Protein 2HZL (pdb70)

Nearest PDB structures (foldseek):
  2hzl-assembly1_A  TM=1.003E+00  e=9.428E-71  Cereibacter sphaeroides 2.4.1
  4yzz-assembly1_A  TM=9.878E-01  e=1.728E-44  Bordetella bronchiseptica RB50
  7ug8-assembly1_A  TM=9.814E-01  e=5.151E-45  Synechococcus sp. CC9311
  4pet-assembly1_B  TM=9.502E-01  e=1.332E-36  Colwellia psychrerythraea 34H
  4pe3-assembly1_A  TM=7.297E-01  e=1.220E-24  Cereibacter sphaeroides ATCC 17029

Sequence (671 aa):
VTWRLASSFPKSLDTIFGGAEVLSKMLSEATDGNFQIQVFSAGELVPGLQAADAVTEGTVECCHTVVGYYYWGKDPTFALAAAVPFSLSARGINAWHYHGGGIDLYNEFLSQHNIVAFPGGNTGVQMGGWFRREINTVADMQGLKMRVGGFAGKVMERLGVVPQQIAGGDIYPALEKGTIDATEWVGPYDDEKLGFFKVAPYYYYPGWWEGGPTVHFMFNKSSAYEGLTPTYQSLLRTACHAADANMLQLYDWKNPTAIKSLVAQGTQLRPFSPEILQACFEAANNEVYAEMEASNPAFKKIWDSIKAFRSEHYTWAQIIAEYNYDTFMMVQQNAGKLAPKVVTWRLASSFPKSLDTIFGGAEVLSKMLSEATDGNFQIQVFSAGELVPGLQAADAVTEGTVECCHTVVGYYYWGKDPTFALAAAVPFSLSARGINAWHYHGGGIDLYNEFLSQHNIVAFPGGNTGVQMGGWFRREINTVADMQGLKMRVGGFAGKVMERLGVVPQQIAGGDIYPALEKGTIDATEWVGPYDDEKLGFFKVAPYYYYPGWWEGGPTVHFMFNKSSAYEGLTPTYQSLLRTACHAADANMLQLYDWKNPTAIIKSLVAQGTQLRPFSPEILQACFEAANEVYAEMEASNPAFKKIWDSIKAFRSSEHYTWAQIIAEYNYDTFMMVQQNAGKL

Foldseek 3Di:
DEFEEEELAAPLDCQQLVLVVLLQVLLCVVVVHPDHYHYDYAPPQYHSLCRLVCLLVVVGFKYWFFQQSCVVVPLLSRVLFFFFQFDWQVLSVCCCPPVCQQVLSQVVCVVSQKRKDFRAKQAFFWAWFAQDDDAALVSQADFEEEDTGPLCQLSVVSNYRYDHDGQVPVQVCCVVPVGRIYTDGAQQSVVSSPRCVRGQEIEDGNSGPRMGTTMMMGRNVSLVPDDPVVNVSSNVSSVVSHVVSNVVSVVRRVVRVVVSVVVPHHYDYHDPNNVVSSVVSSVVVLVVCVVVPVSNVVNVVSSVVSRVVCVVVCVPVPVVVVVVVVVCVVVVND/DALEEFEEEELAAPLDCQQLVLQVLLQCLQCVVVVHNHGYHGDYAPRQHHSLCRLVCCLVVVTFKYWFFQLSCVVVPLLSRVLFFFFQFDWQVLSVCCCPPVCQQVLSQVVCVVSQKRKDFRAKQAFFWQWFAQDDDAALVSQAPFEEEDTGPLCQLSVVSRHNYDHDGLLPVLVCCVVVVGGIYTDGAQPSVVSSPNCVRTQEIEDGNSGGRIGTTMMMGRNVSLVPDDPVSNVSSNVSSVVSHVVSNVVSVVRRVVRVVVSVVVPHHYYYHDPNRVVSSVVSSVVVLVVSLVPPVSSVVSVVSSVVSRVVVVVVCVPPPVVVVVVVVVCVVVVND

InterPro domains:
  IPR006311 Twin-arginine translocation pathway, signal sequence [PS51318] (1-26)
  IPR018389 TRAP transporter solute receptor DctP [PF03480] (40-322)
  IPR018389 TRAP transporter solute receptor DctP [PTHR33376] (8-338)
  IPR026289 Solute binding protein, TakP-like [PIRSF039026] (1-353)
  IPR038404 TRAP transporter solute receptor DctP superfamily [G3DSA:3.40.190.170] (33-335)
  IPR041722 Alpha-keto acid binding periplasmic protein [cd13682] (33-355)

CATH classification: 3.40.190.170 (+1 more: 3.40.190.10)

Organism: Cereibacter sphaeroides (strain ATCC 17023 / DSM 158 / JCM 6121 / CCUG 31486 / LMG 2827 / NBRC 12203 / NCIMB 8253 / ATH 2.4.1.) (NCBI:txid272943)

Radius of gyration: 24.48 Å; Cα contacts (8 Å, |Δi|>4): 1473; chains: 2; bounding box: 63×60×53 Å

Structure (mmCIF, N/CA/C/O backbone):
data_2HZL
#
_entry.id   2HZL
#
_cell.length_a   118.021
_cell.length_b   78.057
_cell.length_c   95.139
_cell.angle_alpha   90.00
_cell.angle_beta   124.98
_cell.angle_gamma   90.00
#
_symmetry.space_group_name_H-M   'C 1 2 1'
#
loop_
_entity.id
_entity.type
_entity.pdbx_description
1 polymer 'TRAP-T family sorbitol/mannitol transporter, periplasmic binding protein, SmoM'
2 non-polymer 'SODIUM ION'
3 non-polymer 'PYRUVIC ACID'
4 water water
#
loop_
_atom_site.group_PDB
_atom_site.id
_atom_site.type_symbol
_atom_site.label_atom_id
_atom_site.label_alt_id
_atom_site.label_comp_id
_atom_site.label_asym_id
_atom_site.label_entity_id
_atom_site.label_seq_id
_atom_site.pdbx_PDB_ins_code
_atom_site.Cartn_x
_atom_site.Cartn_y
_atom_site.Cartn_z
_atom_site.occupancy
_atom_site.B_iso_or_equiv
_atom_site.auth_seq_id
_atom_site.auth_comp_id
_atom_site.auth_asym_id
_atom_site.auth_atom_id
_atom_site.pdbx_PDB_model_num
ATOM 1 N N . VAL A 1 32 ? 52.061 46.981 23.126 1.00 14.27 32 VAL A N 1
ATOM 2 C CA . VAL A 1 32 ? 53.204 47.909 22.939 1.00 13.90 32 VAL A CA 1
ATOM 3 C C . VAL A 1 32 ? 53.577 48.461 24.302 1.00 13.61 32 VAL A C 1
ATOM 4 O O . VAL A 1 32 ? 52.730 49.005 25.007 1.00 13.58 32 VAL A O 1
ATOM 8 N N . THR A 1 33 ? 54.839 48.283 24.680 1.00 13.27 33 THR A N 1
ATOM 9 C CA . THR A 1 33 ? 55.327 48.769 25.964 1.00 13.32 33 THR A CA 1
ATOM 10 C C . THR A 1 33 ? 56.549 49.642 25.719 1.00 12.57 33 THR A C 1
ATOM 11 O O . THR A 1 33 ? 57.636 49.145 25.416 1.00 13.17 33 THR A O 1
ATOM 15 N N . TRP A 1 34 ? 56.343 50.954 25.799 1.00 11.39 34 TRP A N 1
ATOM 16 C CA . TRP A 1 34 ? 57.399 51.919 25.538 1.00 10.64 34 TRP A CA 1
ATOM 17 C C . TRP A 1 34 ? 57.749 52.732 26.770 1.00 9.88 34 TRP A C 1
ATOM 18 O O . TRP A 1 34 ? 56.920 52.921 27.666 1.00 10.31 34 TRP A O 1
ATOM 29 N N . ARG A 1 35 ? 58.980 53.239 26.768 1.00 9.12 35 ARG A N 1
ATOM 30 C CA . ARG A 1 35 ? 59.436 54.235 27.736 1.00 8.50 35 ARG A CA 1
ATOM 31 C C . ARG A 1 35 ? 59.648 55.578 27.050 1.00 8.30 35 ARG A C 1
ATOM 32 O O . ARG A 1 35 ? 60.149 55.639 25.922 1.00 8.36 35 ARG A O 1
ATOM 40 N N . LEU A 1 36 ? 59.258 56.641 27.752 1.00 7.69 36 LEU A N 1
ATOM 41 C CA . LEU A 1 36 ? 59.396 58.010 27.275 1.00 7.66 36 LEU A CA 1
ATOM 42 C C . LEU A 1 36 ? 60.266 58.795 28.243 1.00 7.41 36 LEU A C 1
ATOM 43 O O . LEU A 1 36 ? 59.973 58.863 29.449 1.00 7.38 36 LEU A O 1
ATOM 48 N N . ALA A 1 37 ? 61.331 59.378 27.694 1.00 6.81 37 ALA A N 1
ATOM 49 C CA . ALA A 1 37 ? 62.218 60.268 28.433 1.00 7.19 37 ALA A CA 1
ATOM 50 C C . ALA A 1 37 ? 61.784 61.710 28.217 1.00 7.29 37 ALA A C 1
ATOM 51 O O . ALA A 1 37 ? 61.808 62.194 27.080 1.00 7.61 37 ALA A O 1
ATOM 53 N N . SER A 1 38 ? 61.395 62.395 29.292 1.00 6.86 38 SER A N 1
ATOM 54 C CA . SER A 1 38 ? 60.997 63.798 29.180 1.00 6.65 38 SER A CA 1
ATOM 55 C C . SER A 1 38 ? 62.192 64.716 29.410 1.00 6.76 38 SER A C 1
ATOM 56 O O . SER A 1 38 ? 63.101 64.397 30.189 1.00 7.91 38 SER A O 1
ATOM 59 N N . SER A 1 39 ? 62.196 65.859 28.724 1.00 6.21 39 SER A N 1
ATOM 60 C CA . SER A 1 39 ? 63.170 66.906 29.021 1.00 6.45 39 SER A CA 1
ATOM 61 C C . SER A 1 39 ? 62.774 67.782 30.205 1.00 6.77 39 SER A C 1
ATOM 62 O O . SER A 1 39 ? 63.519 68.685 30.591 1.00 7.01 39 SER A O 1
ATOM 65 N N . PHE A 1 40 ? 61.602 67.525 30.784 1.00 7.00 40 PHE A N 1
ATOM 66 C CA . PHE A 1 40 ? 60.994 68.503 31.682 1.00 7.88 40 PHE A CA 1
ATOM 67 C C . PHE A 1 40 ? 60.810 68.002 33.102 1.00 8.35 40 PHE A C 1
ATOM 68 O O . PHE A 1 40 ? 60.676 66.798 33.316 1.00 8.53 40 PHE A O 1
ATOM 76 N N . PRO A 1 41 ? 60.843 68.928 34.076 1.00 9.10 41 PRO A N 1
ATOM 77 C CA . PRO A 1 41 ? 60.680 68.532 35.478 1.00 9.52 41 PRO A CA 1
ATOM 78 C C . PRO A 1 41 ? 59.243 68.171 35.823 1.00 10.34 41 PRO A C 1
ATOM 79 O O . PRO A 1 41 ? 58.292 68.767 35.299 1.00 9.99 41 PRO A O 1
ATOM 83 N N . LYS A 1 42 ? 59.095 67.216 36.733 1.00 10.80 42 LYS A N 1
ATOM 84 C CA . LYS A 1 42 ? 57.797 66.637 37.057 1.00 12.16 42 LYS A CA 1
ATOM 85 C C . LYS A 1 42 ? 56.811 67.627 37.687 1.00 12.21 42 LYS A C 1
ATOM 86 O O . LYS A 1 42 ? 55.603 67.394 37.669 1.00 13.04 42 LYS A O 1
ATOM 92 N N . SER A 1 43 ? 57.322 68.728 38.227 1.00 12.39 43 SER A N 1
ATOM 93 C CA . SER A 1 43 ? 56.467 69.743 38.842 1.00 12.75 43 SER A CA 1
ATOM 94 C C . SER A 1 43 ? 55.608 70.511 37.841 1.00 12.21 43 SER A C 1
ATOM 95 O O . SER A 1 43 ? 54.629 71.144 38.224 1.00 13.10 43 SER A O 1
ATOM 98 N N . LEU A 1 44 ? 55.960 70.459 36.562 1.00 10.80 44 LEU A N 1
ATOM 99 C CA . LEU A 1 44 ? 55.249 71.260 35.572 1.00 9.59 44 LEU A CA 1
ATOM 100 C C . LEU A 1 44 ? 54.178 70.454 34.852 1.00 9.19 44 LEU A C 1
ATOM 101 O O . LEU A 1 44 ? 54.462 69.786 33.845 1.00 9.18 44 LEU A O 1
ATOM 106 N N . ASP A 1 45 ? 52.943 70.542 35.344 1.00 9.18 45 ASP A N 1
ATOM 107 C CA . ASP A 1 45 ? 51.822 69.782 34.769 1.00 9.07 45 ASP A CA 1
ATOM 108 C C . ASP A 1 45 ? 51.456 70.249 33.355 1.00 8.75 45 ASP A C 1
ATOM 109 O O . ASP A 1 45 ? 50.700 69.582 32.645 1.00 8.67 45 ASP A O 1
ATOM 114 N N . THR A 1 46 ? 51.980 71.409 32.968 1.00 7.43 46 THR A N 1
ATOM 115 C CA . THR A 1 46 ? 51.884 71.908 31.602 1.00 7.64 46 THR A CA 1
ATOM 116 C C . THR A 1 46 ? 52.832 71.160 30.657 1.00 7.22 46 THR A C 1
ATOM 117 O O . THR A 1 46 ? 52.421 70.245 29.932 1.00 7.16 46 THR A O 1
ATOM 121 N N . ILE A 1 47 ? 54.108 71.537 30.669 1.00 5.99 47 ILE A N 1
ATOM 122 C CA . ILE A 1 47 ? 55.048 71.035 29.675 1.00 6.36 47 ILE A CA 1
ATOM 123 C C . ILE A 1 47 ? 55.505 69.591 29.937 1.00 6.42 47 ILE A C 1
ATOM 124 O O . ILE A 1 47 ? 55.539 68.775 29.006 1.00 6.84 47 ILE A O 1
ATOM 129 N N . PHE A 1 48 ? 55.817 69.242 31.188 1.00 6.49 48 PHE A N 1
ATOM 130 C CA . PHE A 1 48 ? 56.046 67.828 31.480 1.00 6.63 48 PHE A CA 1
ATOM 131 C C . PHE A 1 48 ? 54.757 67.013 31.322 1.00 6.82 48 PHE A C 1
ATOM 132 O O . PHE A 1 48 ? 54.757 65.918 30.737 1.00 6.77 48 PHE A O 1
ATOM 140 N N . GLY A 1 49 ? 53.665 67.564 31.839 1.00 6.92 49 GLY A N 1
ATOM 141 C CA . GLY A 1 49 ? 52.395 66.859 31.899 1.00 6.84 49 GLY A CA 1
ATOM 142 C C . GLY A 1 49 ? 51.873 66.412 30.552 1.00 7.30 49 GLY A C 1
ATOM 143 O O . GLY A 1 49 ? 51.109 65.444 30.476 1.00 7.82 49 GLY A O 1
ATOM 144 N N . GLY A 1 50 ? 52.277 67.092 29.480 1.00 6.75 50 GLY A N 1
ATOM 145 C CA . GLY A 1 50 ? 51.836 66.709 28.140 1.00 6.76 50 GLY A CA 1
ATOM 146 C C . GLY A 1 50 ? 52.139 65.260 27.790 1.00 6.61 50 GLY A C 1
ATOM 147 O O . GLY A 1 50 ? 51.384 64.612 27.061 1.00 6.49 50 GLY A O 1
ATOM 148 N N . ALA A 1 51 ? 53.252 64.744 28.303 1.00 6.26 51 ALA A N 1
ATOM 149 C CA . ALA A 1 51 ? 53.602 63.347 28.085 1.00 6.43 51 ALA A CA 1
ATOM 150 C C . ALA A 1 51 ? 52.643 62.390 28.791 1.00 6.40 51 ALA A C 1
ATOM 151 O O . ALA A 1 51 ? 52.281 61.344 28.233 1.00 6.44 51 ALA A O 1
ATOM 153 N N . GLU A 1 52 ? 52.225 62.751 30.003 1.00 6.71 52 GLU A N 1
ATOM 154 C CA . GLU A 1 52 ? 51.227 61.973 30.723 1.00 7.68 52 GLU A CA 1
ATOM 155 C C . GLU A 1 52 ? 49.896 62.006 29.980 1.00 7.14 52 GLU A C 1
ATOM 156 O O . GLU A 1 52 ? 49.171 61.009 29.929 1.00 7.55 52 GLU A O 1
ATOM 162 N N . VAL A 1 53 ? 49.566 63.164 29.405 1.00 6.67 53 VAL A N 1
ATOM 163 C CA . VAL A 1 53 ? 48.314 63.296 28.659 1.00 6.46 53 VAL A CA 1
ATOM 164 C C . VAL A 1 53 ? 48.329 62.328 27.477 1.00 6.40 53 VAL A C 1
ATOM 165 O O . VAL A 1 53 ? 47.377 61.575 27.275 1.00 6.71 53 VAL A O 1
ATOM 169 N N . LEU A 1 54 ? 49.421 62.328 26.717 1.00 6.15 54 LEU A N 1
ATOM 170 C CA . LEU A 1 54 ? 49.535 61.394 25.600 1.00 6.04 54 LEU A CA 1
ATOM 171 C C . LEU A 1 54 ? 49.425 59.945 26.065 1.00 6.41 54 LEU A C 1
ATOM 172 O O . LEU A 1 54 ? 48.695 59.150 25.466 1.00 7.16 54 LEU A O 1
ATOM 177 N N . SER A 1 55 ? 50.164 59.597 27.115 1.00 6.71 55 SER A N 1
ATOM 178 C CA . SER A 1 55 ? 50.167 58.228 27.593 1.00 7.13 55 SER A CA 1
ATOM 179 C C . SER A 1 55 ? 48.758 57.786 27.967 1.00 7.06 55 SER A C 1
ATOM 180 O O . SER A 1 55 ? 48.348 56.665 27.646 1.00 7.39 55 SER A O 1
ATOM 183 N N . LYS A 1 56 ? 48.017 58.666 28.638 1.00 7.21 56 LYS A N 1
ATOM 184 C CA . LYS A 1 56 ? 46.652 58.348 29.052 1.00 8.20 56 LYS A CA 1
ATOM 185 C C . LYS A 1 56 ? 45.723 58.230 27.844 1.00 8.16 56 LYS A C 1
ATOM 186 O O . LYS A 1 56 ? 44.868 57.342 27.797 1.00 8.31 56 LYS A O 1
ATOM 192 N N . MET A 1 57 ? 45.882 59.111 26.858 1.00 7.97 57 MET A N 1
ATOM 193 C CA . MET A 1 57 ? 45.062 59.016 25.639 1.00 7.68 57 MET A CA 1
ATOM 194 C C . MET A 1 57 ? 45.255 57.660 24.975 1.00 7.53 57 MET A C 1
ATOM 195 O O . MET A 1 57 ? 44.284 57.012 24.550 1.00 7.63 57 MET A O 1
ATOM 200 N N . LEU A 1 58 ? 46.509 57.224 24.885 1.00 7.10 58 LEU A N 1
ATOM 201 C CA . LEU A 1 58 ? 46.825 55.977 24.181 1.00 7.86 58 LEU A CA 1
ATOM 202 C C . LEU A 1 58 ? 46.352 54.760 24.952 1.00 8.48 58 LEU A C 1
ATOM 203 O O . LEU A 1 58 ? 45.773 53.848 24.360 1.00 8.87 58 LEU A O 1
ATOM 208 N N . SER A 1 59 ? 46.581 54.752 26.263 1.00 9.09 59 SER A N 1
ATOM 209 C CA . SER A 1 59 ? 46.166 53.623 27.096 1.00 10.09 59 SER A CA 1
ATOM 210 C C . SER A 1 59 ? 44.648 53.484 27.066 1.00 10.28 59 SER A C 1
ATOM 211 O O . SER A 1 59 ? 44.118 52.389 26.844 1.00 10.75 59 SER A O 1
ATOM 214 N N . GLU A 1 60 ? 43.948 54.597 27.254 1.00 10.00 60 GLU A N 1
ATOM 215 C CA . GLU A 1 60 ? 42.491 54.559 27.277 1.00 10.48 60 GLU A CA 1
ATOM 216 C C . GLU A 1 60 ? 41.889 54.130 25.942 1.00 10.73 60 GLU A C 1
ATOM 217 O O . GLU A 1 60 ? 40.907 53.382 25.917 1.00 11.48 60 GLU A O 1
ATOM 223 N N . ALA A 1 61 ? 42.476 54.581 24.839 1.00 10.29 61 ALA A N 1
ATOM 224 C CA . ALA A 1 61 ? 41.961 54.245 23.508 1.00 10.60 61 ALA A CA 1
ATOM 225 C C . ALA A 1 61 ? 42.243 52.801 23.092 1.00 11.17 61 ALA A C 1
ATOM 226 O O . ALA A 1 61 ? 41.732 52.350 22.063 1.00 11.73 61 ALA A O 1
ATOM 228 N N . THR A 1 62 ? 43.063 52.092 23.873 1.00 11.49 62 THR A N 1
ATOM 229 C CA . THR A 1 62 ? 43.495 50.728 23.527 1.00 12.17 62 THR A CA 1
ATOM 230 C C . THR A 1 62 ? 43.282 49.752 24.675 1.00 13.30 62 THR A C 1
ATOM 231 O O . THR A 1 62 ? 43.819 48.634 24.651 1.00 13.33 62 THR A O 1
ATOM 235 N N . ASP A 1 63 ? 42.528 50.186 25.684 1.00 14.62 63 ASP A N 1
ATOM 236 C CA . ASP A 1 63 ? 42.284 49.379 26.883 1.00 16.45 63 ASP A CA 1
ATOM 237 C C . ASP A 1 63 ? 43.601 48.854 27.482 1.00 16.44 63 ASP A C 1
ATOM 238 O O . ASP A 1 63 ? 43.709 47.680 27.867 1.00 17.06 63 ASP A O 1
ATOM 243 N N . GLY A 1 64 ? 44.604 49.731 27.539 1.00 15.94 64 GLY A N 1
ATOM 244 C CA . GLY A 1 64 ? 45.904 49.414 28.127 1.00 15.96 64 GLY A CA 1
ATOM 245 C C . GLY A 1 64 ? 46.926 48.727 27.232 1.00 15.67 64 GLY A C 1
ATOM 246 O O . GLY A 1 64 ? 48.042 48.455 27.667 1.00 16.23 64 GLY A O 1
ATOM 247 N N . ASN A 1 65 ? 46.566 48.459 25.979 1.00 15.02 65 ASN A N 1
ATOM 248 C CA . ASN A 1 65 ? 47.438 47.715 25.069 1.00 14.84 65 ASN A CA 1
ATOM 249 C C . ASN A 1 65 ? 48.620 48.523 24.511 1.00 14.02 65 ASN A C 1
ATOM 250 O O . ASN A 1 65 ? 49.655 47.962 24.143 1.00 15.04 65 ASN A O 1
ATOM 255 N N . PHE A 1 66 ? 48.449 49.841 24.433 1.00 12.74 66 PHE A N 1
ATOM 256 C CA . PHE A 1 66 ? 49.508 50.738 23.979 1.00 11.64 66 PHE A CA 1
ATOM 257 C C . PHE A 1 66 ? 49.928 51.518 25.224 1.00 11.57 66 PHE A C 1
ATOM 258 O O . PHE A 1 66 ? 49.256 52.466 25.648 1.00 11.40 66 PHE A O 1
ATOM 266 N N . GLN A 1 67 ? 51.025 51.073 25.830 1.00 11.72 67 GLN A N 1
ATOM 267 C CA . GLN A 1 67 ? 51.488 51.603 27.095 1.00 12.16 67 GLN A CA 1
ATOM 268 C C . GLN A 1 67 ? 52.780 52.386 26.934 1.00 11.47 67 GLN A C 1
ATOM 269 O O . GLN A 1 67 ? 53.795 51.845 26.483 1.00 12.29 67 GLN A O 1
ATOM 275 N N . ILE A 1 68 ? 52.737 53.661 27.311 1.00 10.37 68 ILE A N 1
ATOM 276 C CA . ILE A 1 68 ? 53.945 54.487 27.377 1.00 10.02 68 ILE A CA 1
ATOM 277 C C . ILE A 1 68 ? 54.213 54.894 28.826 1.00 9.52 68 ILE A C 1
ATOM 278 O O . ILE A 1 68 ? 53.438 55.635 29.433 1.00 9.98 68 ILE A O 1
ATOM 283 N N . GLN A 1 69 ? 55.309 54.376 29.381 1.00 9.74 69 GLN A N 1
ATOM 284 C CA . GLN A 1 69 ? 55.774 54.758 30.715 1.00 10.27 69 GLN A CA 1
ATOM 285 C C . GLN A 1 69 ? 56.541 56.072 30.624 1.00 9.87 69 GLN A C 1
ATOM 286 O O . GLN A 1 69 ? 57.526 56.170 29.889 1.00 9.29 69 GLN A O 1
ATOM 292 N N . VAL A 1 70 ? 56.099 57.062 31.396 1.00 9.44 70 VAL A N 1
ATOM 293 C CA . VAL A 1 70 ? 56.647 58.417 31.315 1.00 9.63 70 VAL A CA 1
ATOM 294 C C . VAL A 1 70 ? 57.644 58.685 32.448 1.00 9.05 70 VAL A C 1
ATOM 295 O O . VAL A 1 70 ? 57.342 58.464 33.630 1.00 10.28 70 VAL A O 1
ATOM 299 N N . PHE A 1 71 ? 58.828 59.165 32.075 1.00 8.50 71 PHE A N 1
ATOM 300 C CA . PHE A 1 71 ? 59.884 59.478 33.033 1.00 8.60 71 PHE A CA 1
ATOM 301 C C . PHE A 1 71 ? 60.252 60.944 32.906 1.00 8.93 71 PHE A C 1
ATOM 302 O O . PHE A 1 71 ? 60.518 61.418 31.797 1.00 9.56 71 PHE A O 1
ATOM 310 N N . SER A 1 72 ? 60.284 61.654 34.032 1.00 8.64 72 SER A N 1
ATOM 311 C CA . SER A 1 72 ? 60.638 63.073 34.046 1.00 9.27 72 SER A CA 1
ATOM 312 C C . SER A 1 72 ? 62.142 63.310 33.833 1.00 9.05 72 SER A C 1
ATOM 313 O O . SER A 1 72 ? 62.940 62.367 33.822 1.00 9.23 72 SER A O 1
ATOM 316 N N . ALA A 1 73 ? 62.522 64.574 33.642 1.00 9.01 73 ALA A N 1
ATOM 317 C CA . ALA A 1 73 ? 63.899 64.930 33.325 1.00 9.52 73 ALA A CA 1
ATOM 318 C C . ALA A 1 73 ? 64.895 64.369 34.343 1.00 9.94 73 ALA A C 1
ATOM 319 O O . ALA A 1 73 ? 64.678 64.473 35.549 1.00 10.86 73 ALA A O 1
ATOM 321 N N . GLY A 1 74 ? 65.973 63.780 33.838 1.00 10.75 74 GLY A N 1
ATOM 322 C CA . GLY A 1 74 ? 67.022 63.244 34.704 1.00 11.56 74 GLY A CA 1
ATOM 323 C C . GLY A 1 74 ? 66.798 61.825 35.191 1.00 12.36 74 GLY A C 1
ATOM 324 O O . GLY A 1 74 ? 67.721 61.213 35.737 1.00 13.26 74 GLY A O 1
ATOM 325 N N . GLU A 1 75 ? 65.590 61.291 35.004 1.00 11.99 75 GLU A N 1
ATOM 326 C CA . GLU A 1 75 ? 65.282 59.940 35.479 1.00 11.89 75 GLU A CA 1
ATOM 327 C C . GLU A 1 75 ? 65.995 58.892 34.642 1.00 12.23 75 GLU A C 1
ATOM 328 O O . GLU A 1 75 ? 66.739 58.067 35.176 1.00 12.71 75 GLU A O 1
ATOM 334 N N . LEU A 1 76 ? 65.801 58.938 33.328 1.00 12.27 76 LEU A N 1
ATOM 335 C CA . LEU A 1 76 ? 66.477 57.992 32.442 1.00 12.71 76 LEU A CA 1
ATOM 336 C C . LEU A 1 76 ? 67.742 58.595 31.863 1.00 13.54 76 LEU A C 1
ATOM 337 O O . LEU A 1 76 ? 68.777 57.929 31.793 1.00 14.69 76 LEU A O 1
ATOM 342 N N . VAL A 1 77 ? 67.648 59.853 31.445 1.00 13.27 77 VAL A N 1
ATOM 343 C CA . VAL A 1 77 ? 68.779 60.574 30.859 1.00 13.76 77 VAL A CA 1
ATOM 344 C C . VAL A 1 77 ? 68.629 62.053 31.203 1.00 13.18 77 VAL A C 1
ATOM 345 O O . VAL A 1 77 ? 67.528 62.499 31.540 1.00 12.73 77 VAL A O 1
ATOM 349 N N . PRO A 1 78 ? 69.730 62.828 31.137 1.00 12.84 78 PRO A N 1
ATOM 350 C CA . PRO A 1 78 ? 69.564 64.257 31.399 1.00 12.47 78 PRO A CA 1
ATOM 351 C C . PRO A 1 78 ? 68.555 64.894 30.437 1.00 11.84 78 PRO A C 1
ATOM 352 O O . PRO A 1 78 ? 68.478 64.499 29.268 1.00 11.89 78 PRO A O 1
ATOM 356 N N . GLY A 1 79 ? 67.787 65.855 30.943 1.00 11.44 79 GLY A N 1
ATOM 357 C CA . GLY A 1 79 ? 66.736 66.522 30.159 1.00 11.48 79 GLY A CA 1
ATOM 358 C C . GLY A 1 79 ? 67.187 67.051 28.809 1.00 11.52 79 GLY A C 1
ATOM 359 O O . GLY A 1 79 ? 66.504 66.856 27.803 1.00 10.78 79 GLY A O 1
ATOM 360 N N . LEU A 1 80 ? 68.351 67.700 28.773 1.00 11.36 80 LEU A N 1
ATOM 361 C CA . LEU A 1 80 ? 68.879 68.253 27.520 1.00 11.50 80 LEU A CA 1
ATOM 362 C C . LEU A 1 80 ? 69.394 67.207 26.531 1.00 11.68 80 LEU A C 1
ATOM 363 O O . LEU A 1 80 ? 69.774 67.553 25.413 1.00 12.26 80 LEU A O 1
ATOM 368 N N . GLN A 1 81 ? 69.396 65.938 26.933 1.00 11.31 81 GLN A N 1
ATOM 369 C CA . GLN A 1 81 ? 69.910 64.854 26.096 1.00 11.94 81 GLN A CA 1
ATOM 370 C C . GLN A 1 81 ? 68.841 63.824 25.725 1.00 11.04 81 GLN A C 1
ATOM 371 O O . GLN A 1 81 ? 69.156 62.743 25.219 1.00 11.38 81 GLN A O 1
ATOM 377 N N . ALA A 1 82 ? 67.573 64.160 25.958 1.00 10.41 82 ALA A N 1
ATOM 378 C CA . ALA A 1 82 ? 66.481 63.202 25.757 1.00 9.92 82 ALA A CA 1
ATOM 379 C C . ALA A 1 82 ? 66.432 62.616 24.341 1.00 9.97 82 ALA A C 1
ATOM 380 O O . ALA A 1 82 ? 66.274 61.400 24.177 1.00 10.25 82 ALA A O 1
ATOM 382 N N . ALA A 1 83 ? 66.575 63.462 23.320 1.00 9.66 83 ALA A N 1
ATOM 383 C CA . ALA A 1 83 ? 66.479 62.975 21.936 1.00 10.11 83 ALA A CA 1
ATOM 384 C C . ALA A 1 83 ? 67.654 62.088 21.556 1.00 10.51 83 ALA A C 1
ATOM 385 O O . ALA A 1 83 ? 67.515 61.179 20.732 1.00 10.11 83 ALA A O 1
ATOM 387 N N . ASP A 1 84 ? 68.812 62.359 22.149 1.00 11.38 84 ASP A N 1
ATOM 388 C CA . ASP A 1 84 ? 69.982 61.512 21.919 1.00 12.43 84 ASP A CA 1
ATOM 389 C C . ASP A 1 84 ? 69.701 60.064 22.321 1.00 12.14 84 ASP A C 1
ATOM 390 O O . ASP A 1 84 ? 70.102 59.138 21.613 1.00 12.21 84 ASP A O 1
ATOM 395 N N . ALA A 1 85 ? 68.985 59.878 23.433 1.00 12.02 85 ALA A N 1
ATOM 396 C CA . ALA A 1 85 ? 68.579 58.551 23.901 1.00 11.72 85 ALA A CA 1
ATOM 397 C C . ALA A 1 85 ? 67.649 57.837 22.909 1.00 11.70 85 ALA A C 1
ATOM 398 O O . ALA A 1 85 ? 67.686 56.607 22.780 1.00 12.23 85 ALA A O 1
ATOM 400 N N . VAL A 1 86 ? 66.834 58.618 22.200 1.00 10.73 86 VAL A N 1
ATOM 401 C CA . VAL A 1 86 ? 65.932 58.084 21.176 1.00 10.33 86 VAL A CA 1
ATOM 402 C C . VAL A 1 86 ? 66.702 57.670 19.921 1.00 10.61 86 VAL A C 1
ATOM 403 O O . VAL A 1 86 ? 66.486 56.584 19.382 1.00 10.52 86 VAL A O 1
ATOM 407 N N . THR A 1 87 ? 67.596 58.539 19.460 1.00 10.80 87 THR A N 1
ATOM 408 C CA . THR A 1 87 ? 68.462 58.231 18.321 1.00 11.67 87 THR A CA 1
ATOM 409 C C . THR A 1 87 ? 69.243 56.939 18.577 1.00 12.77 87 THR A C 1
ATOM 410 O O . THR A 1 87 ? 69.388 56.094 17.682 1.00 13.40 87 THR A O 1
ATOM 414 N N . GLU A 1 88 ? 69.716 56.791 19.812 1.00 13.47 88 GLU A N 1
ATOM 415 C CA . GLU A 1 88 ? 70.552 55.657 20.212 1.00 15.18 88 GLU A CA 1
ATOM 416 C C . GLU A 1 88 ? 69.742 54.385 20.461 1.00 15.42 88 GLU A C 1
ATOM 417 O O . GLU A 1 88 ? 70.316 53.308 20.627 1.00 16.46 88 GLU A O 1
ATOM 423 N N . GLY A 1 89 ? 68.414 54.506 20.480 1.00 15.88 89 GLY A N 1
ATOM 424 C CA . GLY A 1 89 ? 67.520 53.367 20.698 1.00 16.56 89 GLY A CA 1
ATOM 425 C C . GLY A 1 89 ? 67.439 52.899 22.143 1.00 16.77 89 GLY A C 1
ATOM 426 O O . GLY A 1 89 ? 66.909 51.819 22.422 1.00 17.81 89 GLY A O 1
ATOM 427 N N . THR A 1 90 ? 67.950 53.706 23.068 1.00 16.31 90 THR A N 1
ATOM 428 C CA . THR A 1 90 ? 67.904 53.356 24.492 1.00 16.33 90 THR A CA 1
ATOM 429 C C . THR A 1 90 ? 66.494 53.533 25.066 1.00 15.41 90 THR A C 1
ATOM 430 O O . THR A 1 90 ? 66.094 52.829 25.996 1.00 15.28 90 THR A O 1
ATOM 434 N N . VAL A 1 91 ? 65.750 54.495 24.525 1.00 13.72 91 VAL A N 1
ATOM 435 C CA . VAL A 1 91 ? 64.318 54.621 24.822 1.00 12.51 91 VAL A CA 1
ATOM 436 C C . VAL A 1 91 ? 63.562 54.756 23.505 1.00 11.42 91 VAL A C 1
ATOM 437 O O . VAL A 1 91 ? 64.144 55.188 22.510 1.00 11.18 91 VAL A O 1
ATOM 441 N N . GLU A 1 92 ? 62.281 54.396 23.501 1.00 10.75 92 GLU A N 1
ATOM 442 C CA . GLU A 1 92 ? 61.479 54.425 22.276 1.00 10.31 92 GLU A CA 1
ATOM 443 C C . GLU A 1 92 ? 61.017 55.823 21.914 1.00 9.76 92 GLU A C 1
ATOM 444 O O . GLU A 1 92 ? 60.733 56.098 20.749 1.00 10.10 92 GLU A O 1
ATOM 450 N N . CYS A 1 93 ? 60.926 56.706 22.905 1.00 8.50 93 CYS A N 1
ATOM 451 C CA . CYS A 1 93 ? 60.476 58.067 22.625 1.00 8.40 93 CYS A CA 1
ATOM 452 C C . CYS A 1 93 ? 60.892 59.082 23.681 1.00 7.93 93 CYS A C 1
ATOM 453 O O . CYS A 1 93 ? 61.385 58.734 24.760 1.00 7.86 93 CYS A O 1
ATOM 456 N N . CYS A 1 94 ? 60.726 60.356 23.337 1.00 7.21 94 CYS A N 1
ATOM 457 C CA . CYS A 1 94 ? 60.969 61.442 24.271 1.00 6.80 94 CYS A CA 1
ATOM 458 C C . CYS A 1 94 ? 59.962 62.546 24.014 1.00 6.15 94 CYS A C 1
ATOM 459 O O . CYS A 1 94 ? 59.259 62.550 22.997 1.00 6.79 94 CYS A O 1
ATOM 462 N N . HIS A 1 95 ? 59.899 63.467 24.966 1.00 5.77 95 HIS A N 1
ATOM 463 C CA . HIS A 1 95 ? 59.091 64.673 24.846 1.00 5.53 95 HIS A CA 1
ATOM 464 C C . HIS A 1 95 ? 60.071 65.778 25.166 1.00 6.11 95 HIS A C 1
ATOM 465 O O . HIS A 1 95 ? 60.655 65.803 26.252 1.00 6.21 95 HIS A O 1
ATOM 472 N N . THR A 1 96 ? 60.287 66.667 24.205 1.00 6.02 96 THR A N 1
ATOM 473 C CA . THR A 1 96 ? 61.416 67.579 24.286 1.00 6.38 96 THR A CA 1
ATOM 474 C C . THR A 1 96 ? 61.154 68.809 23.445 1.00 6.10 96 THR A C 1
ATOM 475 O O . THR A 1 96 ? 60.095 68.915 22.820 1.00 6.50 96 THR A O 1
ATOM 479 N N . VAL A 1 97 ? 62.095 69.755 23.454 1.00 6.12 97 VAL A N 1
ATOM 480 C CA A VAL A 1 97 ? 62.078 70.861 22.499 0.50 6.58 97 VAL A CA 1
ATOM 481 C CA B VAL A 1 97 ? 62.061 70.838 22.464 0.50 5.59 97 VAL A CA 1
ATOM 482 C C . VAL A 1 97 ? 63.259 70.680 21.545 1.00 5.97 97 VAL A C 1
ATOM 483 O O . VAL A 1 97 ? 64.406 70.549 21.993 1.00 6.14 97 VAL A O 1
ATOM 490 N N . GLY A 1 98 ? 62.976 70.649 20.246 1.00 5.33 98 GLY A N 1
ATOM 491 C CA . GLY A 1 98 ? 64.008 70.363 19.252 1.00 5.38 98 GLY A CA 1
ATOM 492 C C . GLY A 1 98 ? 65.201 71.286 19.344 1.00 5.61 98 GLY A C 1
ATOM 493 O O . GLY A 1 98 ? 66.322 70.885 18.994 1.00 5.56 98 GLY A O 1
ATOM 494 N N . TYR A 1 99 ? 64.981 72.522 19.784 1.00 5.81 99 TYR A N 1
ATOM 495 C CA . TYR A 1 99 ? 66.081 73.475 19.831 1.00 6.21 99 TYR A CA 1
ATOM 496 C C . TYR A 1 99 ? 67.163 73.125 20.851 1.00 6.40 99 TYR A C 1
ATOM 497 O O . TYR A 1 99 ? 68.259 73.674 20.773 1.00 6.45 99 TYR A O 1
ATOM 506 N N . TYR A 1 100 ? 66.875 72.204 21.779 1.00 6.74 100 TYR A N 1
ATOM 507 C CA . TYR A 1 100 ? 67.940 71.767 22.700 1.00 6.73 100 TYR A CA 1
ATOM 508 C C . TYR A 1 100 ? 69.110 71.140 21.961 1.00 7.52 100 TYR A C 1
ATOM 509 O O . TYR A 1 100 ? 70.216 71.073 22.514 1.00 8.86 100 TYR A O 1
ATOM 518 N N . TYR A 1 101 ? 68.867 70.669 20.738 1.00 7.20 101 TYR A N 1
ATOM 519 C CA . TYR A 1 101 ? 69.874 69.929 19.954 1.00 7.34 101 TYR A CA 1
ATOM 520 C C . TYR A 1 101 ? 70.517 70.794 18.883 1.00 7.96 101 TYR A C 1
ATOM 521 O O . TYR A 1 101 ? 71.115 70.279 17.951 1.00 8.27 101 TYR A O 1
ATOM 530 N N . TRP A 1 102 ? 70.431 72.111 19.064 1.00 8.22 102 TRP A N 1
ATOM 531 C CA . TRP A 1 102 ? 70.952 73.067 18.087 1.00 8.94 102 TRP A CA 1
ATOM 532 C C . TRP A 1 102 ? 72.465 72.885 17.901 1.00 9.24 102 TRP A C 1
ATOM 533 O O . TRP A 1 102 ? 72.991 73.177 16.831 1.00 9.50 102 TRP A O 1
ATOM 544 N N . GLY A 1 103 ? 73.159 72.414 18.942 1.00 9.53 103 GLY A N 1
ATOM 545 C CA . GLY A 1 103 ? 74.615 72.196 18.868 1.00 10.11 103 GLY A CA 1
ATOM 546 C C . GLY A 1 103 ? 74.982 71.038 17.960 1.00 10.70 103 GLY A C 1
ATOM 547 O O . GLY A 1 103 ? 76.085 71.013 17.393 1.00 11.87 103 GLY A O 1
ATOM 548 N N . LYS A 1 104 ? 74.074 70.072 17.834 1.00 10.57 104 LYS A N 1
ATOM 549 C CA . LYS A 1 104 ? 74.211 68.989 16.858 1.00 10.41 104 LYS A CA 1
ATOM 550 C C . LYS A 1 104 ? 73.973 69.533 15.444 1.00 10.37 104 LYS A C 1
ATOM 551 O O . LYS A 1 104 ? 74.743 69.252 14.522 1.00 10.65 104 LYS A O 1
ATOM 557 N N . ASP A 1 105 ? 72.899 70.311 15.288 1.00 9.59 105 ASP A N 1
ATOM 558 C CA . ASP A 1 105 ? 72.531 70.915 14.002 1.00 8.97 105 ASP A CA 1
ATOM 559 C C . ASP A 1 105 ? 71.448 71.939 14.305 1.00 8.52 105 ASP A C 1
ATOM 560 O O . ASP A 1 105 ? 70.407 71.570 14.859 1.00 8.17 105 ASP A O 1
ATOM 565 N N . PRO A 1 106 ? 71.679 73.228 13.979 1.00 8.13 106 PRO A N 1
ATOM 566 C CA . PRO A 1 106 ? 70.624 74.231 14.232 1.00 7.71 106 PRO A CA 1
ATOM 567 C C . PRO A 1 106 ? 69.277 73.917 13.568 1.00 6.93 106 PRO A C 1
ATOM 568 O O . PRO A 1 106 ? 68.246 74.428 14.006 1.00 7.14 106 PRO A O 1
ATOM 572 N N . THR A 1 107 ? 69.291 73.073 12.541 1.00 6.81 107 THR A N 1
ATOM 573 C CA . THR A 1 107 ? 68.061 72.646 11.879 1.00 6.65 107 THR A CA 1
ATOM 574 C C . THR A 1 107 ? 67.077 72.016 12.879 1.00 6.52 107 THR A C 1
ATOM 575 O O . THR A 1 107 ? 65.861 72.170 12.743 1.00 6.15 107 THR A O 1
ATOM 579 N N . PHE A 1 108 ? 67.598 71.310 13.890 1.00 5.89 108 PHE A N 1
ATOM 580 C CA . PHE A 1 108 ? 66.739 70.739 14.928 1.00 5.78 108 PHE A CA 1
ATOM 581 C C . PHE A 1 108 ? 65.823 71.804 15.539 1.00 5.69 108 PHE A C 1
ATOM 582 O O . PHE A 1 108 ? 64.715 71.494 15.973 1.00 6.45 108 PHE A O 1
ATOM 590 N N . ALA A 1 109 ? 66.300 73.043 15.607 1.00 5.44 109 ALA A N 1
ATOM 591 C CA . ALA A 1 109 ? 65.542 74.104 16.277 1.00 5.74 109 ALA A CA 1
ATOM 592 C C . ALA A 1 109 ? 64.331 74.593 15.493 1.00 5.80 109 ALA A C 1
ATOM 593 O O . ALA A 1 109 ? 63.383 75.095 16.086 1.00 6.17 109 ALA A O 1
ATOM 595 N N . LEU A 1 110 ? 64.363 74.477 14.168 1.00 5.64 110 LEU A N 1
ATOM 596 C CA . LEU A 1 110 ? 63.432 75.254 13.343 1.00 5.58 110 LEU A CA 1
ATOM 597 C C . LEU A 1 110 ? 61.969 74.909 13.537 1.00 5.83 110 LEU A C 1
ATOM 598 O O . LEU A 1 110 ? 61.121 75.805 13.603 1.00 6.16 110 LEU A O 1
ATOM 603 N N . ALA A 1 111 ? 61.664 73.617 13.628 1.00 5.05 111 ALA A N 1
ATOM 604 C CA . ALA A 1 111 ? 60.274 73.188 13.819 1.00 5.89 111 ALA A CA 1
ATOM 605 C C . ALA A 1 111 ? 59.827 73.288 15.275 1.00 5.86 111 ALA A C 1
ATOM 606 O O . ALA A 1 111 ? 58.647 73.091 15.569 1.00 5.82 111 ALA A O 1
ATOM 608 N N . ALA A 1 112 ? 60.769 73.552 16.189 1.00 5.80 112 ALA A N 1
ATOM 609 C CA . ALA A 1 112 ? 60.442 73.870 17.578 1.00 6.23 112 ALA A CA 1
ATOM 610 C C . ALA A 1 112 ? 60.203 75.377 17.676 1.00 5.92 112 ALA A C 1
ATOM 611 O O . ALA A 1 112 ? 59.053 75.831 17.713 1.00 6.17 112 ALA A O 1
ATOM 613 N N . ALA A 1 113 ? 61.296 76.144 17.689 1.00 5.97 113 ALA A N 1
ATOM 614 C CA . ALA A 1 113 ? 61.273 77.600 17.533 1.00 6.12 113 ALA A CA 1
ATOM 615 C C . ALA A 1 113 ? 62.681 78.103 17.304 1.00 6.48 113 ALA A C 1
ATOM 616 O O . ALA A 1 113 ? 63.642 77.537 17.825 1.00 6.74 113 ALA A O 1
ATOM 618 N N . VAL A 1 114 ? 62.772 79.168 16.517 1.00 6.25 114 VAL A N 1
ATOM 619 C CA . VAL A 1 114 ? 63.943 80.052 16.508 1.00 6.33 114 VAL A CA 1
ATOM 620 C C . VAL A 1 114 ? 63.385 81.459 16.745 1.00 6.45 114 VAL A C 1
ATOM 621 O O . VAL A 1 114 ? 62.193 81.702 16.550 1.00 5.94 114 VAL A O 1
ATOM 625 N N . PRO A 1 115 ? 64.226 82.403 17.202 1.00 5.98 115 PRO A N 1
ATOM 626 C CA . PRO A 1 115 ? 63.743 83.777 17.394 1.00 6.53 115 PRO A CA 1
ATOM 627 C C . PRO A 1 115 ? 62.998 84.371 16.201 1.00 6.71 115 PRO A C 1
ATOM 628 O O . PRO A 1 115 ? 63.361 84.130 15.046 1.00 7.08 115 PRO A O 1
ATOM 632 N N . PHE A 1 116 ? 61.947 85.131 16.500 1.00 6.75 116 PHE A N 1
ATOM 633 C CA . PHE A 1 116 ? 61.196 85.877 15.486 1.00 6.71 116 PHE A CA 1
ATOM 634 C C . PHE A 1 116 ? 60.557 84.980 14.446 1.00 6.70 116 PHE A C 1
ATOM 635 O O . PHE A 1 116 ? 60.520 85.311 13.254 1.00 7.07 116 PHE A O 1
ATOM 643 N N . SER A 1 117 ? 60.044 83.842 14.913 1.00 7.24 117 SER A N 1
ATOM 644 C CA . SER A 1 117 ? 59.319 82.918 14.049 1.00 7.07 117 SER A CA 1
ATOM 645 C C . SER A 1 117 ? 57.807 83.046 14.296 1.00 7.51 117 SER A C 1
ATOM 646 O O . SER A 1 117 ? 57.344 84.075 14.788 1.00 8.06 117 SER A O 1
ATOM 649 N N . LEU A 1 118 ? 57.046 82.014 13.946 1.00 6.76 118 LEU A N 1
ATOM 650 C CA . LEU A 1 118 ? 55.582 82.073 14.007 1.00 7.16 118 LEU A CA 1
ATOM 651 C C . LEU A 1 118 ? 55.007 81.982 15.414 1.00 7.18 118 LEU A C 1
ATOM 652 O O . LEU A 1 118 ? 55.640 81.464 16.341 1.00 8.03 118 LEU A O 1
ATOM 657 N N . SER A 1 119 ? 53.791 82.498 15.553 1.00 6.79 119 SER A N 1
ATOM 658 C CA . SER A 1 119 ? 52.960 82.273 16.726 1.00 6.84 119 SER A CA 1
ATOM 659 C C . SER A 1 119 ? 52.561 80.801 16.819 1.00 6.27 119 SER A C 1
ATOM 660 O O . SER A 1 119 ? 52.790 80.017 15.899 1.00 6.55 119 SER A O 1
ATOM 663 N N . ALA A 1 120 ? 51.914 80.437 17.923 1.00 5.40 120 ALA A N 1
ATOM 664 C CA . ALA A 1 120 ? 51.413 79.083 18.092 1.00 5.32 120 ALA A CA 1
ATOM 665 C C . ALA A 1 120 ? 50.443 78.702 16.984 1.00 5.12 120 ALA A C 1
ATOM 666 O O . ALA A 1 120 ? 50.601 77.669 16.340 1.00 5.41 120 ALA A O 1
ATOM 668 N N . ARG A 1 121 ? 49.437 79.536 16.735 1.00 4.78 121 ARG A N 1
ATOM 669 C CA . ARG A 1 121 ? 48.507 79.216 15.655 1.00 4.86 121 ARG A CA 1
ATOM 670 C C . ARG A 1 121 ? 49.206 79.171 14.295 1.00 4.91 121 ARG A C 1
ATOM 671 O O . ARG A 1 121 ? 48.902 78.314 13.464 1.00 4.95 121 ARG A O 1
ATOM 679 N N . GLY A 1 122 ? 50.183 80.057 14.108 1.00 5.02 122 GLY A N 1
ATOM 680 C CA . GLY A 1 122 ? 50.927 80.115 12.850 1.00 5.54 122 GLY A CA 1
ATOM 681 C C . GLY A 1 122 ? 51.768 78.877 12.612 1.00 5.07 122 GLY A C 1
ATOM 682 O O . GLY A 1 122 ? 51.720 78.279 11.536 1.00 5.65 122 GLY A O 1
ATOM 683 N N . ILE A 1 123 ? 52.545 78.475 13.614 1.00 4.32 123 ILE A N 1
ATOM 684 C CA . ILE A 1 123 ? 53.394 77.302 13.429 1.00 4.72 123 ILE A CA 1
ATOM 685 C C . ILE A 1 123 ? 52.549 76.034 13.265 1.00 4.66 123 ILE A C 1
ATOM 686 O O . ILE A 1 123 ? 52.887 75.152 12.491 1.00 5.24 123 ILE A O 1
ATOM 691 N N . ASN A 1 124 ? 51.426 75.960 13.970 1.00 4.63 124 ASN A N 1
ATOM 692 C CA . ASN A 1 124 ? 50.568 74.795 13.837 1.00 4.21 124 ASN A CA 1
ATOM 693 C C . ASN A 1 124 ? 49.911 74.703 12.455 1.00 3.92 124 ASN A C 1
ATOM 694 O O . ASN A 1 124 ? 49.750 73.608 11.909 1.00 4.58 124 ASN A O 1
ATOM 699 N N . ALA A 1 125 ? 49.529 75.848 11.889 1.00 3.96 125 ALA A N 1
ATOM 700 C CA . ALA A 1 125 ? 49.015 75.863 10.512 1.00 4.41 125 ALA A CA 1
ATOM 701 C C . ALA A 1 125 ? 50.087 75.260 9.600 1.00 4.22 125 ALA A C 1
ATOM 702 O O . ALA A 1 125 ? 49.794 74.404 8.756 1.00 4.71 125 ALA A O 1
ATOM 704 N N . TRP A 1 126 ? 51.329 75.693 9.787 1.00 5.08 126 TRP A N 1
ATOM 705 C CA . TRP A 1 126 ? 52.451 75.182 9.010 1.00 4.73 126 TRP A CA 1
ATOM 706 C C . TRP A 1 126 ? 52.726 73.689 9.240 1.00 4.77 126 TRP A C 1
ATOM 707 O O . TRP A 1 126 ? 52.913 72.939 8.270 1.00 5.14 126 TRP A O 1
ATOM 718 N N . HIS A 1 127 ? 52.739 73.248 10.498 1.00 4.79 127 HIS A N 1
ATOM 719 C CA . HIS A 1 127 ? 52.977 71.837 10.816 1.00 4.44 127 HIS A CA 1
ATOM 720 C C . HIS A 1 127 ? 51.960 70.945 10.117 1.00 4.38 127 HIS A C 1
ATOM 721 O O . HIS A 1 127 ? 52.326 69.987 9.427 1.00 5.04 127 HIS A O 1
ATOM 728 N N . TYR A 1 128 ? 50.677 71.253 10.331 1.00 4.27 128 TYR A N 1
ATOM 729 C CA . TYR A 1 128 ? 49.615 70.318 9.986 1.00 4.93 128 TYR A CA 1
ATOM 730 C C . TYR A 1 128 ? 49.066 70.481 8.584 1.00 5.04 128 TYR A C 1
ATOM 731 O O . TYR A 1 128 ? 48.496 69.533 8.044 1.00 6.19 128 TYR A O 1
ATOM 740 N N . HIS A 1 129 ? 49.236 71.662 7.995 1.00 5.04 129 HIS A N 1
ATOM 741 C CA . HIS A 1 129 ? 48.681 71.910 6.672 1.00 5.65 129 HIS A CA 1
ATOM 742 C C . HIS A 1 129 ? 49.638 72.526 5.685 1.00 6.39 129 HIS A C 1
ATOM 743 O O . HIS A 1 129 ? 49.325 72.617 4.493 1.00 7.87 129 HIS A O 1
ATOM 750 N N . GLY A 1 130 ? 50.798 72.958 6.166 1.00 6.13 130 GLY A N 1
ATOM 751 C CA . GLY A 1 130 ? 51.803 73.565 5.311 1.00 6.26 130 GLY A CA 1
ATOM 752 C C . GLY A 1 130 ? 52.974 72.668 4.982 1.00 7.29 130 GLY A C 1
ATOM 753 O O . GLY A 1 130 ? 53.968 73.152 4.455 1.00 8.23 130 GLY A O 1
ATOM 754 N N . GLY A 1 131 ? 52.863 71.382 5.304 1.00 6.76 131 GLY A N 1
ATOM 755 C CA . GLY A 1 131 ? 53.919 70.422 4.986 1.00 7.42 131 GLY A CA 1
ATOM 756 C C . GLY A 1 131 ? 55.024 70.360 6.027 1.00 7.57 131 GLY A C 1
ATOM 757 O O . GLY A 1 131 ? 56.026 69.669 5.822 1.00 7.95 131 GLY A O 1
ATOM 758 N N . GLY A 1 132 ? 54.852 71.058 7.148 1.00 6.97 132 GLY A N 1
ATOM 759 C CA . GLY A 1 132 ? 55.904 71.139 8.159 1.00 6.71 132 GLY A CA 1
ATOM 760 C C . GLY A 1 132 ? 56.272 69.820 8.824 1.00 6.06 132 GLY A C 1
ATOM 761 O O . GLY A 1 132 ? 57.464 69.528 9.022 1.00 6.48 132 GLY A O 1
ATOM 762 N N . ILE A 1 133 ? 55.275 69.019 9.179 1.00 6.09 133 ILE A N 1
ATOM 763 C CA . ILE A 1 133 ? 55.550 67.731 9.816 1.00 6.57 133 ILE A CA 1
ATOM 764 C C . ILE A 1 133 ? 56.429 66.865 8.912 1.00 6.94 133 ILE A C 1
ATOM 765 O O . ILE A 1 133 ? 57.418 66.288 9.368 1.00 6.73 133 ILE A O 1
ATOM 770 N N . ASP A 1 134 ? 56.089 66.806 7.625 1.00 7.37 134 ASP A N 1
ATOM 771 C CA . ASP A 1 134 ? 56.878 66.013 6.689 1.00 7.80 134 ASP A CA 1
ATOM 772 C C . ASP A 1 134 ? 58.275 66.591 6.501 1.00 7.72 134 ASP A C 1
ATOM 773 O O . ASP A 1 134 ? 59.250 65.838 6.446 1.00 8.10 134 ASP A O 1
ATOM 778 N N . LEU A 1 135 ? 58.395 67.915 6.398 1.00 7.08 135 LEU A N 1
ATOM 779 C CA . LEU A 1 135 ? 59.713 68.517 6.210 1.00 7.57 135 LEU A CA 1
ATOM 780 C C . LEU A 1 135 ? 60.638 68.211 7.378 1.00 7.33 135 LEU A C 1
ATOM 781 O O . LEU A 1 135 ? 61.815 67.885 7.187 1.00 7.57 135 LEU A O 1
ATOM 786 N N . TYR A 1 136 ? 60.121 68.338 8.595 1.00 6.01 136 TYR A N 1
ATOM 787 C CA . TYR A 1 136 ? 60.944 68.082 9.781 1.00 5.79 136 TYR A CA 1
ATOM 788 C C . TYR A 1 136 ? 61.315 66.603 9.828 1.00 5.67 136 TYR A C 1
ATOM 789 O O . TYR A 1 136 ? 62.463 66.254 10.112 1.00 6.14 136 TYR A O 1
ATOM 798 N N . ASN A 1 137 ? 60.363 65.737 9.496 1.00 5.18 137 ASN A N 1
ATOM 799 C CA . ASN A 1 137 ? 60.647 64.304 9.480 1.00 6.07 137 ASN A CA 1
ATOM 800 C C . ASN A 1 137 ? 61.631 63.880 8.394 1.00 6.66 137 ASN A C 1
ATOM 801 O O . ASN A 1 137 ? 62.408 62.926 8.584 1.00 7.00 137 ASN A O 1
ATOM 806 N N . GLU A 1 138 ? 61.637 64.598 7.278 1.00 6.87 138 GLU A N 1
ATOM 807 C CA . GLU A 1 138 ? 62.646 64.325 6.241 1.00 8.21 138 GLU A CA 1
ATOM 808 C C . GLU A 1 138 ? 64.045 64.600 6.778 1.00 8.35 138 GLU A C 1
ATOM 809 O O . GLU A 1 138 ? 64.986 63.848 6.484 1.00 9.46 138 GLU A O 1
ATOM 815 N N . PHE A 1 139 ? 64.173 65.648 7.595 1.00 7.61 139 PHE A N 1
ATOM 816 C CA . PHE A 1 139 ? 65.432 65.964 8.264 1.00 7.08 139 PHE A CA 1
ATOM 817 C C . PHE A 1 139 ? 65.775 64.941 9.351 1.00 7.65 139 PHE A C 1
ATOM 818 O O . PHE A 1 139 ? 66.928 64.525 9.490 1.00 7.46 139 PHE A O 1
ATOM 826 N N . LEU A 1 140 ? 64.772 64.544 10.128 1.00 7.21 140 LEU A N 1
ATOM 827 C CA . LEU A 1 140 ? 65.022 63.708 11.296 1.00 7.53 140 LEU A CA 1
ATOM 828 C C . LEU A 1 140 ? 65.284 62.243 10.979 1.00 8.33 140 LEU A C 1
ATOM 829 O O . LEU A 1 140 ? 65.831 61.522 11.810 1.00 8.13 140 LEU A O 1
ATOM 834 N N . SER A 1 141 ? 64.895 61.802 9.790 1.00 9.05 141 SER A N 1
ATOM 835 C CA . SER A 1 141 ? 65.061 60.406 9.394 1.00 9.59 141 SER A CA 1
ATOM 836 C C . SER A 1 141 ? 66.490 59.878 9.606 1.00 9.31 141 SER A C 1
ATOM 837 O O . SER A 1 141 ? 66.677 58.786 10.151 1.00 9.76 141 SER A O 1
ATOM 840 N N . GLN A 1 142 ? 67.485 60.660 9.193 1.00 9.57 142 GLN A N 1
ATOM 841 C CA . GLN A 1 142 ? 68.900 60.279 9.336 1.00 10.24 142 GLN A CA 1
ATOM 842 C C . GLN A 1 142 ? 69.314 60.155 10.798 1.00 9.92 142 GLN A C 1
ATOM 843 O O . GLN A 1 142 ? 70.334 59.535 11.113 1.00 10.84 142 GLN A O 1
ATOM 849 N N . HIS A 1 143 ? 68.534 60.775 11.684 1.00 9.27 143 HIS A N 1
ATOM 850 C CA . HIS A 1 143 ? 68.794 60.742 13.119 1.00 9.15 143 HIS A CA 1
ATOM 851 C C . HIS A 1 143 ? 67.925 59.709 13.832 1.00 8.87 143 HIS A C 1
ATOM 852 O O . HIS A 1 143 ? 67.833 59.720 15.057 1.00 8.81 143 HIS A O 1
ATOM 859 N N . ASN A 1 144 ? 67.319 58.814 13.054 1.00 8.58 144 ASN A N 1
ATOM 860 C CA . ASN A 1 144 ? 66.513 57.702 13.578 1.00 9.02 144 ASN A CA 1
ATOM 861 C C . ASN A 1 144 ? 65.305 58.168 14.392 1.00 7.93 144 ASN A C 1
ATOM 862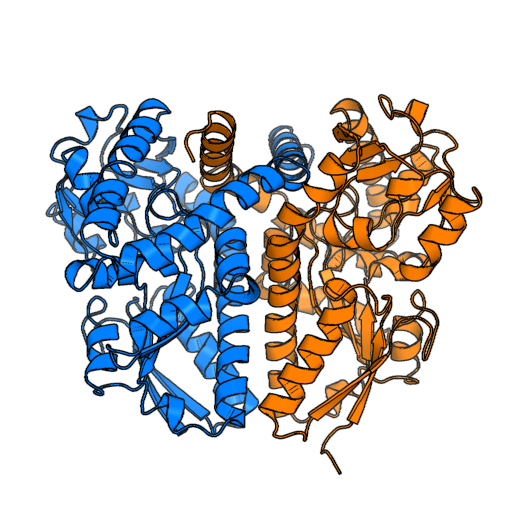 O O . ASN A 1 144 ? 64.883 57.506 15.347 1.00 7.86 144 ASN A O 1
ATOM 867 N N . ILE A 1 145 ? 64.749 59.307 13.998 1.00 7.55 145 ILE A N 1
ATOM 868 C CA . ILE A 1 145 ? 63.611 59.894 14.708 1.00 7.18 145 ILE A CA 1
ATOM 869 C C . ILE A 1 145 ? 62.461 60.173 13.747 1.00 7.24 145 ILE A C 1
ATOM 870 O O . ILE A 1 145 ? 62.692 60.628 12.628 1.00 7.16 145 ILE A O 1
ATOM 875 N N . VAL A 1 146 ? 61.240 59.868 14.201 1.00 6.83 146 VAL A N 1
ATOM 876 C CA . VAL A 1 146 ? 59.997 60.371 13.599 1.00 6.80 146 VAL A CA 1
ATOM 877 C C . VAL A 1 146 ? 59.331 61.215 14.683 1.00 6.57 146 VAL A C 1
ATOM 878 O O . VAL A 1 146 ? 59.145 60.733 15.810 1.00 6.71 146 VAL A O 1
ATOM 882 N N . ALA A 1 147 ? 58.999 62.462 14.364 1.00 6.06 147 ALA A N 1
ATOM 883 C CA . ALA A 1 147 ? 58.468 63.391 15.364 1.00 5.96 147 ALA A CA 1
ATOM 884 C C . ALA A 1 147 ? 57.099 63.942 14.996 1.00 5.18 147 ALA A C 1
ATOM 885 O O . ALA A 1 147 ? 56.773 64.103 13.805 1.00 5.51 147 ALA A O 1
ATOM 887 N N . PHE A 1 148 ? 56.305 64.241 16.031 1.00 4.96 148 PHE A N 1
ATOM 888 C CA . PHE A 1 148 ? 55.028 64.938 15.856 1.00 5.50 148 PHE A CA 1
ATOM 889 C C . PHE A 1 148 ? 54.885 65.996 16.929 1.00 4.89 148 PHE A C 1
ATOM 890 O O . PHE A 1 148 ? 55.340 65.800 18.048 1.00 4.93 148 PHE A O 1
ATOM 898 N N . PRO A 1 149 ? 54.271 67.140 16.595 1.00 4.54 149 PRO A N 1
ATOM 899 C CA . PRO A 1 149 ? 54.069 68.169 17.618 1.00 4.43 149 PRO A CA 1
ATOM 900 C C . PRO A 1 149 ? 53.394 67.620 18.871 1.00 4.53 149 PRO A C 1
ATOM 901 O O . PRO A 1 149 ? 52.509 66.766 18.786 1.00 5.19 149 PRO A O 1
ATOM 905 N N . GLY A 1 150 ? 53.831 68.107 20.026 1.00 4.30 150 GLY A N 1
ATOM 906 C CA . GLY A 1 150 ? 53.374 67.577 21.305 1.00 4.13 150 GLY A CA 1
ATOM 907 C C . GLY A 1 150 ? 53.163 68.657 22.349 1.00 4.80 150 GLY A C 1
ATOM 908 O O . GLY A 1 150 ? 53.274 68.409 23.547 1.00 5.20 150 GLY A O 1
ATOM 909 N N . GLY A 1 151 ? 52.854 69.866 21.897 1.00 4.44 151 GLY A N 1
ATOM 910 C CA . GLY A 1 151 ? 52.565 70.966 22.802 1.00 4.68 151 GLY A CA 1
ATOM 911 C C . GLY A 1 151 ? 53.040 72.272 22.212 1.00 4.20 151 GLY A C 1
ATOM 912 O O . GLY A 1 151 ? 53.871 72.295 21.299 1.00 4.46 151 GLY A O 1
ATOM 913 N N . ASN A 1 152 ? 52.507 73.361 22.746 1.00 4.50 152 ASN A N 1
ATOM 914 C CA . ASN A 1 152 ? 52.997 74.696 22.438 1.00 4.82 152 ASN A CA 1
ATOM 915 C C . ASN A 1 152 ? 52.817 75.530 23.688 1.00 5.10 152 ASN A C 1
ATOM 916 O O . ASN A 1 152 ? 51.899 75.269 24.467 1.00 4.99 152 ASN A O 1
ATOM 921 N N . THR A 1 153 ? 53.676 76.526 23.883 1.00 5.24 153 THR A N 1
ATOM 922 C CA . THR A 1 153 ? 53.567 77.361 25.079 1.00 5.75 153 THR A CA 1
ATOM 923 C C . THR A 1 153 ? 52.923 78.714 24.784 1.00 5.76 153 THR A C 1
ATOM 924 O O . THR A 1 153 ? 52.661 79.491 25.713 1.00 6.70 153 THR A O 1
ATOM 928 N N . GLY A 1 154 ? 52.677 79.009 23.505 1.00 5.61 154 GLY A N 1
ATOM 929 C CA . GLY A 1 154 ? 52.318 80.367 23.085 1.00 5.81 154 GLY A CA 1
ATOM 930 C C . GLY A 1 154 ? 53.525 81.286 23.246 1.00 5.60 154 GLY A C 1
ATOM 931 O O . GLY A 1 154 ? 54.620 80.824 23.569 1.00 5.72 154 GLY A O 1
ATOM 932 N N . VAL A 1 155 ? 53.330 82.588 23.020 1.00 5.85 155 VAL A N 1
ATOM 933 C CA . VAL A 1 155 ? 54.432 83.542 23.113 1.00 5.85 155 VAL A CA 1
ATOM 934 C C . VAL A 1 155 ? 55.034 83.495 24.510 1.00 6.01 155 VAL A C 1
ATOM 935 O O . VAL A 1 155 ? 54.324 83.628 25.516 1.00 6.75 155 VAL A O 1
ATOM 939 N N . GLN A 1 156 ? 56.344 83.304 24.561 1.00 5.55 156 GLN A N 1
ATOM 940 C CA . GLN A 1 156 ? 57.017 83.227 25.846 1.00 5.53 156 GLN A CA 1
ATOM 941 C C . GLN A 1 156 ? 57.278 84.596 26.437 1.00 6.00 156 GLN A C 1
ATOM 942 O O . GLN A 1 156 ? 57.186 85.627 25.758 1.00 5.88 156 GLN A O 1
ATOM 948 N N . MET A 1 157 ? 57.545 84.603 27.733 1.00 6.15 157 MET A N 1
ATOM 949 C CA . MET A 1 157 ? 57.926 85.831 28.400 1.00 6.71 157 MET A CA 1
ATOM 950 C C . MET A 1 157 ? 59.407 86.117 28.177 1.00 6.94 157 MET A C 1
ATOM 951 O O . MET A 1 157 ? 60.160 85.286 27.642 1.00 7.24 157 MET A O 1
ATOM 956 N N . GLY A 1 158 ? 59.806 87.324 28.569 1.00 7.35 158 GLY A N 1
ATOM 957 C CA . GLY A 1 158 ? 61.146 87.825 28.279 1.00 7.78 158 GLY A CA 1
ATOM 958 C C . GLY A 1 158 ? 62.216 87.573 29.325 1.00 8.11 158 GLY A C 1
ATOM 959 O O . GLY A 1 158 ? 63.289 88.162 29.257 1.00 9.80 158 GLY A O 1
ATOM 960 N N . GLY A 1 159 ? 61.942 86.693 30.275 1.00 7.94 159 GLY A N 1
ATOM 961 C CA . GLY A 1 159 ? 62.945 86.311 31.260 1.00 8.24 159 GLY A CA 1
ATOM 962 C C . GLY A 1 159 ? 63.003 87.174 32.501 1.00 8.08 159 GLY A C 1
ATOM 963 O O . GLY A 1 159 ? 62.319 88.203 32.612 1.00 8.02 159 GLY A O 1
ATOM 964 N N . TRP A 1 160 ? 63.867 86.734 33.411 1.00 8.07 160 TRP A N 1
ATOM 965 C CA . TRP A 1 160 ? 63.953 87.232 34.776 1.00 8.70 160 TRP A CA 1
ATOM 966 C C . TRP A 1 160 ? 65.332 87.816 35.013 1.00 9.52 160 TRP A C 1
ATOM 967 O O . TRP A 1 160 ? 66.340 87.138 34.789 1.00 9.63 160 TRP A O 1
ATOM 978 N N . PHE A 1 161 ? 65.349 89.061 35.489 1.00 10.24 161 PHE A N 1
ATOM 979 C CA . PHE A 1 161 ? 66.577 89.849 35.660 1.00 10.82 161 PHE A CA 1
ATOM 980 C C . PHE A 1 161 ? 66.638 90.480 37.050 1.00 11.84 161 PHE A C 1
ATOM 981 O O . PHE A 1 161 ? 65.606 90.752 37.668 1.00 11.81 161 PHE A O 1
ATOM 989 N N . ARG A 1 162 ? 67.860 90.716 37.524 1.00 13.63 162 ARG A N 1
ATOM 990 C CA . ARG A 1 162 ? 68.082 91.247 38.867 1.00 15.23 162 ARG A CA 1
ATOM 991 C C . ARG A 1 162 ? 67.929 92.763 38.916 1.00 16.40 162 ARG A C 1
ATOM 992 O O . ARG A 1 162 ? 67.769 93.345 39.996 1.00 16.61 162 ARG A O 1
ATOM 1000 N N . ARG A 1 163 ? 68.000 93.391 37.748 1.00 17.50 163 ARG A N 1
ATOM 1001 C CA . ARG A 1 163 ? 67.806 94.832 37.607 1.00 19.35 163 ARG A CA 1
ATOM 1002 C C . ARG A 1 163 ? 67.257 95.142 36.220 1.00 19.72 163 ARG A C 1
ATOM 1003 O O . ARG A 1 163 ? 67.324 94.302 35.318 1.00 19.82 163 ARG A O 1
ATOM 1011 N N . GLU A 1 164 ? 66.702 96.339 36.059 1.00 20.33 164 GLU A N 1
ATOM 1012 C CA . GLU A 1 164 ? 66.130 96.754 34.783 1.00 21.04 164 GLU A CA 1
ATOM 1013 C C . GLU A 1 164 ? 67.180 96.790 33.679 1.00 21.48 164 GLU A C 1
ATOM 1014 O O . GLU A 1 164 ? 68.326 97.186 33.906 1.00 21.69 164 GLU A O 1
ATOM 1020 N N . ILE A 1 165 ? 66.780 96.343 32.492 1.00 21.63 165 ILE A N 1
ATOM 1021 C CA . ILE A 1 165 ? 67.602 96.458 31.292 1.00 22.14 165 ILE A CA 1
ATOM 1022 C C . ILE A 1 165 ? 66.855 97.325 30.283 1.00 22.10 165 ILE A C 1
ATOM 1023 O O . ILE A 1 165 ? 65.734 97.008 29.872 1.00 22.07 165 ILE A O 1
ATOM 1028 N N . ASN A 1 166 ? 67.468 98.443 29.916 1.00 21.91 166 ASN A N 1
ATOM 1029 C CA . ASN A 1 166 ? 66.792 99.446 29.101 1.00 22.15 166 ASN A CA 1
ATOM 1030 C C . ASN A 1 166 ? 67.405 99.584 27.715 1.00 21.97 166 ASN A C 1
ATOM 1031 O O . ASN A 1 166 ? 66.748 100.046 26.784 1.00 22.51 166 ASN A O 1
ATOM 1036 N N . THR A 1 167 ? 68.661 99.165 27.589 1.00 21.59 167 THR A N 1
ATOM 1037 C CA . THR A 1 167 ? 69.400 99.274 26.334 1.00 21.56 167 THR A CA 1
ATOM 1038 C C . THR A 1 167 ? 70.116 97.968 26.035 1.00 21.21 167 THR A C 1
ATOM 1039 O O . THR A 1 167 ? 70.263 97.122 26.913 1.00 20.48 167 THR A O 1
ATOM 1043 N N . VAL A 1 168 ? 70.580 97.824 24.795 1.00 21.52 168 VAL A N 1
ATOM 1044 C CA . VAL A 1 168 ? 71.426 96.695 24.395 1.00 21.92 168 VAL A CA 1
ATOM 1045 C C . VAL A 1 168 ? 72.708 96.635 25.230 1.00 22.12 168 VAL A C 1
ATOM 1046 O O . VAL A 1 168 ? 73.166 95.553 25.593 1.00 22.43 168 VAL A O 1
ATOM 1050 N N . ALA A 1 169 ? 73.279 97.800 25.538 1.00 22.16 169 ALA A N 1
ATOM 1051 C CA . ALA A 1 169 ? 74.462 97.879 26.392 1.00 22.18 169 ALA A CA 1
ATOM 1052 C C . ALA A 1 169 ? 74.215 97.243 27.763 1.00 22.19 169 ALA A C 1
ATOM 1053 O O . ALA A 1 169 ? 75.116 96.637 28.336 1.00 22.12 169 ALA A O 1
ATOM 1055 N N . ASP A 1 170 ? 72.990 97.375 28.269 1.00 22.29 170 ASP A N 1
ATOM 1056 C CA . ASP A 1 170 ? 72.612 96.804 29.568 1.00 22.49 170 ASP A CA 1
ATOM 1057 C C . ASP A 1 170 ? 72.737 95.284 29.634 1.00 23.01 170 ASP A C 1
ATOM 1058 O O . ASP A 1 170 ? 72.953 94.727 30.709 1.00 23.25 170 ASP A O 1
ATOM 1063 N N . MET A 1 171 ? 72.597 94.614 28.494 1.00 23.44 171 MET A N 1
ATOM 1064 C CA . MET A 1 171 ? 72.692 93.152 28.469 1.00 24.06 171 MET A CA 1
ATOM 1065 C C . MET A 1 171 ? 74.106 92.627 28.205 1.00 23.67 171 MET A C 1
ATOM 1066 O O . MET A 1 171 ? 74.340 91.419 28.253 1.00 23.72 171 MET A O 1
ATOM 1071 N N . GLN A 1 172 ? 75.044 93.543 27.961 1.00 23.41 172 GLN A N 1
ATOM 1072 C CA . GLN A 1 172 ? 76.460 93.210 27.771 1.00 22.94 172 GLN A CA 1
ATOM 1073 C C . GLN A 1 172 ? 77.036 92.407 28.944 1.00 22.01 172 GLN A C 1
ATOM 1074 O O . GLN A 1 172 ? 76.990 92.851 30.094 1.00 22.02 172 GLN A O 1
ATOM 1080 N N . GLY A 1 173 ? 77.556 91.220 28.641 1.00 20.89 173 GLY A N 1
ATOM 1081 C CA . GLY A 1 173 ? 78.233 90.383 29.627 1.00 19.92 173 GLY A CA 1
ATOM 1082 C C . GLY A 1 173 ? 77.335 89.596 30.567 1.00 19.25 173 GLY A C 1
ATOM 1083 O O . GLY A 1 173 ? 77.826 88.856 31.426 1.00 19.30 173 GLY A O 1
ATOM 1084 N N . LEU A 1 174 ? 76.021 89.753 30.414 1.00 18.39 174 LEU A N 1
ATOM 1085 C CA . LEU A 1 174 ? 75.067 89.035 31.257 1.00 17.58 174 LEU A CA 1
ATOM 1086 C C . LEU A 1 174 ? 75.155 87.537 31.022 1.00 16.68 174 LEU A C 1
ATOM 1087 O O . LEU A 1 174 ? 75.105 87.072 29.882 1.00 16.14 174 LEU A O 1
ATOM 1092 N N . LYS A 1 175 ? 75.312 86.791 32.108 1.00 15.90 175 LYS A N 1
ATOM 1093 C CA . LYS A 1 175 ? 75.275 85.341 32.053 1.00 15.58 175 LYS A CA 1
ATOM 1094 C C . LYS A 1 175 ? 73.806 84.948 32.149 1.00 14.65 175 LYS A C 1
ATOM 1095 O O . LYS A 1 175 ? 73.174 85.138 33.183 1.00 14.59 175 LYS A O 1
ATOM 1101 N N . MET A 1 176 ? 73.260 84.431 31.053 1.00 13.63 176 MET A N 1
ATOM 1102 C CA . MET A 1 176 ? 71.826 84.155 30.988 1.00 12.85 176 MET A CA 1
ATOM 1103 C C . MET A 1 176 ? 71.532 82.733 30.548 1.00 12.25 176 MET A C 1
ATOM 1104 O O . MET A 1 176 ? 72.096 82.250 29.563 1.00 12.57 176 MET A O 1
ATOM 1109 N N . ARG A 1 177 ? 70.640 82.066 31.279 1.00 11.31 177 ARG A N 1
ATOM 1110 C CA . ARG A 1 177 ? 70.116 80.785 30.823 1.00 10.80 177 ARG A CA 1
ATOM 1111 C C . ARG A 1 177 ? 69.088 81.079 29.737 1.00 11.13 177 ARG A C 1
ATOM 1112 O O . ARG A 1 177 ? 68.127 81.815 29.959 1.00 10.24 177 ARG A O 1
ATOM 1120 N N . VAL A 1 178 ? 69.311 80.502 28.561 1.00 11.58 178 VAL A N 1
ATOM 1121 C CA . VAL A 1 178 ? 68.396 80.671 27.440 1.00 12.74 178 VAL A CA 1
ATOM 1122 C C . VAL A 1 178 ? 68.329 79.383 26.613 1.00 12.09 178 VAL A C 1
ATOM 1123 O O . VAL A 1 178 ? 69.339 78.718 26.387 1.00 12.20 178 VAL A O 1
ATOM 1127 N N . GLY A 1 179 ? 67.122 79.040 26.176 1.00 11.69 179 GLY A N 1
ATOM 1128 C CA . GLY A 1 179 ? 66.915 77.819 25.416 1.00 10.85 179 GLY A CA 1
ATOM 1129 C C . GLY A 1 179 ? 67.271 77.949 23.947 1.00 10.22 179 GLY A C 1
ATOM 1130 O O . GLY A 1 179 ? 66.956 78.949 23.305 1.00 10.67 179 GLY A O 1
ATOM 1131 N N . GLY A 1 180 ? 67.954 76.936 23.423 1.00 10.05 180 GLY A N 1
ATOM 1132 C CA . GLY A 1 180 ? 68.039 76.745 21.985 1.00 9.75 180 GLY A CA 1
ATOM 1133 C C . GLY A 1 180 ? 68.976 77.641 21.212 1.00 9.85 180 GLY A C 1
ATOM 1134 O O . GLY A 1 180 ? 69.989 78.126 21.728 1.00 9.94 180 GLY A O 1
ATOM 1135 N N . PHE A 1 181 ? 68.619 77.842 19.951 1.00 9.66 181 PHE A N 1
ATOM 1136 C CA . PHE A 1 181 ? 69.427 78.598 19.007 1.00 9.75 181 PHE A CA 1
ATOM 1137 C C . PHE A 1 181 ? 69.440 80.097 19.310 1.00 9.92 181 PHE A C 1
ATOM 1138 O O . PHE A 1 181 ? 70.267 80.842 18.765 1.00 10.22 181 PHE A O 1
ATOM 1146 N N . ALA A 1 182 ? 68.547 80.542 20.191 1.00 10.00 182 ALA A N 1
ATOM 1147 C CA . ALA A 1 182 ? 68.564 81.924 20.678 1.00 10.24 182 ALA A CA 1
ATOM 1148 C C . ALA A 1 182 ? 69.903 82.291 21.311 1.00 10.86 182 ALA A C 1
ATOM 1149 O O . ALA A 1 182 ? 70.291 83.457 21.310 1.00 11.17 182 ALA A O 1
ATOM 1151 N N . GLY A 1 183 ? 70.611 81.297 21.846 1.00 11.33 183 GLY A N 1
ATOM 1152 C CA . GLY A 1 183 ? 71.943 81.546 22.416 1.00 12.55 183 GLY A CA 1
ATOM 1153 C C . GLY A 1 183 ? 72.888 82.214 21.428 1.00 13.25 183 GLY A C 1
ATOM 1154 O O . GLY A 1 183 ? 73.584 83.176 21.773 1.00 13.97 183 GLY A O 1
ATOM 1155 N N . LYS A 1 184 ? 72.904 81.717 20.194 1.00 13.78 184 LYS A N 1
ATOM 1156 C CA . LYS A 1 184 ? 73.760 82.277 19.149 1.00 14.74 184 LYS A CA 1
ATOM 1157 C C . LYS A 1 184 ? 73.379 83.720 18.820 1.00 14.39 184 LYS A C 1
ATOM 1158 O O . LYS A 1 184 ? 74.246 84.560 18.564 1.00 15.12 184 LYS A O 1
ATOM 1164 N N . VAL A 1 185 ? 72.082 84.007 18.824 1.00 13.78 185 VAL A N 1
ATOM 1165 C CA . VAL A 1 185 ? 71.604 85.365 18.588 1.00 13.64 185 VAL A CA 1
ATOM 1166 C C . VAL A 1 185 ? 72.012 86.268 19.761 1.00 14.38 185 VAL A C 1
ATOM 1167 O O . VAL A 1 185 ? 72.521 87.373 19.551 1.00 13.99 185 VAL A O 1
ATOM 1171 N N . MET A 1 186 ? 71.814 85.774 20.983 1.00 15.11 186 MET A N 1
ATOM 1172 C CA . MET A 1 186 ? 72.205 86.487 22.204 1.00 16.64 186 MET A CA 1
ATOM 1173 C C . MET A 1 186 ? 73.690 86.845 22.254 1.00 17.06 186 MET A C 1
ATOM 1174 O O . MET A 1 186 ? 74.061 87.916 22.750 1.00 17.02 186 MET A O 1
ATOM 1179 N N . GLU A 1 187 ? 74.529 85.951 21.743 1.00 18.25 187 GLU A N 1
ATOM 1180 C CA . GLU A 1 187 ? 75.976 86.182 21.699 1.00 19.45 187 GLU A CA 1
ATOM 1181 C C . GLU A 1 187 ? 76.348 87.441 20.921 1.00 20.31 187 GLU A C 1
ATOM 1182 O O . GLU A 1 187 ? 77.315 88.123 21.266 1.00 20.11 187 GLU A O 1
ATOM 1188 N N . ARG A 1 188 ? 75.570 87.751 19.885 1.00 21.43 188 ARG A N 1
ATOM 1189 C CA . ARG A 1 188 ? 75.775 88.973 19.099 1.00 22.54 188 ARG A CA 1
ATOM 1190 C C . ARG A 1 188 ? 75.489 90.256 19.886 1.00 22.86 188 ARG A C 1
ATOM 1191 O O . ARG A 1 188 ? 75.980 91.333 19.523 1.00 23.31 188 ARG A O 1
ATOM 1199 N N . LEU A 1 189 ? 74.703 90.137 20.956 1.00 22.83 189 LEU A N 1
ATOM 1200 C CA . LEU A 1 189 ? 74.388 91.271 21.832 1.00 22.87 189 LEU A CA 1
ATOM 1201 C C . LEU A 1 189 ? 75.279 91.309 23.085 1.00 22.43 189 LEU A C 1
ATOM 1202 O O . LEU A 1 189 ? 75.049 92.107 24.001 1.00 22.79 189 LEU A O 1
ATOM 1207 N N . GLY A 1 190 ? 76.284 90.437 23.126 1.00 21.55 190 GLY A N 1
ATOM 1208 C CA . GLY A 1 190 ? 77.223 90.393 24.246 1.00 20.78 190 GLY A CA 1
ATOM 1209 C C . GLY A 1 190 ? 76.785 89.540 25.424 1.00 20.04 190 GLY A C 1
ATOM 1210 O O . GLY A 1 190 ? 77.479 89.475 26.441 1.00 20.12 190 GLY A O 1
ATOM 1211 N N . VAL A 1 191 ? 75.637 88.880 25.293 1.00 18.92 191 VAL A N 1
ATOM 1212 C CA . VAL A 1 191 ? 75.152 87.974 26.336 1.00 18.12 191 VAL A CA 1
ATOM 1213 C C . VAL A 1 191 ? 75.999 86.703 26.317 1.00 17.29 191 VAL A C 1
ATOM 1214 O O . VAL A 1 191 ? 76.487 86.288 25.256 1.00 17.18 191 VAL A O 1
ATOM 1218 N N . VAL A 1 192 ? 76.198 86.112 27.495 1.00 16.48 192 VAL A N 1
ATOM 1219 C CA . VAL A 1 192 ? 76.889 84.840 27.625 1.00 16.13 192 VAL A CA 1
ATOM 1220 C C . VAL A 1 192 ? 75.834 83.777 27.943 1.00 15.66 192 VAL A C 1
ATOM 1221 O O . VAL A 1 192 ? 75.440 83.614 29.102 1.00 15.53 192 VAL A O 1
ATOM 1225 N N . PRO A 1 193 ? 75.344 83.076 26.903 1.00 15.05 193 PRO A N 1
ATOM 1226 C CA . PRO A 1 193 ? 74.234 82.150 27.099 1.00 15.29 193 PRO A CA 1
ATOM 1227 C C . PRO A 1 193 ? 74.649 80.748 27.532 1.00 15.57 193 PRO A C 1
ATOM 1228 O O . PRO A 1 193 ? 75.781 80.321 27.293 1.00 16.15 193 PRO A O 1
ATOM 1232 N N . GLN A 1 194 ? 73.717 80.034 28.158 1.00 15.58 194 GLN A N 1
ATOM 1233 C CA . GLN A 1 194 ? 73.864 78.598 28.365 1.00 15.47 194 GLN A CA 1
ATOM 1234 C C . GLN A 1 194 ? 72.506 77.927 28.508 1.00 14.97 194 GLN A C 1
ATOM 1235 O O . GLN A 1 194 ? 71.537 78.565 28.922 1.00 13.84 194 GLN A O 1
ATOM 1241 N N . GLN A 1 195 ? 72.451 76.640 28.165 1.00 14.32 195 GLN A N 1
ATOM 1242 C CA . GLN A 1 195 ? 71.248 75.844 28.363 1.00 13.86 195 GLN A CA 1
ATOM 1243 C C . GLN A 1 195 ? 71.360 75.076 29.664 1.00 13.52 195 GLN A C 1
ATOM 1244 O O . GLN A 1 195 ? 72.396 74.479 29.964 1.00 13.94 195 GLN A O 1
ATOM 1250 N N . ILE A 1 196 ? 70.281 75.105 30.428 1.00 12.48 196 ILE A N 1
ATOM 1251 C CA . ILE A 1 196 ? 70.145 74.309 31.641 1.00 11.82 196 ILE A CA 1
ATOM 1252 C C . ILE A 1 196 ? 68.721 73.765 31.586 1.00 11.52 196 ILE A C 1
ATOM 1253 O O . ILE A 1 196 ? 67.797 74.500 31.226 1.00 11.43 196 ILE A O 1
ATOM 1258 N N . ALA A 1 197 ? 68.542 72.488 31.909 1.00 11.37 197 ALA A N 1
ATOM 1259 C CA . ALA A 1 197 ? 67.210 71.890 31.960 1.00 11.87 197 ALA A CA 1
ATOM 1260 C C . ALA A 1 197 ? 66.348 72.560 33.028 1.00 12.32 197 ALA A C 1
ATOM 1261 O O . ALA A 1 197 ? 66.853 72.995 34.076 1.00 12.08 197 ALA A O 1
ATOM 1263 N N . GLY A 1 198 ? 65.047 72.640 32.772 1.00 12.64 198 GLY A N 1
ATOM 1264 C CA . GLY A 1 198 ? 64.098 73.038 33.811 1.00 14.30 198 GLY A CA 1
ATOM 1265 C C . GLY A 1 198 ? 64.235 72.111 35.016 1.00 14.92 198 GLY A C 1
ATOM 1266 O O . GLY A 1 198 ? 64.473 70.913 34.870 1.00 16.19 198 GLY A O 1
ATOM 1267 N N . GLY A 1 199 ? 64.079 72.667 36.208 1.00 15.82 199 GLY A N 1
ATOM 1268 C CA . GLY A 1 199 ? 64.347 71.933 37.429 1.00 15.54 199 GLY A CA 1
ATOM 1269 C C . GLY A 1 199 ? 65.704 72.283 37.999 1.00 15.24 199 GLY A C 1
ATOM 1270 O O . GLY A 1 199 ? 65.884 72.263 39.219 1.00 15.90 199 GLY A O 1
ATOM 1271 N N . ASP A 1 200 ? 66.662 72.610 37.128 1.00 14.47 200 ASP A N 1
ATOM 1272 C CA . ASP A 1 200 ? 68.029 72.901 37.566 1.00 14.05 200 ASP A CA 1
ATOM 1273 C C . ASP A 1 200 ? 68.426 74.366 37.372 1.00 12.95 200 ASP A C 1
ATOM 1274 O O . ASP A 1 200 ? 69.556 74.754 37.671 1.00 12.64 200 ASP A O 1
ATOM 1279 N N . ILE A 1 201 ? 67.497 75.184 36.878 1.00 11.98 201 ILE A N 1
ATOM 1280 C CA . ILE A 1 201 ? 67.806 76.594 36.622 1.00 11.87 201 ILE A CA 1
ATOM 1281 C C . ILE A 1 201 ? 67.866 77.400 37.911 1.00 11.92 201 ILE A C 1
ATOM 1282 O O . ILE A 1 201 ? 68.800 78.183 38.125 1.00 11.72 201 ILE A O 1
ATOM 1287 N N . TYR A 1 202 ? 66.853 77.231 38.756 1.00 12.07 202 TYR A N 1
ATOM 1288 C CA . TYR A 1 202 ? 66.757 78.039 39.968 1.00 12.82 202 TYR A CA 1
ATOM 1289 C C . TYR A 1 202 ? 68.029 77.999 40.841 1.00 13.21 202 TYR A C 1
ATOM 1290 O O . TYR A 1 202 ? 68.514 79.053 41.251 1.00 12.64 202 TYR A O 1
ATOM 1299 N N . PRO A 1 203 ? 68.563 76.791 41.142 1.00 14.00 203 PRO A N 1
ATOM 1300 C CA . PRO A 1 203 ? 69.782 76.784 41.965 1.00 14.48 203 PRO A CA 1
ATOM 1301 C C . PRO A 1 203 ? 70.941 77.572 41.358 1.00 14.62 203 PRO A C 1
ATOM 1302 O O . PRO A 1 203 ? 71.690 78.221 42.096 1.00 15.37 203 PRO A O 1
ATOM 1306 N N . ALA A 1 204 ? 71.078 77.541 40.033 1.00 14.53 204 ALA A N 1
ATOM 1307 C CA . ALA A 1 204 ? 72.129 78.299 39.349 1.00 14.22 204 ALA A CA 1
ATOM 1308 C C . ALA A 1 204 ? 71.914 79.804 39.476 1.00 14.33 204 ALA A C 1
ATOM 1309 O O . ALA A 1 204 ? 72.870 80.571 39.659 1.00 14.14 204 ALA A O 1
ATOM 1311 N N . LEU A 1 205 ? 70.653 80.220 39.386 1.00 14.14 205 LEU A N 1
ATOM 1312 C CA . LEU A 1 205 ? 70.290 81.620 39.553 1.00 14.67 205 LEU A CA 1
ATOM 1313 C C . LEU A 1 205 ? 70.528 82.074 40.996 1.00 15.81 205 LEU A C 1
ATOM 1314 O O . LEU A 1 205 ? 71.118 83.135 41.221 1.00 15.64 205 LEU A O 1
ATOM 1319 N N . GLU A 1 206 ? 70.090 81.265 41.959 1.00 17.09 206 GLU A N 1
ATOM 1320 C CA . GLU A 1 206 ? 70.283 81.595 43.374 1.00 18.98 206 GLU A CA 1
ATOM 1321 C C . GLU A 1 206 ? 71.768 81.719 43.722 1.00 19.67 206 GLU A C 1
ATOM 1322 O O . GLU A 1 206 ? 72.172 82.679 44.384 1.00 19.94 206 GLU A O 1
ATOM 1328 N N . LYS A 1 207 ? 72.568 80.759 43.260 1.00 20.59 207 LYS A N 1
ATOM 1329 C CA . LYS A 1 207 ? 74.017 80.757 43.510 1.00 21.46 207 LYS A CA 1
ATOM 1330 C C . LYS A 1 207 ? 74.738 81.909 42.815 1.00 21.53 207 LYS A C 1
ATOM 1331 O O . LYS A 1 207 ? 75.850 82.283 43.204 1.00 22.17 207 LYS A O 1
ATOM 1337 N N . GLY A 1 208 ? 74.116 82.453 41.773 1.00 21.00 208 GLY A N 1
ATOM 1338 C CA . GLY A 1 208 ? 74.710 83.539 41.003 1.00 20.65 208 GLY A CA 1
ATOM 1339 C C . GLY A 1 208 ? 75.629 83.083 39.883 1.00 20.26 208 GLY A C 1
ATOM 1340 O O . GLY A 1 208 ? 76.364 83.899 39.317 1.00 20.58 208 GLY A O 1
ATOM 1341 N N . THR A 1 209 ? 75.598 81.791 39.551 1.00 19.81 209 THR A N 1
ATOM 1342 C CA . THR A 1 209 ? 76.338 81.304 38.378 1.00 19.41 209 THR A CA 1
ATOM 1343 C C . THR A 1 209 ? 75.724 81.825 37.076 1.00 18.16 209 THR A C 1
ATOM 1344 O O . THR A 1 209 ? 76.411 81.940 36.062 1.00 18.31 209 THR A O 1
ATOM 1348 N N . ILE A 1 210 ? 74.427 82.135 37.116 1.00 16.51 210 ILE A N 1
ATOM 1349 C CA . ILE A 1 210 ? 73.789 82.923 36.061 1.00 14.94 210 ILE A CA 1
ATOM 1350 C C . ILE A 1 210 ? 73.200 84.197 36.663 1.00 14.45 210 ILE A C 1
ATOM 1351 O O . ILE A 1 210 ? 72.794 84.214 37.828 1.00 13.87 210 ILE A O 1
ATOM 1356 N N . ASP A 1 211 ? 73.191 85.257 35.863 1.00 13.76 211 ASP A N 1
ATOM 1357 C CA . ASP A 1 211 ? 72.662 86.559 36.2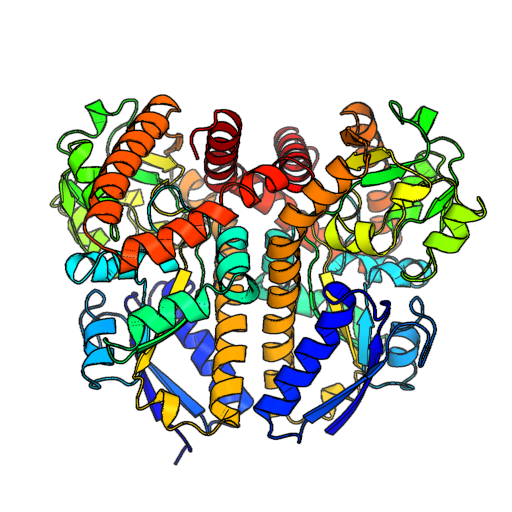57 1.00 13.82 211 ASP A CA 1
ATOM 1358 C C . ASP A 1 211 ? 71.151 86.640 36.015 1.00 13.06 211 ASP A C 1
ATOM 1359 O O . ASP A 1 211 ? 70.434 87.342 36.729 1.00 12.89 211 ASP A O 1
ATOM 1364 N N . ALA A 1 212 ? 70.684 85.906 35.008 1.00 11.76 212 ALA A N 1
ATOM 1365 C CA . ALA A 1 212 ? 69.316 86.034 34.491 1.00 10.85 212 ALA A CA 1
ATOM 1366 C C . ALA A 1 212 ? 68.899 84.711 33.874 1.00 10.24 212 ALA A C 1
ATOM 1367 O O . ALA A 1 212 ? 69.748 83.869 33.585 1.00 9.57 212 ALA A O 1
ATOM 1369 N N . THR A 1 213 ? 67.595 84.533 33.655 1.00 9.37 213 THR A N 1
ATOM 1370 C CA . THR A 1 213 ? 67.110 83.321 32.989 1.00 9.21 213 THR A CA 1
ATOM 1371 C C . THR A 1 213 ? 65.797 83.565 32.289 1.00 8.70 213 THR A C 1
ATOM 1372 O O . THR A 1 213 ? 65.013 84.390 32.717 1.00 9.43 213 THR A O 1
ATOM 1376 N N . GLU A 1 214 ? 65.576 82.838 31.202 1.00 8.77 214 GLU A N 1
ATOM 1377 C CA . GLU A 1 214 ? 64.234 82.711 30.666 1.00 8.44 214 GLU A CA 1
ATOM 1378 C C . GLU A 1 214 ? 63.841 81.242 30.744 1.00 8.15 214 GLU A C 1
ATOM 1379 O O . GLU A 1 214 ? 64.700 80.359 30.710 1.00 8.72 214 GLU A O 1
ATOM 1385 N N . TRP A 1 215 ? 62.551 80.984 30.916 1.00 7.12 215 TRP A N 1
ATOM 1386 C CA . TRP A 1 215 ? 62.033 79.624 30.844 1.00 6.71 215 TRP A CA 1
ATOM 1387 C C . TRP A 1 215 ? 60.825 79.622 29.894 1.00 6.34 215 TRP A C 1
ATOM 1388 O O . TRP A 1 215 ? 61.009 79.344 28.709 1.00 6.62 215 TRP A O 1
ATOM 1399 N N . VAL A 1 216 ? 59.626 79.968 30.369 1.00 5.97 216 VAL A N 1
ATOM 1400 C CA . VAL A 1 216 ? 58.444 79.881 29.493 1.00 6.26 216 VAL A CA 1
ATOM 1401 C C . VAL A 1 216 ? 57.448 81.030 29.686 1.00 5.93 216 VAL A C 1
ATOM 1402 O O . VAL A 1 216 ? 57.128 81.767 28.752 1.00 6.00 216 VAL A O 1
ATOM 1406 N N . GLY A 1 217 ? 56.901 81.158 30.888 1.00 5.80 217 GLY A N 1
ATOM 1407 C CA . GLY A 1 217 ? 55.776 82.052 31.063 1.00 5.79 217 GLY A CA 1
ATOM 1408 C C . GLY A 1 217 ? 55.326 82.026 32.502 1.00 6.00 217 GLY A C 1
ATOM 1409 O O . GLY A 1 217 ? 55.939 81.356 33.331 1.00 6.11 217 GLY A O 1
ATOM 1410 N N . PRO A 1 218 ? 54.273 82.782 32.813 1.00 6.37 218 PRO A N 1
ATOM 1411 C CA . PRO A 1 218 ? 53.929 83.011 34.228 1.00 6.78 218 PRO A CA 1
ATOM 1412 C C . PRO A 1 218 ? 53.649 81.763 35.054 1.00 6.90 218 PRO A C 1
ATOM 1413 O O . PRO A 1 218 ? 54.169 81.643 36.173 1.00 6.90 218 PRO A O 1
ATOM 1417 N N . TYR A 1 219 ? 52.855 80.829 34.534 1.00 6.35 219 TYR A N 1
ATOM 1418 C CA . TYR A 1 219 ? 52.512 79.648 35.319 1.00 6.18 219 TYR A CA 1
ATOM 1419 C C . TYR A 1 219 ? 53.748 78.829 35.668 1.00 6.50 219 TYR A C 1
ATOM 1420 O O . TYR A 1 219 ? 53.986 78.535 36.844 1.00 7.25 219 TYR A O 1
ATOM 1429 N N . ASP A 1 220 ? 54.529 78.447 34.660 1.00 6.18 220 ASP A N 1
ATOM 1430 C CA . ASP A 1 220 ? 55.717 77.628 34.905 1.00 6.38 220 ASP A CA 1
ATOM 1431 C C . ASP A 1 220 ? 56.751 78.412 35.706 1.00 6.59 220 ASP A C 1
ATOM 1432 O O . ASP A 1 220 ? 57.364 77.880 36.637 1.00 6.69 220 ASP A O 1
ATOM 1437 N N . ASP A 1 221 ? 56.965 79.668 35.329 1.00 6.62 221 ASP A N 1
ATOM 1438 C CA . ASP A 1 221 ? 58.070 80.424 35.928 1.00 7.20 221 ASP A CA 1
ATOM 1439 C C . ASP A 1 221 ? 57.808 80.697 37.404 1.00 7.98 221 ASP A C 1
ATOM 1440 O O . ASP A 1 221 ? 58.744 80.727 38.217 1.00 8.49 221 ASP A O 1
ATOM 1445 N N . GLU A 1 222 ? 56.539 80.889 37.749 1.00 8.38 222 GLU A N 1
ATOM 1446 C CA . GLU A 1 222 ? 56.170 81.054 39.151 1.00 9.14 222 GLU A CA 1
ATOM 1447 C C . GLU A 1 222 ? 56.482 79.791 39.941 1.00 9.55 222 GLU A C 1
ATOM 1448 O O . GLU A 1 222 ? 57.051 79.867 41.037 1.00 9.77 222 GLU A O 1
ATOM 1454 N N . LYS A 1 223 ? 56.140 78.628 39.384 1.00 9.66 223 LYS A N 1
ATOM 1455 C CA . LYS A 1 223 ? 56.421 77.362 40.053 1.00 10.40 223 LYS A CA 1
ATOM 1456 C C . LYS A 1 223 ? 57.922 77.168 40.265 1.00 10.38 223 LYS A C 1
ATOM 1457 O O . LYS A 1 223 ? 58.348 76.634 41.296 1.00 11.24 223 LYS A O 1
ATOM 1463 N N . LEU A 1 224 ? 58.723 77.599 39.299 1.00 9.75 224 LEU A N 1
ATOM 1464 C CA . LEU A 1 224 ? 60.167 77.386 39.381 1.00 9.73 224 LEU A CA 1
ATOM 1465 C C . LEU A 1 224 ? 60.837 78.402 40.315 1.00 10.05 224 LEU A C 1
ATOM 1466 O O . LEU A 1 224 ? 61.933 78.160 40.814 1.00 10.88 224 LEU A O 1
ATOM 1471 N N . GLY A 1 225 ? 60.175 79.536 40.531 1.00 9.86 225 GLY A N 1
ATOM 1472 C CA . GLY A 1 225 ? 60.497 80.432 41.645 1.00 10.03 225 GLY A CA 1
ATOM 1473 C C . GLY A 1 225 ? 61.498 81.544 41.391 1.00 10.26 225 GLY A C 1
ATOM 1474 O O . GLY A 1 225 ? 61.965 82.171 42.342 1.00 10.44 225 GLY A O 1
ATOM 1475 N N . PHE A 1 226 ? 61.787 81.837 40.126 1.00 9.54 226 PHE A N 1
ATOM 1476 C CA . PHE A 1 226 ? 62.822 82.821 39.782 1.00 9.67 226 PHE A CA 1
ATOM 1477 C C . PHE A 1 226 ? 62.608 84.209 40.380 1.00 9.96 226 PHE A C 1
ATOM 1478 O O . PHE A 1 226 ? 63.580 84.910 40.680 1.00 9.65 226 PHE A O 1
ATOM 1486 N N . PHE A 1 227 ? 61.345 84.607 40.542 1.00 10.30 227 PHE A N 1
ATOM 1487 C CA . PHE A 1 227 ? 61.004 85.941 41.052 1.00 11.18 227 PHE A CA 1
ATOM 1488 C C . PHE A 1 227 ? 61.651 86.240 42.401 1.00 11.52 227 PHE A C 1
ATOM 1489 O O . PHE A 1 227 ? 61.869 87.404 42.733 1.00 11.88 227 PHE A O 1
ATOM 1497 N N . LYS A 1 228 ? 61.931 85.193 43.174 1.00 12.03 228 LYS A N 1
ATOM 1498 C CA . LYS A 1 228 ? 62.544 85.357 44.500 1.00 12.95 228 LYS A CA 1
ATOM 1499 C C . LYS A 1 228 ? 63.942 85.968 44.422 1.00 13.00 228 LYS A C 1
ATOM 1500 O O . LYS A 1 228 ? 64.361 86.672 45.349 1.00 13.40 228 LYS A O 1
ATOM 1506 N N . VAL A 1 229 ? 64.644 85.711 43.318 1.00 12.78 229 VAL A N 1
ATOM 1507 C CA . VAL A 1 229 ? 66.033 86.140 43.117 1.00 13.33 229 VAL A CA 1
ATOM 1508 C C . VAL A 1 229 ? 66.128 87.297 42.126 1.00 12.93 229 VAL A C 1
ATOM 1509 O O . VAL A 1 229 ? 66.917 88.218 42.308 1.00 13.25 229 VAL A O 1
ATOM 1513 N N . ALA A 1 230 ? 65.326 87.236 41.067 1.00 11.89 230 ALA A N 1
ATOM 1514 C CA . ALA A 1 230 ? 65.448 88.148 39.942 1.00 11.55 230 ALA A CA 1
ATOM 1515 C C . ALA A 1 230 ? 64.052 88.620 39.572 1.00 11.71 230 ALA A C 1
ATOM 1516 O O . ALA A 1 230 ? 63.388 87.986 38.753 1.00 12.03 230 ALA A O 1
ATOM 1518 N N . PRO A 1 231 ? 63.581 89.710 40.203 1.00 11.56 231 PRO A N 1
ATOM 1519 C CA . PRO A 1 231 ? 62.161 90.076 40.135 1.00 11.50 231 PRO A CA 1
ATOM 1520 C C . PRO A 1 231 ? 61.688 90.860 38.899 1.00 11.01 231 PRO A C 1
ATOM 1521 O O . PRO A 1 231 ? 60.486 91.091 38.764 1.00 11.25 231 PRO A O 1
ATOM 1525 N N . TYR A 1 232 ? 62.602 91.261 38.016 1.00 10.30 232 TYR A N 1
ATOM 1526 C CA . TYR A 1 232 ? 62.223 91.998 36.810 1.00 9.72 232 TYR A CA 1
ATOM 1527 C C . TYR A 1 232 ? 61.926 91.021 35.681 1.00 9.17 232 TYR A C 1
ATOM 1528 O O . TYR A 1 232 ? 62.793 90.254 35.275 1.00 9.32 232 TYR A O 1
ATOM 1537 N N . TYR A 1 233 ? 60.674 91.045 35.226 1.00 8.33 233 TYR A N 1
ATOM 1538 C CA . TYR A 1 233 ? 60.144 90.057 34.282 1.00 7.65 233 TYR A CA 1
ATOM 1539 C C . TYR A 1 233 ? 59.812 90.785 33.014 1.00 7.54 233 TYR A C 1
ATOM 1540 O O . TYR A 1 233 ? 58.874 91.572 32.981 1.00 6.87 233 TYR A O 1
ATOM 1549 N N . TYR A 1 234 ? 60.605 90.531 31.977 1.00 7.69 234 TYR A N 1
ATOM 1550 C CA . TYR A 1 234 ? 60.456 91.242 30.723 1.00 8.08 234 TYR A CA 1
ATOM 1551 C C . TYR A 1 234 ? 59.492 90.551 29.768 1.00 7.98 234 TYR A C 1
ATOM 1552 O O . TYR A 1 234 ? 59.079 89.410 29.995 1.00 8.43 234 TYR A O 1
ATOM 1561 N N . TYR A 1 235 ? 59.109 91.263 28.718 1.00 7.64 235 TYR A N 1
ATOM 1562 C CA . TYR A 1 235 ? 58.267 90.701 27.669 1.00 8.15 235 TYR A CA 1
ATOM 1563 C C . TYR A 1 235 ? 58.393 91.548 26.415 1.00 8.33 235 TYR A C 1
ATOM 1564 O O . TYR A 1 235 ? 58.726 92.730 26.504 1.00 7.94 235 TYR A O 1
ATOM 1573 N N . PRO A 1 236 ? 58.161 90.943 25.236 1.00 8.14 236 PRO A N 1
ATOM 1574 C CA . PRO A 1 236 ? 57.928 89.518 25.023 1.00 8.17 236 PRO A CA 1
ATOM 1575 C C . PRO A 1 236 ? 59.234 88.735 24.915 1.00 7.84 236 PRO A C 1
ATOM 1576 O O . PRO A 1 236 ? 60.306 89.315 24.675 1.00 7.78 236 PRO A O 1
ATOM 1580 N N . GLY A 1 237 ? 59.143 87.422 25.077 1.00 7.69 237 GLY A N 1
ATOM 1581 C CA . GLY A 1 237 ? 60.260 86.535 24.780 1.00 7.49 237 GLY A CA 1
ATOM 1582 C C . GLY A 1 237 ? 60.337 86.326 23.283 1.00 7.59 237 GLY A C 1
ATOM 1583 O O . GLY A 1 237 ? 59.809 85.339 22.750 1.00 7.77 237 GLY A O 1
ATOM 1584 N N . TRP A 1 238 ? 60.998 87.270 22.618 1.00 7.81 238 TRP A N 1
ATOM 1585 C CA . TRP A 1 238 ? 61.107 87.289 21.153 1.00 8.20 238 TRP A CA 1
ATOM 1586 C C . TRP A 1 238 ? 61.829 86.060 20.605 1.00 8.04 238 TRP A C 1
ATOM 1587 O O . TRP A 1 238 ? 61.756 85.764 19.403 1.00 8.47 238 TRP A O 1
ATOM 1598 N N . TRP A 1 239 ? 62.507 85.334 21.488 1.00 7.65 239 TRP A N 1
ATOM 1599 C CA . TRP A 1 239 ? 63.175 84.091 21.109 1.00 7.52 239 TRP A CA 1
ATOM 1600 C C . TRP A 1 239 ? 62.217 82.948 20.784 1.00 7.46 239 TRP A C 1
ATOM 1601 O O . TRP A 1 239 ? 62.577 82.037 20.030 1.00 7.71 239 TRP A O 1
ATOM 1612 N N . GLU A 1 240 ? 61.015 82.983 21.369 1.00 7.00 240 GLU A N 1
ATOM 1613 C CA . GLU A 1 240 ? 60.059 81.872 21.231 1.00 6.73 240 GLU A CA 1
ATOM 1614 C C . GLU A 1 240 ? 58.630 82.400 21.183 1.00 6.77 240 GLU A C 1
ATOM 1615 O O . GLU A 1 240 ? 57.912 82.434 22.185 1.00 6.63 240 GLU A O 1
ATOM 1621 N N . GLY A 1 241 ? 58.229 82.801 19.984 1.00 6.28 241 GLY A N 1
ATOM 1622 C CA . GLY A 1 241 ? 56.890 83.319 19.756 1.00 6.29 241 GLY A CA 1
ATOM 1623 C C . GLY A 1 241 ? 55.820 82.245 19.809 1.00 6.18 241 GLY A C 1
ATOM 1624 O O . GLY A 1 241 ? 54.660 82.540 20.070 1.00 6.51 241 GLY A O 1
ATOM 1625 N N . GLY A 1 242 ? 56.202 81.003 19.559 1.00 6.16 242 GLY A N 1
ATOM 1626 C CA . GLY A 1 242 ? 55.238 79.912 19.577 1.00 6.06 242 GLY A CA 1
ATOM 1627 C C . GLY A 1 242 ? 55.907 78.566 19.440 1.00 5.51 242 GLY A C 1
ATOM 1628 O O . GLY A 1 242 ? 55.708 77.872 18.438 1.00 5.76 242 GLY A O 1
ATOM 1629 N N . PRO A 1 243 ? 56.702 78.174 20.456 1.00 5.36 243 PRO A N 1
ATOM 1630 C CA . PRO A 1 243 ? 57.535 76.983 20.336 1.00 5.40 243 PRO A CA 1
ATOM 1631 C C . PRO A 1 243 ? 56.756 75.685 20.490 1.00 5.50 243 PRO A C 1
ATOM 1632 O O . PRO A 1 243 ? 55.971 75.525 21.428 1.00 5.57 243 PRO A O 1
ATOM 1636 N N . THR A 1 244 ? 56.990 74.771 19.562 1.00 4.78 244 THR A N 1
ATOM 1637 C CA . THR A 1 244 ? 56.426 73.436 19.626 1.00 5.15 244 THR A CA 1
ATOM 1638 C C . THR A 1 244 ? 57.304 72.539 20.483 1.00 4.83 244 THR A C 1
ATOM 1639 O O . THR A 1 244 ? 58.544 72.593 20.396 1.00 5.33 244 THR A O 1
ATOM 1643 N N . VAL A 1 245 ? 56.640 71.722 21.304 1.00 4.73 245 VAL A N 1
ATOM 1644 C CA . VAL A 1 245 ? 57.280 70.738 22.163 1.00 5.54 245 VAL A CA 1
ATOM 1645 C C . VAL A 1 245 ? 57.022 69.362 21.539 1.00 5.58 245 VAL A C 1
ATOM 1646 O O . VAL A 1 245 ? 55.925 68.810 21.668 1.00 5.86 245 VAL A O 1
ATOM 1650 N N . HIS A 1 246 ? 58.015 68.809 20.842 1.00 4.96 246 HIS A N 1
ATOM 1651 C CA . HIS A 1 246 ? 57.788 67.578 20.085 1.00 4.77 246 HIS A CA 1
ATOM 1652 C C . HIS A 1 246 ? 57.802 66.308 20.912 1.00 5.02 246 HIS A C 1
ATOM 1653 O O . HIS A 1 246 ? 58.594 66.167 21.853 1.00 5.33 246 HIS A O 1
ATOM 1660 N N . PHE A 1 247 ? 56.940 65.374 20.514 1.00 5.21 247 PHE A N 1
ATOM 1661 C CA . PHE A 1 247 ? 57.175 63.955 20.790 1.00 5.43 247 PHE A CA 1
ATOM 1662 C C . PHE A 1 247 ? 58.083 63.438 19.686 1.00 6.17 247 PHE A C 1
ATOM 1663 O O . PHE A 1 247 ? 57.804 63.647 18.501 1.00 6.69 247 PHE A O 1
ATOM 1671 N N . MET A 1 248 ? 59.191 62.817 20.074 1.00 6.47 248 MET A N 1
ATOM 1672 C CA . MET A 1 248 ? 60.108 62.219 19.112 1.00 6.85 248 MET A CA 1
ATOM 1673 C C . MET A 1 248 ? 60.163 60.729 19.357 1.00 7.14 248 MET A C 1
ATOM 1674 O O . MET A 1 248 ? 60.402 60.286 20.484 1.00 7.19 248 MET A O 1
ATOM 1679 N N . PHE A 1 249 ? 59.915 59.962 18.305 1.00 7.08 249 PHE A N 1
ATOM 1680 C CA . PHE A 1 249 ? 59.819 58.511 18.404 1.00 7.07 249 PHE A CA 1
ATOM 1681 C C . PHE A 1 249 ? 60.972 57.877 17.660 1.00 7.59 249 PHE A C 1
ATOM 1682 O O . PHE A 1 249 ? 61.358 58.325 16.581 1.00 7.48 249 PHE A O 1
ATOM 1690 N N . ASN A 1 250 ? 61.539 56.828 18.241 1.00 8.05 250 ASN A N 1
ATOM 1691 C CA . ASN A 1 250 ? 62.556 56.076 17.531 1.00 8.68 250 ASN A CA 1
ATOM 1692 C C . ASN A 1 250 ? 61.962 55.540 16.229 1.00 8.76 250 ASN A C 1
ATOM 1693 O O . ASN A 1 250 ? 60.877 54.977 16.229 1.00 8.44 250 ASN A O 1
ATOM 1698 N N . LYS A 1 251 ? 62.671 55.746 15.123 1.00 9.41 251 LYS A N 1
ATOM 1699 C CA . LYS A 1 251 ? 62.136 55.403 13.813 1.00 10.55 251 LYS A CA 1
ATOM 1700 C C . LYS A 1 251 ? 61.765 53.923 13.685 1.00 11.00 251 LYS A C 1
ATOM 1701 O O . LYS A 1 251 ? 60.686 53.601 13.178 1.00 10.95 251 LYS A O 1
ATOM 1707 N N . SER A 1 252 ? 62.649 53.042 14.157 1.00 11.21 252 SER A N 1
ATOM 1708 C CA A SER A 1 252 ? 62.384 51.602 14.138 0.50 11.42 252 SER A CA 1
ATOM 1709 C CA B SER A 1 252 ? 62.381 51.604 14.138 0.50 11.54 252 SER A CA 1
ATOM 1710 C C . SER A 1 252 ? 61.163 51.252 14.988 1.00 11.36 252 SER A C 1
ATOM 1711 O O . SER A 1 252 ? 60.318 50.451 14.578 1.00 11.95 252 SER A O 1
ATOM 1716 N N . ALA A 1 253 ? 61.066 51.854 16.171 1.00 10.89 253 ALA A N 1
ATOM 1717 C CA . ALA A 1 253 ? 59.924 51.592 17.049 1.00 11.10 253 ALA A CA 1
ATOM 1718 C C . ALA A 1 253 ? 58.612 52.056 16.398 1.00 11.06 253 ALA A C 1
ATOM 1719 O O . ALA A 1 253 ? 57.611 51.329 16.407 1.00 11.46 253 ALA A O 1
ATOM 1721 N N . TYR A 1 254 ? 58.631 53.259 15.821 1.00 10.83 254 TYR A N 1
ATOM 1722 C CA . TYR A 1 254 ? 57.461 53.805 15.126 1.00 11.28 254 TYR A CA 1
ATOM 1723 C C . TYR A 1 254 ? 57.049 52.956 13.924 1.00 11.70 254 TYR A C 1
ATOM 1724 O O . TYR A 1 254 ? 55.875 52.628 13.764 1.00 11.54 254 TYR A O 1
ATOM 1733 N N . GLU A 1 255 ? 58.018 52.589 13.091 1.00 12.38 255 GLU A N 1
ATOM 1734 C CA . GLU A 1 255 ? 57.730 51.813 11.879 1.00 13.60 255 GLU A CA 1
ATOM 1735 C C . GLU A 1 255 ? 57.298 50.380 12.210 1.00 13.40 255 GLU A C 1
ATOM 1736 O O . GLU A 1 255 ? 56.680 49.711 11.384 1.00 13.65 255 GLU A O 1
ATOM 1742 N N . GLY A 1 256 ? 57.610 49.931 13.424 1.00 13.38 256 GLY A N 1
ATOM 1743 C CA . GLY A 1 256 ? 57.179 48.623 13.912 1.00 13.53 256 GLY A CA 1
ATOM 1744 C C . GLY A 1 256 ? 55.721 48.560 14.339 1.00 13.25 256 GLY A C 1
ATOM 1745 O O . GLY A 1 256 ? 55.155 47.471 14.467 1.00 14.13 256 GLY A O 1
ATOM 1746 N N . LEU A 1 257 ? 55.102 49.720 14.571 1.00 12.46 257 LEU A N 1
ATOM 1747 C CA . LEU A 1 257 ? 53.681 49.753 14.916 1.00 11.74 257 LEU A CA 1
ATOM 1748 C C . LEU A 1 257 ? 52.824 49.367 13.720 1.00 11.58 257 LEU A C 1
ATOM 1749 O O . LEU A 1 257 ? 53.222 49.576 12.574 1.00 12.34 257 LEU A O 1
ATOM 1754 N N . THR A 1 258 ? 51.640 48.822 13.989 1.00 11.56 258 THR A N 1
ATOM 1755 C CA . THR A 1 258 ? 50.655 48.616 12.930 1.00 11.94 258 THR A CA 1
ATOM 1756 C C . THR A 1 258 ? 50.248 49.987 12.378 1.00 12.13 258 THR A C 1
ATOM 1757 O O . THR A 1 258 ? 50.339 50.985 13.103 1.00 11.60 258 THR A O 1
ATOM 1761 N N . PRO A 1 259 ? 49.825 50.062 11.100 1.00 11.99 259 PRO A N 1
ATOM 1762 C CA . PRO A 1 259 ? 49.297 51.337 10.595 1.00 11.81 259 PRO A CA 1
ATOM 1763 C C . PRO A 1 259 ? 48.179 51.916 11.472 1.00 11.35 259 PRO A C 1
ATOM 1764 O O . PRO A 1 259 ? 48.052 53.139 11.570 1.00 10.92 259 PRO A O 1
ATOM 1768 N N . THR A 1 260 ? 47.385 51.051 12.100 1.00 10.64 260 THR A N 1
ATOM 1769 C CA . THR A 1 260 ? 46.323 51.472 13.010 1.00 10.19 260 THR A CA 1
ATOM 1770 C C . THR A 1 260 ? 46.885 52.241 14.213 1.00 9.85 260 THR A C 1
ATOM 1771 O O . THR A 1 260 ? 46.407 53.342 14.543 1.00 9.69 260 THR A O 1
ATOM 1775 N N . TYR A 1 261 ? 47.903 51.674 14.858 1.00 9.28 261 TYR A N 1
ATOM 1776 C CA . TYR A 1 261 ? 48.534 52.330 15.999 1.00 8.75 261 TYR A CA 1
ATOM 1777 C C . TYR A 1 261 ? 49.348 53.554 15.592 1.00 8.28 261 TYR A C 1
ATOM 1778 O O . TYR A 1 261 ? 49.455 54.502 16.376 1.00 7.63 261 TYR A O 1
ATOM 1787 N N . GLN A 1 262 ? 49.925 53.555 14.391 1.00 7.79 262 GLN A N 1
ATOM 1788 C CA . GLN A 1 262 ? 50.600 54.756 13.904 1.00 7.78 262 GLN A CA 1
ATOM 1789 C C . GLN A 1 262 ? 49.606 55.907 13.747 1.00 7.47 262 GLN A C 1
ATOM 1790 O O . GLN A 1 262 ? 49.898 57.037 14.140 1.00 7.13 262 GLN A O 1
ATOM 1796 N N . SER A 1 263 ? 48.435 55.628 13.175 1.00 7.00 263 SER A N 1
ATOM 1797 C CA . SER A 1 263 ? 47.424 56.674 13.012 1.00 7.36 263 SER A CA 1
ATOM 1798 C C . SER A 1 263 ? 46.906 57.143 14.366 1.00 7.03 263 SER A C 1
ATOM 1799 O O . SER A 1 263 ? 46.772 58.349 14.602 1.00 7.22 263 SER A O 1
ATOM 1802 N N . LEU A 1 264 ? 46.615 56.204 15.259 1.00 6.58 264 LEU A N 1
ATOM 1803 C CA . LEU A 1 264 ? 46.185 56.565 16.608 1.00 6.78 264 LEU A CA 1
ATOM 1804 C C . LEU A 1 264 ? 47.220 57.448 17.292 1.00 6.59 264 LEU A C 1
ATOM 1805 O O . LEU A 1 264 ? 46.873 58.440 17.933 1.00 6.24 264 LEU A O 1
ATOM 1810 N N . LEU A 1 265 ? 48.494 57.081 17.166 1.00 6.13 265 LEU A N 1
ATOM 1811 C CA . LEU A 1 265 ? 49.561 57.863 17.778 1.00 6.15 265 LEU A CA 1
ATOM 1812 C C . LEU A 1 265 ? 49.553 59.296 17.245 1.00 5.90 265 LEU A C 1
ATOM 1813 O O . LEU A 1 265 ? 49.632 60.235 18.030 1.00 5.97 265 LEU A O 1
ATOM 1818 N N . ARG A 1 266 ? 49.430 59.470 15.933 1.00 6.08 266 ARG A N 1
ATOM 1819 C CA . ARG A 1 266 ? 49.390 60.819 15.359 1.00 5.85 266 ARG A CA 1
ATOM 1820 C C . ARG A 1 266 ? 48.184 61.615 15.852 1.00 5.79 266 ARG A C 1
ATOM 1821 O O . ARG A 1 266 ? 48.305 62.800 16.187 1.00 5.82 266 ARG A O 1
ATOM 1829 N N . THR A 1 267 ? 47.024 60.966 15.914 1.00 5.65 267 THR A N 1
ATOM 1830 C CA . THR A 1 267 ? 45.809 61.622 16.400 1.00 5.27 267 THR A CA 1
ATOM 1831 C C . THR A 1 267 ? 45.968 62.055 17.849 1.00 5.42 267 THR A C 1
ATOM 1832 O O . THR A 1 267 ? 45.611 63.170 18.208 1.00 5.57 267 THR A O 1
ATOM 1836 N N . ALA A 1 268 ? 46.504 61.171 18.681 1.00 5.29 268 ALA A N 1
ATOM 1837 C CA . ALA A 1 268 ? 46.706 61.504 20.079 1.00 5.06 268 ALA A CA 1
ATOM 1838 C C . ALA A 1 268 ? 47.756 62.610 20.271 1.00 4.92 268 ALA A C 1
ATOM 1839 O O . ALA A 1 268 ? 47.582 63.487 21.123 1.00 4.96 268 ALA A O 1
ATOM 1841 N N . CYS A 1 269 ? 48.838 62.591 19.492 1.00 4.39 269 CYS A N 1
ATOM 1842 C CA . CYS A 1 269 ? 49.793 63.701 19.577 1.00 4.83 269 CYS A CA 1
ATOM 1843 C C . CYS A 1 269 ? 49.137 65.024 19.209 1.00 4.54 269 CYS A C 1
ATOM 1844 O O . CYS A 1 269 ? 49.403 66.045 19.837 1.00 4.80 269 CYS A O 1
ATOM 1847 N N . HIS A 1 270 ? 48.264 64.998 18.204 1.00 4.51 270 HIS A N 1
ATOM 1848 C CA . HIS A 1 270 ? 47.602 66.208 17.711 1.00 4.94 270 HIS A CA 1
ATOM 1849 C C . HIS A 1 270 ? 46.732 66.792 18.834 1.00 5.28 270 HIS A C 1
ATOM 1850 O O . HIS A 1 270 ? 46.715 68.005 19.064 1.00 5.74 270 HIS A O 1
ATOM 1857 N N . ALA A 1 271 ? 46.006 65.919 19.528 1.00 4.99 271 ALA A N 1
ATOM 1858 C CA . ALA A 1 271 ? 45.149 66.328 20.643 1.00 5.05 271 ALA A CA 1
ATOM 1859 C C . ALA A 1 271 ? 45.981 66.801 21.837 1.00 5.19 271 ALA A C 1
ATOM 1860 O O . ALA A 1 271 ? 45.650 67.806 22.472 1.00 5.66 271 ALA A O 1
ATOM 1862 N N . ALA A 1 272 ? 47.054 66.076 22.155 1.00 5.29 272 ALA A N 1
ATOM 1863 C CA . ALA A 1 272 ? 47.903 66.465 23.287 1.00 5.21 272 ALA A CA 1
ATOM 1864 C C . ALA A 1 272 ? 48.593 67.801 23.020 1.00 5.10 272 ALA A C 1
ATOM 1865 O O . ALA A 1 272 ? 48.782 68.607 23.942 1.00 5.46 272 ALA A O 1
ATOM 1867 N N . ASP A 1 273 ? 48.979 68.028 21.764 1.00 4.86 273 ASP A N 1
ATOM 1868 C CA . ASP A 1 273 ? 49.583 69.298 21.343 1.00 4.94 273 ASP A CA 1
ATOM 1869 C C . ASP A 1 273 ? 48.640 70.463 21.652 1.00 5.13 273 ASP A C 1
ATOM 1870 O O . ASP A 1 273 ? 49.040 71.452 22.278 1.00 5.14 273 ASP A O 1
ATOM 1875 N N . ALA A 1 274 ? 47.385 70.343 21.232 1.00 4.42 274 ALA A N 1
ATOM 1876 C CA . ALA A 1 274 ? 46.383 71.350 21.534 1.00 4.71 274 ALA A CA 1
ATOM 1877 C C . ALA A 1 274 ? 46.178 71.483 23.032 1.00 4.12 274 ALA A C 1
ATOM 1878 O O . ALA A 1 274 ? 46.100 72.601 23.559 1.00 3.94 274 ALA A O 1
ATOM 1880 N N . ASN A 1 275 ? 46.078 70.345 23.713 1.00 4.43 275 ASN A N 1
ATOM 1881 C CA . ASN A 1 275 ? 45.782 70.352 25.131 1.00 4.81 275 ASN A CA 1
ATOM 1882 C C . ASN A 1 275 ? 46.783 71.169 25.941 1.00 4.54 275 ASN A C 1
ATOM 1883 O O . ASN A 1 275 ? 46.390 71.894 26.868 1.00 5.06 275 ASN A O 1
ATOM 1888 N N . MET A 1 276 ? 48.069 71.051 25.620 1.00 4.70 276 MET A N 1
ATOM 1889 C CA . MET A 1 276 ? 49.077 71.768 26.402 1.00 3.66 276 MET A CA 1
ATOM 1890 C C . MET A 1 276 ? 48.929 73.279 26.238 1.00 4.42 276 MET A C 1
ATOM 1891 O O . MET A 1 276 ? 48.971 74.043 27.218 1.00 4.57 276 MET A O 1
ATOM 1896 N N . LEU A 1 277 ? 48.715 73.716 25.004 1.00 4.37 277 LEU A N 1
ATOM 1897 C CA . LEU A 1 277 ? 48.551 75.132 24.738 1.00 5.02 277 LEU A CA 1
ATOM 1898 C C . LEU A 1 277 ? 47.337 75.654 25.495 1.00 4.47 277 LEU A C 1
ATOM 1899 O O . LEU A 1 277 ? 47.375 76.734 26.099 1.00 5.22 277 LEU A O 1
ATOM 1904 N N . GLN A 1 278 ? 46.261 74.870 25.480 1.00 4.24 278 GLN A N 1
ATOM 1905 C CA . GLN A 1 278 ? 45.025 75.236 26.165 1.00 4.26 278 GLN A CA 1
ATOM 1906 C C . GLN A 1 278 ? 45.200 75.320 27.676 1.00 4.65 278 GLN A C 1
ATOM 1907 O O . GLN A 1 278 ? 44.610 76.193 28.324 1.00 4.73 278 GLN A O 1
ATOM 1913 N N . LEU A 1 279 ? 46.035 74.442 28.233 1.00 4.66 279 LEU A N 1
ATOM 1914 C CA . LEU A 1 279 ? 46.310 74.491 29.666 1.00 5.06 279 LEU A CA 1
ATOM 1915 C C . LEU A 1 279 ? 47.113 75.732 30.031 1.00 4.56 279 LEU A C 1
ATOM 1916 O O . LEU A 1 279 ? 46.795 76.398 31.019 1.00 5.48 279 LEU A O 1
ATOM 1921 N N . TYR A 1 280 ? 48.135 76.061 29.239 1.00 4.43 280 TYR A N 1
ATOM 1922 C CA . TYR A 1 280 ? 48.851 77.334 29.430 1.00 4.40 280 TYR A CA 1
ATOM 1923 C C . TYR A 1 280 ? 47.907 78.526 29.343 1.00 4.48 280 TYR A C 1
ATOM 1924 O O . TYR A 1 280 ? 47.953 79.431 30.176 1.00 5.03 280 TYR A O 1
ATOM 1933 N N . ASP A 1 281 ? 47.041 78.529 28.333 1.00 4.15 281 ASP A N 1
ATOM 1934 C CA . ASP A 1 281 ? 46.125 79.640 28.153 1.00 4.90 281 ASP A CA 1
ATOM 1935 C C . ASP A 1 281 ? 45.150 79.791 29.318 1.00 5.07 281 ASP A C 1
ATOM 1936 O O . ASP A 1 281 ? 44.757 80.915 29.627 1.00 5.57 281 ASP A O 1
ATOM 1941 N N . TRP A 1 282 ? 44.768 78.681 29.953 1.00 5.39 282 TRP A N 1
ATOM 1942 C CA . TRP A 1 282 ? 43.914 78.747 31.140 1.00 5.97 282 TRP A CA 1
ATOM 1943 C C . TRP A 1 282 ? 44.677 79.219 32.387 1.00 6.14 282 TRP A C 1
ATOM 1944 O O . TRP A 1 282 ? 44.164 80.035 33.157 1.00 6.77 282 TRP A O 1
ATOM 1955 N N . LYS A 1 283 ? 45.893 78.712 32.573 1.00 5.87 283 LYS A N 1
ATOM 1956 C CA . LYS A 1 283 ? 46.642 78.946 33.816 1.00 6.74 283 LYS A CA 1
ATOM 1957 C C . LYS A 1 283 ? 47.442 80.237 33.849 1.00 6.68 283 LYS A C 1
ATOM 1958 O O . LYS A 1 283 ? 47.569 80.853 34.912 1.00 6.90 283 LYS A O 1
ATOM 1964 N N . ASN A 1 284 ? 47.962 80.674 32.706 1.00 6.54 284 ASN A N 1
ATOM 1965 C CA . ASN A 1 284 ? 48.806 81.868 32.691 1.00 6.19 284 ASN A CA 1
ATOM 1966 C C . ASN A 1 284 ? 48.141 83.150 33.196 1.00 6.68 284 ASN A C 1
ATOM 1967 O O . ASN A 1 284 ? 48.794 83.918 33.897 1.00 6.81 284 ASN A O 1
ATOM 1972 N N . PRO A 1 285 ? 46.864 83.418 32.831 1.00 7.00 285 PRO A N 1
ATOM 1973 C CA . PRO A 1 285 ? 46.231 84.664 33.319 1.00 7.40 285 PRO A CA 1
ATOM 1974 C C . PRO A 1 285 ? 46.154 84.766 34.844 1.00 7.86 285 PRO A C 1
ATOM 1975 O O . PRO A 1 285 ? 46.302 85.864 35.392 1.00 9.71 285 PRO A O 1
ATOM 1979 N N . THR A 1 286 ? 45.939 83.637 35.512 1.00 8.36 286 THR A N 1
ATOM 1980 C CA . THR A 1 286 ? 45.934 83.575 36.969 1.00 8.43 286 THR A CA 1
ATOM 1981 C C . THR A 1 286 ? 47.350 83.745 37.522 1.00 8.35 286 THR A C 1
ATOM 1982 O O . THR A 1 286 ? 47.579 84.498 38.481 1.00 8.43 286 THR A O 1
ATOM 1986 N N . ALA A 1 287 ? 48.307 83.066 36.909 1.00 8.06 287 ALA A N 1
ATOM 1987 C CA . ALA A 1 287 ? 49.669 83.123 37.399 1.00 8.10 287 ALA A CA 1
ATOM 1988 C C . ALA A 1 287 ? 50.336 84.487 37.240 1.00 8.18 287 ALA A C 1
ATOM 1989 O O . ALA A 1 287 ? 51.101 84.898 38.110 1.00 8.05 287 ALA A O 1
ATOM 1991 N N . ILE A 1 288 ? 50.046 85.214 36.165 1.00 8.03 288 ILE A N 1
ATOM 1992 C CA . ILE A 1 288 ? 50.671 86.530 36.021 1.00 9.01 288 ILE A CA 1
ATOM 1993 C C . ILE A 1 288 ? 50.182 87.474 37.129 1.00 9.60 288 ILE A C 1
ATOM 1994 O O . ILE A 1 288 ? 50.961 88.263 37.669 1.00 9.42 288 ILE A O 1
ATOM 1999 N N . LYS A 1 289 ? 48.903 87.378 37.483 1.00 9.92 289 LYS A N 1
ATOM 2000 C CA . LYS A 1 289 ? 48.372 88.200 38.568 1.00 10.95 289 LYS A CA 1
ATOM 2001 C C . LYS A 1 289 ? 48.996 87.831 39.904 1.00 10.74 289 LYS A C 1
ATOM 2002 O O . LYS A 1 289 ? 49.309 88.709 40.715 1.00 10.45 289 LYS A O 1
ATOM 2008 N N . SER A 1 290 ? 49.211 86.538 40.124 1.00 10.41 290 SER A N 1
ATOM 2009 C CA . SER A 1 290 ? 49.866 86.058 41.333 1.00 11.02 290 SER A CA 1
ATOM 2010 C C . SER A 1 290 ? 51.307 86.551 41.428 1.00 10.80 290 SER A C 1
ATOM 2011 O O . SER A 1 290 ? 51.756 86.968 42.494 1.00 10.60 290 SER A O 1
ATOM 2014 N N . LEU A 1 291 ? 52.024 86.505 40.310 1.00 10.21 291 LEU A N 1
ATOM 2015 C CA . LEU A 1 291 ? 53.408 86.966 40.288 1.00 9.93 291 LEU A CA 1
ATOM 2016 C C . LEU A 1 291 ? 53.503 88.449 40.606 1.00 10.27 291 LEU A C 1
ATOM 2017 O O . LEU A 1 291 ? 54.350 88.856 41.401 1.00 9.86 291 LEU A O 1
ATOM 2022 N N . VAL A 1 292 ? 52.639 89.251 39.991 1.00 10.40 292 VAL A N 1
ATOM 2023 C CA . VAL A 1 292 ? 52.615 90.686 40.267 1.00 11.68 292 VAL A CA 1
ATOM 2024 C C . VAL A 1 292 ? 52.288 90.938 41.745 1.00 12.35 292 VAL A C 1
ATOM 2025 O O . VAL A 1 292 ? 52.913 91.784 42.388 1.00 12.28 292 VAL A O 1
ATOM 2029 N N . ALA A 1 293 ? 51.351 90.175 42.296 1.00 13.06 293 ALA A N 1
ATOM 2030 C CA . ALA A 1 293 ? 51.002 90.303 43.715 1.00 14.31 293 ALA A CA 1
ATOM 2031 C C . ALA A 1 293 ? 52.174 89.939 44.624 1.00 14.80 293 ALA A C 1
ATOM 2032 O O . ALA A 1 293 ? 52.309 90.481 45.731 1.00 16.13 293 ALA A O 1
ATOM 2034 N N . GLN A 1 294 ? 53.020 89.025 44.159 1.00 14.79 294 GLN A N 1
ATOM 2035 C CA . GLN A 1 294 ? 54.175 88.574 44.931 1.00 14.77 294 GLN A CA 1
ATOM 2036 C C . GLN A 1 294 ? 55.413 89.467 44.738 1.00 14.52 294 GLN A C 1
ATOM 2037 O O . GLN A 1 294 ? 56.483 89.155 45.259 1.00 15.52 294 GLN A O 1
ATOM 2043 N N . GLY A 1 295 ? 55.261 90.562 43.990 1.00 13.44 295 GLY A N 1
ATOM 2044 C CA . GLY A 1 295 ? 56.342 91.551 43.825 1.00 12.14 295 GLY A CA 1
ATOM 2045 C C . GLY A 1 295 ? 57.079 91.566 42.494 1.00 11.14 295 GLY A C 1
ATOM 2046 O O . GLY A 1 295 ? 58.059 92.303 42.321 1.00 11.10 295 GLY A O 1
ATOM 2047 N N . THR A 1 296 ? 56.623 90.754 41.542 1.00 10.23 296 THR A N 1
ATOM 2048 C CA . THR A 1 296 ? 57.226 90.728 40.208 1.00 9.30 296 THR A CA 1
ATOM 2049 C C . THR A 1 296 ? 57.019 92.064 39.500 1.00 8.83 296 THR A C 1
ATOM 2050 O O . THR A 1 296 ? 55.937 92.649 39.559 1.00 8.58 296 THR A O 1
ATOM 2054 N N . GLN A 1 297 ? 58.080 92.531 38.851 1.00 8.33 297 GLN A N 1
ATOM 2055 C CA . GLN A 1 297 ? 58.090 93.800 38.151 1.00 8.91 297 GLN A CA 1
ATOM 2056 C C . GLN A 1 297 ? 58.067 93.565 36.647 1.00 8.74 297 GLN A C 1
ATOM 2057 O O . GLN A 1 297 ? 59.104 93.282 36.045 1.00 8.49 297 GLN A O 1
ATOM 2063 N N . LEU A 1 298 ? 56.882 93.704 36.052 1.00 9.19 298 LEU A N 1
ATOM 2064 C CA . LEU A 1 298 ? 56.705 93.503 34.610 1.00 9.70 298 LEU A CA 1
ATOM 2065 C C . LEU A 1 298 ? 57.246 94.687 33.830 1.00 9.86 298 LEU A C 1
ATOM 2066 O O . LEU A 1 298 ? 56.884 95.830 34.115 1.00 10.04 298 LEU A O 1
ATOM 2071 N N . ARG A 1 299 ? 58.099 94.416 32.839 1.00 10.07 299 ARG A N 1
ATOM 2072 C CA . ARG A 1 299 ? 58.718 95.475 32.040 1.00 10.85 299 ARG A CA 1
ATOM 2073 C C . ARG A 1 299 ? 58.766 95.075 30.569 1.00 10.85 299 ARG A C 1
ATOM 2074 O O . ARG A 1 299 ? 59.195 93.970 30.243 1.00 10.41 299 ARG A O 1
ATOM 2082 N N . PRO A 1 300 ? 58.320 95.969 29.674 1.00 11.05 300 PRO A N 1
ATOM 2083 C CA . PRO A 1 300 ? 58.472 95.654 28.250 1.00 11.58 300 PRO A CA 1
ATOM 2084 C C . PRO A 1 300 ? 59.909 95.882 27.788 1.00 11.82 300 PRO A C 1
ATOM 2085 O O . PRO A 1 300 ? 60.560 96.829 28.245 1.00 12.33 300 PRO A O 1
ATOM 2089 N N . PHE A 1 301 ? 60.412 95.015 26.909 1.00 11.90 301 PHE A N 1
ATOM 2090 C CA . PHE A 1 301 ? 61.668 95.308 26.215 1.00 12.66 301 PHE A CA 1
ATOM 2091 C C . PHE A 1 301 ? 61.449 96.552 25.361 1.00 14.00 301 PHE A C 1
ATOM 2092 O O . PHE A 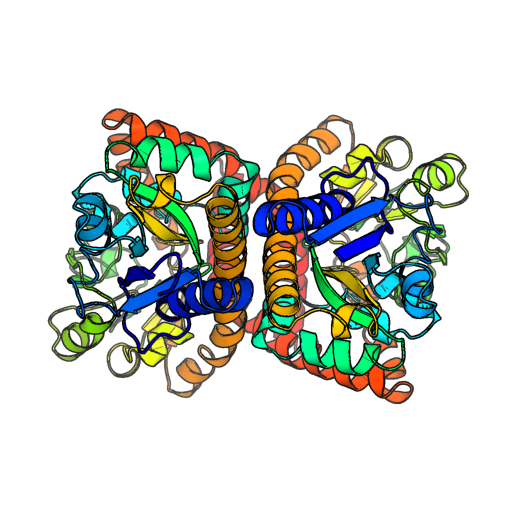1 301 ? 60.402 96.699 24.724 1.00 14.05 301 PHE A O 1
ATOM 2100 N N . SER A 1 302 ? 62.433 97.450 25.366 1.00 15.81 302 SER A N 1
ATOM 2101 C CA . SER A 1 302 ? 62.354 98.669 24.571 1.00 17.64 302 SER A CA 1
ATOM 2102 C C . SER A 1 302 ? 62.313 98.343 23.079 1.00 18.70 302 SER A C 1
ATOM 2103 O O . SER A 1 302 ? 62.839 97.308 22.660 1.00 18.48 302 SER A O 1
ATOM 2106 N N . PRO A 1 303 ? 61.682 99.220 22.272 1.00 19.80 303 PRO A N 1
ATOM 2107 C CA . PRO A 1 303 ? 61.674 99.049 20.818 1.00 20.44 303 PRO A CA 1
ATOM 2108 C C . PRO A 1 303 ? 63.081 98.890 20.243 1.00 20.91 303 PRO A C 1
ATOM 2109 O O . PRO A 1 303 ? 63.258 98.172 19.252 1.00 21.38 303 PRO A O 1
ATOM 2113 N N . GLU A 1 304 ? 64.062 99.539 20.875 1.00 21.02 304 GLU A N 1
ATOM 2114 C CA . GLU A 1 304 ? 65.462 99.510 20.445 1.00 21.13 304 GLU A CA 1
ATOM 2115 C C . GLU A 1 304 ? 66.108 98.150 20.703 1.00 20.06 304 GLU A C 1
ATOM 2116 O O . GLU A 1 304 ? 66.861 97.647 19.863 1.00 19.88 304 GLU A O 1
ATOM 2122 N N . ILE A 1 305 ? 65.820 97.561 21.864 1.00 18.52 305 ILE A N 1
ATOM 2123 C CA . ILE A 1 305 ? 66.286 96.211 22.159 1.00 17.38 305 ILE A CA 1
ATOM 2124 C C . ILE A 1 305 ? 65.677 95.218 21.162 1.00 16.40 305 ILE A C 1
ATOM 2125 O O . ILE A 1 305 ? 66.390 94.379 20.614 1.00 15.63 305 ILE A O 1
ATOM 2130 N N . LEU A 1 306 ? 64.376 95.333 20.906 1.00 15.47 306 LEU A N 1
ATOM 2131 C CA . LEU A 1 306 ? 63.703 94.394 19.998 1.00 14.86 306 LEU A CA 1
ATOM 2132 C C . LEU A 1 306 ? 64.259 94.471 18.581 1.00 14.83 306 LEU A C 1
ATOM 2133 O O . LEU A 1 306 ? 64.484 93.443 17.941 1.00 13.92 306 LEU A O 1
ATOM 2138 N N . GLN A 1 307 ? 64.497 95.691 18.103 1.00 14.80 307 GLN A N 1
ATOM 2139 C CA . GLN A 1 307 ? 65.069 95.892 16.771 1.00 15.27 307 GLN A CA 1
ATOM 2140 C C . GLN A 1 307 ? 66.492 95.350 16.666 1.00 14.35 307 GLN A C 1
ATOM 2141 O O . GLN A 1 307 ? 66.837 94.723 15.664 1.00 14.28 307 GLN A O 1
ATOM 2147 N N . ALA A 1 308 ? 67.314 95.586 17.689 1.00 13.81 308 ALA A N 1
ATOM 2148 C CA . ALA A 1 308 ? 68.681 95.061 17.707 1.00 13.33 308 ALA A CA 1
ATOM 2149 C C . ALA A 1 308 ? 68.714 93.530 17.733 1.00 12.85 308 ALA A C 1
ATOM 2150 O O . ALA A 1 308 ? 69.527 92.908 17.048 1.00 12.80 308 ALA A O 1
ATOM 2152 N N . CYS A 1 309 ? 67.824 92.926 18.521 1.00 11.98 309 CYS A N 1
ATOM 2153 C CA . CYS A 1 309 ? 67.734 91.470 18.574 1.00 11.39 309 CYS A CA 1
ATOM 2154 C C . CYS A 1 309 ? 67.277 90.902 17.231 1.00 10.66 309 CYS A C 1
ATOM 2155 O O . CYS A 1 309 ? 67.793 89.881 16.782 1.00 10.06 309 CYS A O 1
ATOM 2158 N N . PHE A 1 310 ? 66.328 91.580 16.594 1.00 10.87 310 PHE A N 1
ATOM 2159 C CA . PHE A 1 310 ? 65.834 91.174 15.277 1.00 11.17 310 PHE A CA 1
ATOM 2160 C C . PHE A 1 310 ? 66.947 91.226 14.232 1.00 11.42 310 PHE A C 1
ATOM 2161 O O . PHE A 1 310 ? 67.127 90.285 13.451 1.00 10.98 310 PHE A O 1
ATOM 2169 N N . GLU A 1 311 ? 67.704 92.317 14.232 1.00 11.88 311 GLU A N 1
ATOM 2170 C CA . GLU A 1 311 ? 68.784 92.460 13.262 1.00 12.75 311 GLU A CA 1
ATOM 2171 C C . GLU A 1 311 ? 69.877 91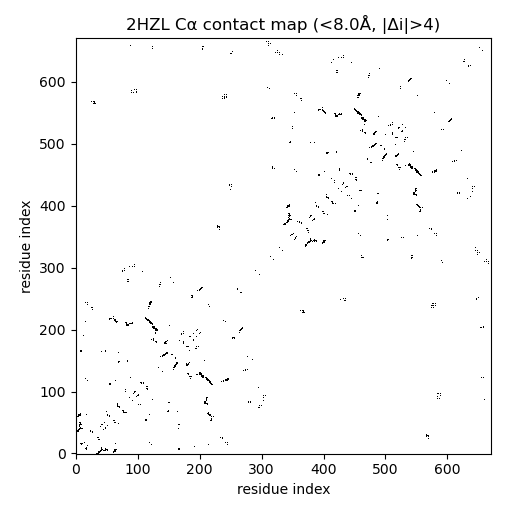.410 13.474 1.00 12.46 311 GLU A C 1
ATOM 2172 O O . GLU A 1 311 ? 70.438 90.886 12.502 1.00 12.84 311 GLU A O 1
ATOM 2178 N N . ALA A 1 312 ? 70.167 91.082 14.733 1.00 11.79 312 ALA A N 1
ATOM 2179 C CA . ALA A 1 312 ? 71.150 90.046 15.043 1.00 11.35 312 ALA A CA 1
ATOM 2180 C C . ALA A 1 312 ? 70.668 88.673 14.558 1.00 11.15 312 ALA A C 1
ATOM 2181 O O . ALA A 1 312 ? 71.442 87.901 13.983 1.00 10.95 312 ALA A O 1
ATOM 2183 N N . ALA A 1 313 ? 69.389 88.380 14.777 1.00 10.56 313 ALA A N 1
ATOM 2184 C CA . ALA A 1 313 ? 68.811 87.112 14.332 1.00 10.33 313 ALA A CA 1
ATOM 2185 C C . ALA A 1 313 ? 68.857 87.004 12.805 1.00 10.42 313 ALA A C 1
ATOM 2186 O O . ALA A 1 313 ? 69.205 85.953 12.275 1.00 10.58 313 ALA A O 1
ATOM 2188 N N . ASN A 1 314 ? 68.526 88.099 12.120 1.00 11.10 314 ASN A N 1
ATOM 2189 C CA A ASN A 1 314 ? 68.560 88.140 10.658 0.50 11.54 314 ASN A CA 1
ATOM 2190 C CA B ASN A 1 314 ? 68.558 88.138 10.657 0.50 11.42 314 ASN A CA 1
ATOM 2191 C C . ASN A 1 314 ? 69.940 87.796 10.108 1.00 11.75 314 ASN A C 1
ATOM 2192 O O . ASN A 1 314 ? 70.065 87.055 9.133 1.00 11.70 314 ASN A O 1
ATOM 2201 N N . GLU A 1 315 ? 70.967 88.346 10.744 1.00 11.66 315 GLU A N 1
ATOM 2202 C CA . GLU A 1 315 ? 72.353 88.111 10.383 1.00 12.48 315 GLU A CA 1
ATOM 2203 C C . GLU A 1 315 ? 72.699 86.636 10.572 1.00 11.70 315 GLU A C 1
ATOM 2204 O O . GLU A 1 315 ? 73.255 85.990 9.684 1.00 11.22 315 GLU A O 1
ATOM 2210 N N . VAL A 1 316 ? 72.339 86.097 11.735 1.00 10.55 316 VAL A N 1
ATOM 2211 C CA . VAL A 1 316 ? 72.611 84.705 12.057 1.00 10.53 316 VAL A CA 1
ATOM 2212 C C . VAL A 1 316 ? 71.946 83.765 11.046 1.00 9.87 316 VAL A C 1
ATOM 2213 O O . VAL A 1 316 ? 72.569 82.806 10.586 1.00 10.32 316 VAL A O 1
ATOM 2217 N N . TYR A 1 317 ? 70.689 84.045 10.703 1.00 9.13 317 TYR A N 1
ATOM 2218 C CA . TYR A 1 317 ? 69.962 83.164 9.790 1.00 8.39 317 TYR A CA 1
ATOM 2219 C C . TYR A 1 317 ? 70.503 83.229 8.367 1.00 8.41 317 TYR A C 1
ATOM 2220 O O . TYR A 1 317 ? 70.572 82.207 7.696 1.00 8.60 317 TYR A O 1
ATOM 2229 N N . ALA A 1 318 ? 70.859 84.429 7.906 1.00 8.54 318 ALA A N 1
ATOM 2230 C CA . ALA A 1 318 ? 71.442 84.574 6.573 1.00 8.85 318 ALA A CA 1
ATOM 2231 C C . ALA A 1 318 ? 72.722 83.753 6.464 1.00 9.05 318 ALA A C 1
ATOM 2232 O O . ALA A 1 318 ? 72.933 83.045 5.478 1.00 8.76 318 ALA A O 1
ATOM 2234 N N . GLU A 1 319 ? 73.561 83.828 7.493 1.00 9.46 319 GLU A N 1
ATOM 2235 C CA . GLU A 1 319 ? 74.791 83.046 7.512 1.00 10.46 319 GLU A CA 1
ATOM 2236 C C . GLU A 1 319 ? 74.507 81.548 7.538 1.00 9.92 319 GLU A C 1
ATOM 2237 O O . GLU A 1 319 ? 75.137 80.768 6.824 1.00 10.10 319 GLU A O 1
ATOM 2243 N N . MET A 1 320 ? 73.556 81.148 8.379 1.00 9.51 320 MET A N 1
ATOM 2244 C CA . MET A 1 320 ? 73.194 79.737 8.494 1.00 9.48 320 MET A CA 1
ATOM 2245 C C . MET A 1 320 ? 72.597 79.154 7.211 1.00 9.23 320 MET A C 1
ATOM 2246 O O . MET A 1 320 ? 72.853 78.003 6.872 1.00 9.40 320 MET A O 1
ATOM 2251 N N . GLU A 1 321 ? 71.813 79.950 6.488 1.00 8.56 321 GLU A N 1
ATOM 2252 C CA . GLU A 1 321 ? 71.235 79.458 5.239 1.00 8.92 321 GLU A CA 1
ATOM 2253 C C . GLU A 1 321 ? 72.310 79.150 4.210 1.00 9.17 321 GLU A C 1
ATOM 2254 O O . GLU A 1 321 ? 72.161 78.230 3.405 1.00 9.50 321 GLU A O 1
ATOM 2260 N N . ALA A 1 322 ? 73.365 79.959 4.211 1.00 9.27 322 ALA A N 1
ATOM 2261 C CA . ALA A 1 322 ? 74.465 79.761 3.274 1.00 9.85 322 ALA A CA 1
ATOM 2262 C C . ALA A 1 322 ? 75.338 78.552 3.614 1.00 10.51 322 ALA A C 1
ATOM 2263 O O . ALA A 1 322 ? 75.887 77.911 2.714 1.00 11.31 322 ALA A O 1
ATOM 2265 N N . SER A 1 323 ? 75.462 78.232 4.896 1.00 10.77 323 SER A N 1
ATOM 2266 C CA . SER A 1 323 ? 76.348 77.141 5.313 1.00 11.23 323 SER A CA 1
ATOM 2267 C C . SER A 1 323 ? 75.630 75.807 5.540 1.00 10.85 323 SER A C 1
ATOM 2268 O O . SER A 1 323 ? 76.273 74.756 5.582 1.00 11.16 323 SER A O 1
ATOM 2271 N N . ASN A 1 324 ? 74.304 75.845 5.691 1.00 9.53 324 ASN A N 1
ATOM 2272 C CA . ASN A 1 324 ? 73.564 74.669 6.143 1.00 8.64 324 ASN A CA 1
ATOM 2273 C C . ASN A 1 324 ? 72.310 74.463 5.282 1.00 8.62 324 ASN A C 1
ATOM 2274 O O . ASN A 1 324 ? 71.271 75.069 5.551 1.00 7.99 324 ASN A O 1
ATOM 2279 N N . PRO A 1 325 ? 72.420 73.657 4.208 1.00 9.05 325 PRO A N 1
ATOM 2280 C CA . PRO A 1 325 ? 71.285 73.431 3.305 1.00 8.98 325 PRO A CA 1
ATOM 2281 C C . PRO A 1 325 ? 70.028 72.901 3.990 1.00 8.72 325 PRO A C 1
ATOM 2282 O O . PRO A 1 325 ? 68.924 73.290 3.604 1.00 8.59 325 PRO A O 1
ATOM 2286 N N . ALA A 1 326 ? 70.189 72.038 4.998 1.00 7.92 326 ALA A N 1
ATOM 2287 C CA . ALA A 1 326 ? 69.014 71.502 5.700 1.00 7.80 326 ALA A CA 1
ATOM 2288 C C . ALA A 1 326 ? 68.266 72.611 6.440 1.00 7.31 326 ALA A C 1
ATOM 2289 O O . ALA A 1 326 ? 67.019 72.642 6.460 1.00 7.05 326 ALA A O 1
ATOM 2291 N N . PHE A 1 327 ? 69.029 73.512 7.057 1.00 6.62 327 PHE A N 1
ATOM 2292 C CA . PHE A 1 327 ? 68.462 74.651 7.752 1.00 6.80 327 PHE A CA 1
ATOM 2293 C C . PHE A 1 327 ? 67.729 75.545 6.762 1.00 7.18 327 PHE A C 1
ATOM 2294 O O . PHE A 1 327 ? 66.589 75.947 7.005 1.00 6.76 327 PHE A O 1
ATOM 2302 N N . LYS A 1 328 ? 68.380 75.860 5.642 1.00 7.46 328 LYS A N 1
ATOM 2303 C CA . LYS A 1 328 ? 67.746 76.679 4.608 1.00 7.71 328 LYS A CA 1
ATOM 2304 C C . LYS A 1 328 ? 66.411 76.088 4.144 1.00 7.94 328 LYS A C 1
ATOM 2305 O O . LYS A 1 328 ? 65.428 76.814 3.970 1.00 7.81 328 LYS A O 1
ATOM 2311 N N . LYS A 1 329 ? 66.373 74.776 3.946 1.00 7.92 329 LYS A N 1
ATOM 2312 C CA . LYS A 1 329 ? 65.156 74.153 3.430 1.00 8.63 329 LYS A CA 1
ATOM 2313 C C . LYS A 1 329 ? 63.961 74.389 4.356 1.00 8.07 329 LYS A C 1
ATOM 2314 O O . LYS A 1 329 ? 62.877 74.736 3.900 1.00 8.74 329 LYS A O 1
ATOM 2320 N N . ILE A 1 330 ? 64.158 74.193 5.654 1.00 7.08 330 ILE A N 1
ATOM 2321 C CA . ILE A 1 330 ? 63.043 74.355 6.581 1.00 6.64 330 ILE A CA 1
ATOM 2322 C C . ILE A 1 330 ? 62.743 75.831 6.878 1.00 6.68 330 ILE A C 1
ATOM 2323 O O . ILE A 1 330 ? 61.574 76.249 6.892 1.00 6.17 330 ILE A O 1
ATOM 2328 N N . TRP A 1 331 ? 63.783 76.635 7.084 1.00 6.85 331 TRP A N 1
ATOM 2329 C CA . TRP A 1 331 ? 63.572 78.044 7.388 1.00 6.82 331 TRP A CA 1
ATOM 2330 C C . TRP A 1 331 ? 62.918 78.775 6.221 1.00 7.35 331 TRP A C 1
ATOM 2331 O O . TRP A 1 331 ? 62.048 79.625 6.436 1.00 7.97 331 TRP A O 1
ATOM 2342 N N . ASP A 1 332 ? 63.293 78.432 4.990 1.00 7.53 332 ASP A N 1
ATOM 2343 C CA . ASP A 1 332 ? 62.645 79.092 3.859 1.00 8.51 332 ASP A CA 1
ATOM 2344 C C . ASP A 1 332 ? 61.147 78.778 3.791 1.00 8.10 332 ASP A C 1
ATOM 2345 O O . ASP A 1 332 ? 60.352 79.655 3.445 1.00 8.32 332 ASP A O 1
ATOM 2350 N N . SER A 1 333 ? 60.771 77.566 4.183 1.00 7.29 333 SER A N 1
ATOM 2351 C CA . SER A 1 333 ? 59.362 77.184 4.220 1.00 7.12 333 SER A CA 1
ATOM 2352 C C . SER A 1 333 ? 58.601 77.964 5.303 1.00 6.69 333 SER A C 1
ATOM 2353 O O . SER A 1 333 ? 57.524 78.502 5.053 1.00 7.06 333 SER A O 1
ATOM 2356 N N . ILE A 1 334 ? 59.170 78.031 6.504 1.00 6.48 334 ILE A N 1
ATOM 2357 C CA . ILE A 1 334 ? 58.560 78.787 7.599 1.00 7.30 334 ILE A CA 1
ATOM 2358 C C . ILE A 1 334 ? 58.454 80.275 7.255 1.00 8.36 334 ILE A C 1
ATOM 2359 O O . ILE A 1 334 ? 57.404 80.887 7.465 1.00 8.71 334 ILE A O 1
ATOM 2364 N N . LYS A 1 335 ? 59.536 80.847 6.719 1.00 9.41 335 LYS A N 1
ATOM 2365 C CA . LYS A 1 335 ? 59.567 82.264 6.326 1.00 10.84 335 LYS A CA 1
ATOM 2366 C C . LYS A 1 335 ? 58.476 82.623 5.325 1.00 10.42 335 LYS A C 1
ATOM 2367 O O . LYS A 1 335 ? 57.850 83.684 5.418 1.00 11.01 335 LYS A O 1
ATOM 2373 N N . ALA A 1 336 ? 58.272 81.752 4.344 1.00 10.41 336 ALA A N 1
ATOM 2374 C CA . ALA A 1 336 ? 57.290 82.014 3.304 1.00 10.78 336 ALA A CA 1
ATOM 2375 C C . ALA A 1 336 ? 55.934 82.204 3.968 1.00 10.69 336 ALA A C 1
ATOM 2376 O O . ALA A 1 336 ? 55.218 83.160 3.658 1.00 11.79 336 ALA A O 1
ATOM 2378 N N . PHE A 1 337 ? 55.605 81.327 4.913 1.00 9.37 337 PHE A N 1
ATOM 2379 C CA . PHE A 1 337 ? 54.315 81.418 5.569 1.00 9.11 337 PHE A CA 1
ATOM 2380 C C . PHE A 1 337 ? 54.268 82.538 6.597 1.00 9.09 337 PHE A C 1
ATOM 2381 O O . PHE A 1 337 ? 53.226 83.180 6.776 1.00 9.65 337 PHE A O 1
ATOM 2389 N N . ARG A 1 338 ? 55.395 82.795 7.257 1.00 8.21 338 ARG A N 1
ATOM 2390 C CA . ARG A 1 338 ? 55.460 83.869 8.249 1.00 8.42 338 ARG A CA 1
ATOM 2391 C C . ARG A 1 338 ? 54.969 85.211 7.689 1.00 8.76 338 ARG A C 1
ATOM 2392 O O . ARG A 1 338 ? 54.203 85.923 8.349 1.00 8.09 338 ARG A O 1
ATOM 2400 N N . SER A 1 339 ? 55.378 85.530 6.463 1.00 9.09 339 SER A N 1
ATOM 2401 C CA . SER A 1 339 ? 54.942 86.760 5.793 1.00 10.23 339 SER A CA 1
ATOM 2402 C C . SER A 1 339 ? 53.434 86.787 5.543 1.00 9.81 339 SER A C 1
ATOM 2403 O O . SER A 1 339 ? 52.781 87.821 5.742 1.00 10.32 339 SER A O 1
ATOM 2406 N N . GLU A 1 340 ? 52.884 85.651 5.130 1.00 9.45 340 GLU A N 1
ATOM 2407 C CA . GLU A 1 340 ? 51.450 85.547 4.833 1.00 9.92 340 GLU A CA 1
ATOM 2408 C C . GLU A 1 340 ? 50.632 85.609 6.115 1.00 8.72 340 GLU A C 1
ATOM 2409 O O . GLU A 1 340 ? 49.611 86.305 6.190 1.00 8.14 340 GLU A O 1
ATOM 2415 N N . HIS A 1 341 ? 51.101 84.885 7.124 1.00 7.94 341 HIS A N 1
ATOM 2416 C CA . HIS A 1 341 ? 50.440 84.851 8.420 1.00 7.52 341 HIS A CA 1
ATOM 2417 C C . HIS A 1 341 ? 50.339 86.238 9.044 1.00 7.41 341 HIS A C 1
ATOM 2418 O O . HIS A 1 341 ? 49.261 86.653 9.480 1.00 6.96 341 HIS A O 1
ATOM 2425 N N . TYR A 1 342 ? 51.461 86.949 9.103 1.00 7.82 342 TYR A N 1
ATOM 2426 C CA . TYR A 1 342 ? 51.473 88.270 9.730 1.00 8.28 342 TYR A CA 1
ATOM 2427 C C . TYR A 1 342 ? 50.886 89.394 8.884 1.00 8.92 342 TYR A C 1
ATOM 2428 O O . TYR A 1 342 ? 50.862 90.541 9.331 1.00 10.24 342 TYR A O 1
ATOM 2437 N N . THR A 1 343 ? 50.444 89.065 7.669 1.00 8.42 343 THR A N 1
ATOM 2438 C CA . THR A 1 343 ? 49.591 89.945 6.871 1.00 8.77 343 THR A CA 1
ATOM 2439 C C . THR A 1 343 ? 48.132 89.713 7.273 1.00 8.51 343 THR A C 1
ATOM 2440 O O . THR A 1 343 ? 47.427 90.651 7.655 1.00 9.17 343 THR A O 1
ATOM 2444 N N . TRP A 1 344 ? 47.688 88.460 7.215 1.00 7.16 344 TRP A N 1
ATOM 2445 C CA . TRP A 1 344 ? 46.306 88.117 7.567 1.00 6.65 344 TRP A CA 1
ATOM 2446 C C . TRP A 1 344 ? 45.964 88.429 9.030 1.00 6.72 344 TRP A C 1
ATOM 2447 O O . TRP A 1 344 ? 44.865 88.922 9.321 1.00 6.42 344 TRP A O 1
ATOM 2458 N N . ALA A 1 345 ? 46.909 88.180 9.938 1.00 6.53 345 ALA A N 1
ATOM 2459 C CA . ALA A 1 345 ? 46.656 88.388 11.364 1.00 6.96 345 ALA A CA 1
ATOM 2460 C C . ALA A 1 345 ? 46.342 89.848 11.693 1.00 7.30 345 ALA A C 1
ATOM 2461 O O . ALA A 1 345 ? 45.743 90.128 12.728 1.00 7.91 345 ALA A O 1
ATOM 2463 N N . GLN A 1 346 ? 46.716 90.767 10.803 1.00 7.38 346 GLN A N 1
ATOM 2464 C CA . GLN A 1 346 ? 46.468 92.211 11.009 1.00 8.07 346 GLN A CA 1
ATOM 2465 C C . GLN A 1 346 ? 45.033 92.623 10.769 1.00 8.05 346 GLN A C 1
ATOM 2466 O O . GLN A 1 346 ? 44.641 93.745 11.101 1.00 8.51 346 GLN A O 1
ATOM 2472 N N . ILE A 1 347 ? 44.257 91.733 10.169 1.00 7.24 347 ILE A N 1
ATOM 2473 C CA A ILE A 1 347 ? 42.921 92.073 9.703 0.50 7.13 347 ILE A CA 1
ATOM 2474 C CA B ILE A 1 347 ? 42.931 92.091 9.708 0.50 7.03 347 ILE A CA 1
ATOM 2475 C C . ILE A 1 347 ? 41.893 91.771 10.795 1.00 7.19 347 ILE A C 1
ATOM 2476 O O . ILE A 1 347 ? 41.761 92.544 11.761 1.00 7.42 347 ILE A O 1
ATOM 2485 N N . ALA A 1 348 ? 41.182 90.652 10.688 1.00 6.97 348 ALA A N 1
ATOM 2486 C CA . ALA A 1 348 ? 40.151 90.339 11.686 1.00 7.12 348 ALA A CA 1
ATOM 2487 C C . ALA A 1 348 ? 40.709 90.160 13.096 1.00 7.30 348 ALA A C 1
ATOM 2488 O O . ALA A 1 348 ? 40.183 90.739 14.061 1.00 7.51 348 ALA A O 1
ATOM 2490 N N . GLU A 1 349 ? 41.760 89.356 13.229 1.00 7.42 349 GLU A N 1
ATOM 2491 C CA . GLU A 1 349 ? 42.251 88.994 14.550 1.00 7.61 349 GLU A CA 1
ATOM 2492 C C . GLU A 1 349 ? 42.744 90.196 15.339 1.00 7.51 349 GLU A C 1
ATOM 2493 O O . GLU A 1 349 ? 42.300 90.423 16.464 1.00 7.76 349 GLU A O 1
ATOM 2499 N N . TYR A 1 350 ? 43.638 90.983 14.748 1.00 7.56 350 TYR A N 1
ATOM 2500 C CA . TYR A 1 350 ? 44.208 92.110 15.474 1.00 8.37 350 TYR A CA 1
ATOM 2501 C C . TYR A 1 350 ? 43.125 93.079 15.863 1.00 8.20 350 TYR A C 1
ATOM 2502 O O . TYR A 1 350 ? 43.097 93.554 16.997 1.00 8.74 350 TYR A O 1
ATOM 2511 N N . ASN A 1 351 ? 42.225 93.367 14.937 1.00 7.77 351 ASN A N 1
ATOM 2512 C CA . ASN A 1 351 ? 41.215 94.362 15.226 1.00 8.21 351 ASN A CA 1
ATOM 2513 C C . ASN A 1 351 ? 40.237 93.932 16.311 1.00 7.91 351 ASN A C 1
ATOM 2514 O O . ASN A 1 351 ? 39.888 94.734 17.183 1.00 8.20 351 ASN A O 1
ATOM 2519 N N . TYR A 1 352 ? 39.857 92.655 16.307 1.00 7.24 352 TYR A N 1
ATOM 2520 C CA . TYR A 1 352 ? 38.975 92.137 17.346 1.00 7.39 352 TYR A CA 1
ATOM 2521 C C . TYR A 1 352 ? 39.663 92.079 18.700 1.00 7.98 352 TYR A C 1
ATOM 2522 O O . TYR A 1 352 ? 39.138 92.589 19.693 1.00 7.81 352 TYR A O 1
ATOM 2531 N N . ASP A 1 353 ? 40.825 91.434 18.747 1.00 8.84 353 ASP A N 1
ATOM 2532 C CA . ASP A 1 353 ? 41.467 91.202 20.036 1.00 10.08 353 ASP A CA 1
ATOM 2533 C C . ASP A 1 353 ? 41.882 92.527 20.675 1.00 10.09 353 ASP A C 1
ATOM 2534 O O . ASP A 1 353 ? 41.724 92.702 21.887 1.00 10.11 353 ASP A O 1
ATOM 2539 N N . THR A 1 354 ? 42.336 93.487 19.867 1.00 10.02 354 THR A N 1
ATOM 2540 C CA . THR A 1 354 ? 42.695 94.810 20.405 1.00 10.76 354 THR A CA 1
ATOM 2541 C C . THR A 1 354 ? 41.466 95.590 20.898 1.00 10.33 354 THR A C 1
ATOM 2542 O O . THR A 1 354 ? 41.539 96.270 21.921 1.00 10.15 354 THR A O 1
ATOM 2546 N N . PHE A 1 355 ? 40.342 95.492 20.188 1.00 9.30 355 PHE A N 1
ATOM 2547 C CA . PHE A 1 355 ? 39.095 96.069 20.698 1.00 9.22 355 PHE A CA 1
ATOM 2548 C C . PHE A 1 355 ? 38.747 95.511 22.076 1.00 9.41 355 PHE A C 1
ATOM 2549 O O . PHE A 1 355 ? 38.398 96.263 22.986 1.00 9.28 355 PHE A O 1
ATOM 2557 N N . MET A 1 356 ? 38.839 94.195 22.231 1.00 8.67 356 MET A N 1
ATOM 2558 C CA . MET A 1 356 ? 38.512 93.556 23.500 1.00 8.43 356 MET A CA 1
ATOM 2559 C C . MET A 1 356 ? 39.481 93.968 24.612 1.00 8.73 356 MET A C 1
ATOM 2560 O O . MET A 1 356 ? 39.073 94.172 25.753 1.00 8.74 356 MET A O 1
ATOM 2565 N N . MET A 1 357 ? 40.760 94.100 24.277 1.00 8.62 357 MET A N 1
ATOM 2566 C CA . MET A 1 357 ? 41.755 94.582 25.236 1.00 9.60 357 MET A CA 1
ATOM 2567 C C . MET A 1 357 ? 41.455 96.011 25.690 1.00 10.06 357 MET A C 1
ATOM 2568 O O . MET A 1 357 ? 41.536 96.313 26.884 1.00 10.73 357 MET A O 1
ATOM 2573 N N . VAL A 1 358 ? 41.110 96.874 24.742 1.00 10.57 358 VAL A N 1
ATOM 2574 C CA . VAL A 1 358 ? 40.696 98.244 25.056 1.00 11.34 358 VAL A CA 1
ATOM 2575 C C . VAL A 1 358 ? 39.464 98.235 25.975 1.00 10.93 358 VAL A C 1
ATOM 2576 O O . VAL A 1 358 ? 39.417 98.976 26.968 1.00 11.10 358 VAL A O 1
ATOM 2580 N N . GLN A 1 359 ? 38.491 97.376 25.680 1.00 10.61 359 GLN A N 1
ATOM 2581 C CA . GLN A 1 359 ? 37.288 97.271 26.516 1.00 10.55 359 GLN A CA 1
ATOM 2582 C C . GLN A 1 359 ? 37.645 96.809 27.920 1.00 10.42 359 GLN A C 1
ATOM 2583 O O . GLN A 1 359 ? 37.105 97.318 28.905 1.00 10.78 359 GLN A O 1
ATOM 2589 N N . GLN A 1 360 ? 38.538 95.830 28.008 1.00 10.28 360 GLN A N 1
ATOM 2590 C CA . GLN A 1 360 ? 39.011 95.351 29.297 1.00 10.81 360 GLN A CA 1
ATOM 2591 C C . GLN A 1 360 ? 39.611 96.486 30.115 1.00 11.35 360 GLN A C 1
ATOM 2592 O O . GLN A 1 360 ? 39.281 96.654 31.293 1.00 11.58 360 GLN A O 1
ATOM 2598 N N . ASN A 1 361 ? 40.487 97.260 29.488 1.00 11.22 361 ASN A N 1
ATOM 2599 C CA . ASN A 1 361 ? 41.193 98.327 30.191 1.00 12.13 361 ASN A CA 1
ATOM 2600 C C . ASN A 1 361 ? 40.265 99.454 30.610 1.00 12.68 361 ASN A C 1
ATOM 2601 O O . ASN A 1 361 ? 40.536 100.150 31.595 1.00 13.64 361 ASN A O 1
ATOM 2606 N N . ALA A 1 362 ? 39.170 99.620 29.871 1.00 13.13 362 ALA A N 1
ATOM 2607 C CA . ALA A 1 362 ? 38.185 100.663 30.164 1.00 13.47 362 ALA A CA 1
ATOM 2608 C C . ALA A 1 362 ? 37.182 100.230 31.239 1.00 14.41 362 ALA A C 1
ATOM 2609 O O . ALA A 1 362 ? 36.318 101.017 31.641 1.00 14.93 362 ALA A O 1
ATOM 2611 N N . GLY A 1 363 ? 37.300 98.985 31.700 1.00 14.47 363 GLY A N 1
ATOM 2612 C CA . GLY A 1 363 ? 36.377 98.418 32.683 1.00 15.53 363 GLY A CA 1
ATOM 2613 C C . GLY A 1 363 ? 35.042 97.968 32.115 1.00 16.30 363 GLY A C 1
ATOM 2614 O O . GLY A 1 363 ? 34.093 97.733 32.864 1.00 16.80 363 GLY A O 1
ATOM 2615 N N . LYS A 1 364 ? 34.975 97.822 30.792 1.00 16.38 364 LYS A N 1
ATOM 2616 C CA . LYS A 1 364 ? 33.726 97.518 30.086 1.00 16.96 364 LYS A CA 1
ATOM 2617 C C . LYS A 1 364 ? 33.375 96.030 29.997 1.00 16.74 364 LYS A C 1
ATOM 2618 O O . LYS A 1 364 ? 32.246 95.682 29.637 1.00 16.84 364 LYS A O 1
ATOM 2624 N N . LEU A 1 365 ? 34.334 95.158 30.303 1.00 16.76 365 LEU A N 1
ATOM 2625 C CA . LEU A 1 365 ? 34.076 93.716 30.293 1.00 17.46 365 LEU A CA 1
ATOM 2626 C C . LEU A 1 365 ? 33.582 93.222 31.649 1.00 18.45 365 LEU A C 1
ATOM 2627 O O . LEU A 1 365 ? 33.185 92.062 31.787 1.00 19.41 365 LEU A O 1
ATOM 2633 N N . ALA B 1 29 ? 30.766 42.945 10.382 1.00 17.05 29 ALA B N 1
ATOM 2634 C CA . ALA B 1 29 ? 30.276 44.348 10.493 1.00 15.93 29 ALA B CA 1
ATOM 2635 C C . ALA B 1 29 ? 31.181 45.157 11.424 1.00 15.43 29 ALA B C 1
ATOM 2636 O O . ALA B 1 29 ? 31.811 44.590 12.323 1.00 16.12 29 ALA B O 1
ATOM 2638 N N . PRO B 1 30 ? 31.261 46.487 11.211 1.00 14.02 30 PRO B N 1
ATOM 2639 C CA . PRO B 1 30 ? 32.018 47.284 12.166 1.00 13.21 30 PRO B CA 1
ATOM 2640 C C . PRO B 1 30 ? 31.342 47.218 13.527 1.00 12.61 30 PRO B C 1
ATOM 2641 O O . PRO B 1 30 ? 30.116 47.075 13.610 1.00 12.71 30 PRO B O 1
ATOM 2645 N N . LYS B 1 31 ? 32.137 47.322 14.587 1.00 11.71 31 LYS B N 1
ATOM 2646 C CA . LYS B 1 31 ? 31.594 47.406 15.939 1.00 11.80 31 LYS B CA 1
ATOM 2647 C C . LYS B 1 31 ? 30.561 48.525 16.070 1.00 10.94 31 LYS B C 1
ATOM 2648 O O . LYS B 1 31 ? 29.536 48.356 16.729 1.00 11.73 31 LYS B O 1
ATOM 2654 N N A VAL B 1 32 ? 30.822 49.664 15.434 0.50 10.45 32 VAL B N 1
ATOM 2655 N N B VAL B 1 32 ? 30.847 49.662 15.427 0.50 9.96 32 VAL B N 1
ATOM 2656 C CA A VAL B 1 32 ? 29.890 50.782 15.502 0.50 9.89 32 VAL B CA 1
ATOM 2657 C CA B VAL B 1 32 ? 30.005 50.856 15.498 0.50 8.99 32 VAL B CA 1
ATOM 2658 C C A VAL B 1 32 ? 29.835 51.524 14.172 0.50 9.43 32 VAL B C 1
ATOM 2659 C C B VAL B 1 32 ? 29.857 51.476 14.106 0.50 8.89 32 VAL B C 1
ATOM 2660 O O A VAL B 1 32 ? 30.862 51.875 13.600 0.50 9.04 32 VAL B O 1
ATOM 2661 O O B VAL B 1 32 ? 30.856 51.714 13.427 0.50 8.63 32 VAL B O 1
ATOM 2668 N N . THR B 1 33 ? 28.615 51.719 13.684 1.00 8.50 33 THR B N 1
ATOM 2669 C CA . THR B 1 33 ? 28.350 52.529 12.499 1.00 8.93 33 THR B CA 1
ATOM 2670 C C . THR B 1 33 ? 27.344 53.606 12.879 1.00 8.47 33 THR B C 1
ATOM 2671 O O . THR B 1 33 ? 26.203 53.312 13.252 1.00 8.83 33 THR B O 1
ATOM 2675 N N . TRP B 1 34 ? 27.788 54.856 12.789 1.00 7.81 34 TRP B N 1
ATOM 2676 C CA . TRP B 1 34 ? 26.956 56.016 13.074 1.00 7.95 34 TRP B CA 1
ATOM 2677 C C . TRP B 1 34 ? 26.792 56.882 11.835 1.00 7.49 34 TRP B C 1
ATOM 2678 O O . TRP B 1 34 ? 27.677 56.910 10.974 1.00 8.07 34 TRP B O 1
ATOM 2689 N N . ARG B 1 35 ? 25.675 57.607 11.771 1.00 7.36 35 ARG B N 1
ATOM 2690 C CA . ARG B 1 35 ? 25.486 58.636 10.755 1.00 6.88 35 ARG B CA 1
ATOM 2691 C C . ARG B 1 35 ? 25.610 60.004 11.393 1.00 7.23 35 ARG B C 1
ATOM 2692 O O . ARG B 1 35 ? 25.096 60.240 12.485 1.00 7.62 35 ARG B O 1
ATOM 2700 N N . LEU B 1 36 ? 26.308 60.888 10.691 1.00 6.34 36 LEU B N 1
ATOM 2701 C CA . LEU B 1 36 ? 26.545 62.252 11.134 1.00 6.47 36 LEU B CA 1
ATOM 2702 C C . LEU B 1 36 ? 25.911 63.201 10.137 1.00 6.23 36 LEU B C 1
ATOM 2703 O O . LEU B 1 36 ? 26.270 63.192 8.947 1.00 6.60 36 LEU B O 1
ATOM 2708 N N . ALA B 1 37 ? 24.977 64.016 10.620 1.00 6.10 37 ALA B N 1
ATOM 2709 C CA . ALA B 1 37 ? 24.367 65.077 9.819 1.00 6.20 37 ALA B CA 1
ATOM 2710 C C . ALA B 1 37 ? 25.164 66.366 10.005 1.00 6.28 37 ALA B C 1
ATOM 2711 O O . ALA B 1 37 ? 25.322 66.841 11.129 1.00 6.51 37 ALA B O 1
ATOM 2713 N N . SER B 1 38 ? 25.684 66.921 8.907 1.00 5.81 38 SER B N 1
ATOM 2714 C CA . SER B 1 38 ? 26.416 68.182 8.978 1.00 5.68 38 SER B CA 1
ATOM 2715 C C . SER B 1 38 ? 25.504 69.372 8.731 1.00 5.73 38 SER B C 1
ATOM 2716 O O . SER B 1 38 ? 24.548 69.294 7.955 1.00 6.73 38 SER B O 1
ATOM 2719 N N . SER B 1 39 ? 25.826 70.497 9.364 1.00 5.39 39 SER B N 1
ATOM 2720 C CA . SER B 1 39 ? 25.138 71.743 9.057 1.00 5.73 39 SER B CA 1
ATOM 2721 C C . SER B 1 39 ? 25.744 72.456 7.856 1.00 5.75 39 SER B C 1
ATOM 2722 O O . SER B 1 39 ? 25.249 73.509 7.450 1.00 6.52 39 SER B O 1
ATOM 2725 N N . PHE B 1 40 ? 26.783 71.868 7.267 1.00 5.73 40 PHE B N 1
ATOM 2726 C CA . PHE B 1 40 ? 27.646 72.610 6.355 1.00 5.84 40 PHE B CA 1
ATOM 2727 C C . PHE B 1 40 ? 27.664 72.022 4.957 1.00 6.36 40 PHE B C 1
ATOM 2728 O O . PHE B 1 40 ? 27.457 70.824 4.795 1.00 6.07 40 PHE B O 1
ATOM 2736 N N . PRO B 1 41 ? 27.916 72.869 3.942 1.00 6.98 41 PRO B N 1
ATOM 2737 C CA . PRO B 1 41 ? 27.954 72.401 2.560 1.00 7.50 41 PRO B CA 1
ATOM 2738 C C . PRO B 1 41 ? 29.272 71.711 2.237 1.00 7.96 41 PRO B C 1
ATOM 2739 O O . PRO B 1 41 ? 30.315 72.079 2.767 1.00 7.57 41 PRO B O 1
ATOM 2743 N N . LYS B 1 42 ? 29.212 70.724 1.349 1.00 9.01 42 LYS B N 1
ATOM 2744 C CA . LYS B 1 42 ? 30.347 69.867 1.044 1.00 10.33 42 LYS B CA 1
ATOM 2745 C C . LYS B 1 42 ? 31.512 70.609 0.383 1.00 10.22 42 LYS B C 1
ATOM 2746 O O . LYS B 1 42 ? 32.640 70.121 0.388 1.00 10.67 42 LYS B O 1
ATOM 2752 N N . SER B 1 43 ? 31.233 71.791 -0.164 1.00 10.07 43 SER B N 1
ATOM 2753 C CA . SER B 1 43 ? 32.264 72.628 -0.802 1.00 10.71 43 SER B CA 1
ATOM 2754 C C . SER B 1 43 ? 33.336 73.125 0.180 1.00 10.17 43 SER B C 1
ATOM 2755 O O . SER B 1 43 ? 34.427 73.534 -0.239 1.00 11.77 43 SER B O 1
ATOM 2758 N N . LEU B 1 44 ? 33.030 73.113 1.477 1.00 8.52 44 LEU B N 1
ATOM 2759 C CA . LEU B 1 44 ? 33.916 73.715 2.474 1.00 7.23 44 LEU B CA 1
ATOM 2760 C C . LEU B 1 44 ? 34.747 72.661 3.209 1.00 7.21 44 LEU B C 1
ATOM 2761 O O . LEU B 1 44 ? 34.306 72.097 4.210 1.00 6.94 44 LEU B O 1
ATOM 2766 N N . ASP B 1 45 ? 35.948 72.395 2.700 1.00 7.34 45 ASP B N 1
ATOM 2767 C CA . ASP B 1 45 ? 36.833 71.380 3.300 1.00 7.56 45 ASP B CA 1
ATOM 2768 C C . ASP B 1 45 ? 37.331 71.755 4.691 1.00 7.26 45 ASP B C 1
ATOM 2769 O O . ASP B 1 45 ? 37.898 70.922 5.406 1.00 7.41 45 ASP B O 1
ATOM 2774 N N . THR B 1 46 ? 37.106 73.015 5.063 1.00 6.17 46 THR B N 1
ATOM 2775 C CA . THR B 1 46 ? 37.365 73.512 6.403 1.00 6.14 46 THR B CA 1
ATOM 2776 C C . THR B 1 46 ? 36.256 73.061 7.354 1.00 5.93 46 THR B C 1
ATOM 2777 O O . THR B 1 46 ? 36.421 72.098 8.099 1.00 6.40 46 THR B O 1
ATOM 2781 N N . ILE B 1 47 ? 35.103 73.734 7.308 1.00 5.75 47 ILE B N 1
ATOM 2782 C CA . ILE B 1 47 ? 34.074 73.517 8.324 1.00 5.55 47 ILE B CA 1
ATOM 2783 C C . ILE B 1 47 ? 33.255 72.243 8.104 1.00 6.06 47 ILE B C 1
ATOM 2784 O O . ILE B 1 47 ? 33.032 71.482 9.058 1.00 6.86 47 ILE B O 1
ATOM 2789 N N . PHE B 1 48 ? 32.833 71.984 6.868 1.00 5.52 48 PHE B N 1
ATOM 2790 C CA . PHE B 1 48 ? 32.250 70.666 6.589 1.00 5.51 48 PHE B CA 1
ATOM 2791 C C . PHE B 1 48 ? 33.289 69.556 6.754 1.00 5.65 48 PHE B C 1
ATOM 2792 O O . PHE B 1 48 ? 33.004 68.493 7.336 1.00 5.46 48 PHE B O 1
ATOM 2800 N N . GLY B 1 49 ? 34.487 69.798 6.238 1.00 6.06 49 GLY B N 1
ATOM 2801 C CA . GLY B 1 49 ? 35.532 68.778 6.236 1.00 6.34 49 GLY B CA 1
ATOM 2802 C C . GLY B 1 49 ? 35.929 68.282 7.612 1.00 6.17 49 GLY B C 1
ATOM 2803 O O . GLY B 1 49 ? 36.464 67.181 7.742 1.00 7.02 49 GLY B O 1
ATOM 2804 N N . GLY B 1 50 ? 35.667 69.068 8.654 1.00 5.89 50 GLY B N 1
ATOM 2805 C CA . GLY B 1 50 ? 36.028 68.647 10.004 1.00 5.96 50 GLY B CA 1
ATOM 2806 C C . GLY B 1 50 ? 35.392 67.322 10.393 1.00 5.94 50 GLY B C 1
ATOM 2807 O O . GLY B 1 50 ? 35.974 66.538 11.132 1.00 5.92 50 GLY B O 1
ATOM 2808 N N . ALA B 1 51 ? 34.186 67.068 9.899 1.00 5.92 51 ALA B N 1
ATOM 2809 C CA . ALA B 1 51 ? 33.516 65.799 10.166 1.00 5.74 51 ALA B CA 1
ATOM 2810 C C . ALA B 1 51 ? 34.226 64.658 9.451 1.00 6.06 51 ALA B C 1
ATOM 2811 O O . ALA B 1 51 ? 34.332 63.555 9.989 1.00 5.83 51 ALA B O 1
ATOM 2813 N N . GLU B 1 52 ? 34.700 64.914 8.232 1.00 5.50 52 GLU B N 1
ATOM 2814 C CA . GLU B 1 52 ? 35.465 63.909 7.493 1.00 5.30 52 GLU B CA 1
ATOM 2815 C C . GLU B 1 52 ? 36.775 63.591 8.207 1.00 5.60 52 GLU B C 1
ATOM 2816 O O . GLU B 1 52 ? 37.219 62.443 8.221 1.00 5.62 52 GLU B O 1
ATOM 2822 N N . VAL B 1 53 ? 37.385 64.613 8.803 1.00 5.41 53 VAL B N 1
ATOM 2823 C CA . VAL B 1 53 ? 38.622 64.428 9.555 1.00 5.36 53 VAL B CA 1
ATOM 2824 C C . VAL B 1 53 ? 38.387 63.532 10.758 1.00 5.45 53 VAL B C 1
ATOM 2825 O O . VAL B 1 53 ? 39.158 62.598 10.994 1.00 5.09 53 VAL B O 1
ATOM 2829 N N . LEU B 1 54 ? 37.330 63.810 11.517 1.00 4.51 54 LEU B N 1
ATOM 2830 C CA . LEU B 1 54 ? 36.971 62.982 12.664 1.00 5.00 54 LEU B CA 1
ATOM 2831 C C . LEU B 1 54 ? 36.715 61.544 12.222 1.00 5.33 54 LEU B C 1
ATOM 2832 O O . LEU B 1 54 ? 37.232 60.591 12.823 1.00 5.70 54 LEU B O 1
ATOM 2837 N N . SER B 1 55 ? 35.928 61.391 11.158 1.00 6.02 55 SER B N 1
ATOM 2838 C CA . SER B 1 55 ? 35.606 60.065 10.655 1.00 5.86 55 SER B CA 1
ATOM 2839 C C . SER B 1 55 ? 36.863 59.263 10.329 1.00 5.74 55 SER B C 1
ATOM 2840 O O . SER B 1 55 ? 36.982 58.102 10.742 1.00 6.22 55 SER B O 1
ATOM 2843 N N . LYS B 1 56 ? 37.811 59.885 9.633 1.00 6.25 56 LYS B N 1
ATOM 2844 C CA . LYS B 1 56 ? 39.055 59.203 9.256 1.00 6.66 56 LYS B CA 1
ATOM 2845 C C . LYS B 1 56 ? 39.912 58.882 10.484 1.00 6.27 56 LYS B C 1
ATOM 2846 O O . LYS B 1 56 ? 40.515 57.800 10.570 1.00 6.71 56 LYS B O 1
ATOM 2852 N N . MET B 1 57 ? 39.977 59.807 11.446 1.00 6.22 57 MET B N 1
ATOM 2853 C CA . MET B 1 57 ? 40.714 59.537 12.678 1.00 5.92 57 MET B CA 1
ATOM 2854 C C . MET B 1 57 ? 40.186 58.271 13.342 1.00 6.18 57 MET B C 1
ATOM 2855 O O . MET B 1 57 ? 40.961 57.402 13.770 1.00 6.06 57 MET B O 1
ATOM 2860 N N . LEU B 1 58 ? 38.860 58.171 13.436 1.00 6.24 58 LEU B N 1
ATOM 2861 C CA . LEU B 1 58 ? 38.245 57.064 14.139 1.00 6.06 58 LEU B CA 1
ATOM 2862 C C . LEU B 1 58 ? 38.370 55.749 13.393 1.00 6.26 58 LEU B C 1
ATOM 2863 O O . LEU B 1 58 ? 38.702 54.733 14.003 1.00 7.29 58 LEU B O 1
ATOM 2868 N N . SER B 1 59 ? 38.108 55.743 12.089 1.00 6.84 59 SER B N 1
ATOM 2869 C CA . SER B 1 59 ? 38.195 54.479 11.357 1.00 7.20 59 SER B CA 1
ATOM 2870 C C . SER B 1 59 ? 39.649 54.010 11.280 1.00 7.67 59 SER B C 1
ATOM 2871 O O . SER B 1 59 ? 39.926 52.829 11.443 1.00 8.85 59 SER B O 1
ATOM 2874 N N . GLU B 1 60 ? 40.590 54.930 11.082 1.00 7.78 60 GLU B N 1
ATOM 2875 C CA . GLU B 1 60 ? 41.997 54.518 11.028 1.00 8.29 60 GLU B CA 1
ATOM 2876 C C . GLU B 1 60 ? 42.497 53.975 12.366 1.00 8.63 60 GLU B C 1
ATOM 2877 O O . GLU B 1 60 ? 43.256 53.006 12.393 1.00 9.81 60 GLU B O 1
ATOM 2883 N N . ALA B 1 61 ? 42.068 54.589 13.466 1.00 8.13 61 ALA B N 1
ATOM 2884 C CA . ALA B 1 61 ? 42.502 54.163 14.799 1.00 8.53 61 ALA B CA 1
ATOM 2885 C C . ALA B 1 61 ? 41.890 52.848 15.257 1.00 9.38 61 ALA B C 1
ATOM 2886 O O . ALA B 1 61 ? 42.284 52.316 16.293 1.00 9.81 61 ALA B O 1
ATOM 2888 N N . THR B 1 62 ? 40.924 52.329 14.500 1.00 8.97 62 THR B N 1
ATOM 2889 C CA . THR B 1 62 ? 40.188 51.129 14.902 1.00 9.29 62 THR B CA 1
ATOM 2890 C C . THR B 1 62 ? 40.148 50.061 13.806 1.00 9.95 62 THR B C 1
ATOM 2891 O O . THR B 1 62 ? 39.329 49.140 13.878 1.00 10.10 62 THR B O 1
ATOM 2895 N N . ASP B 1 63 ? 41.008 50.194 12.797 1.00 10.63 63 ASP B N 1
ATOM 2896 C CA . ASP B 1 63 ? 41.028 49.284 11.637 1.00 11.71 63 ASP B CA 1
ATOM 2897 C C . ASP B 1 63 ? 39.646 49.160 10.985 1.00 11.38 63 ASP B C 1
ATOM 2898 O O . ASP B 1 63 ? 39.264 48.096 10.466 1.00 12.31 63 ASP B O 1
ATOM 2903 N N . GLY B 1 64 ? 38.894 50.255 11.019 1.00 10.06 64 GLY B N 1
ATOM 2904 C CA . GLY B 1 64 ? 37.573 50.301 10.402 1.00 9.02 64 GLY B CA 1
ATOM 2905 C C . GLY B 1 64 ? 36.397 49.903 11.272 1.00 8.81 64 GLY B C 1
ATOM 2906 O O . GLY B 1 64 ? 35.266 49.885 10.807 1.00 8.91 64 GLY B O 1
ATOM 2907 N N . ASN B 1 65 ? 36.654 49.599 12.541 1.00 8.43 65 ASN B N 1
ATOM 2908 C CA . ASN B 1 65 ? 35.584 49.173 13.441 1.00 9.57 65 ASN B CA 1
ATOM 2909 C C . ASN B 1 65 ? 34.689 50.270 14.011 1.00 9.09 65 ASN B C 1
ATOM 2910 O O . ASN B 1 65 ? 33.594 49.987 14.493 1.00 9.54 65 ASN B O 1
ATOM 2915 N N . PHE B 1 66 ? 35.152 51.520 13.951 1.00 8.08 66 PHE B N 1
ATOM 2916 C CA . PHE B 1 66 ? 34.354 52.665 14.386 1.00 8.06 66 PHE B CA 1
ATOM 2917 C C . PHE B 1 66 ? 34.136 53.521 13.151 1.00 7.62 66 PHE B C 1
ATOM 2918 O O . PHE B 1 66 ? 35.045 54.229 12.706 1.00 7.58 66 PHE B O 1
ATOM 2926 N N . GLN B 1 67 ? 32.936 53.426 12.588 1.00 7.23 67 GLN B N 1
ATOM 2927 C CA . GLN B 1 67 ? 32.592 54.131 11.357 1.00 7.59 67 GLN B CA 1
ATOM 2928 C C . GLN B 1 67 ? 31.611 55.261 11.621 1.00 7.95 67 GLN B C 1
ATOM 2929 O O . GLN B 1 67 ? 30.503 55.019 12.100 1.00 8.98 67 GLN B O 1
ATOM 2935 N N . ILE B 1 68 ? 32.015 56.494 11.323 1.00 7.78 68 ILE B N 1
ATOM 2936 C CA . ILE B 1 68 ? 31.069 57.605 11.290 1.00 7.40 68 ILE B CA 1
ATOM 2937 C C . ILE B 1 68 ? 30.921 58.031 9.842 1.00 6.94 68 ILE B C 1
ATOM 2938 O O . ILE B 1 68 ? 31.884 58.458 9.196 1.00 7.23 68 ILE B O 1
ATOM 2943 N N . GLN B 1 69 ? 29.706 57.866 9.335 1.00 6.43 69 GLN B N 1
ATOM 2944 C CA . GLN B 1 69 ? 29.375 58.203 7.965 1.00 6.39 69 GLN B CA 1
ATOM 2945 C C . GLN B 1 69 ? 28.940 59.658 7.927 1.00 6.31 69 GLN B C 1
ATOM 2946 O O . GLN B 1 69 ? 28.140 60.093 8.762 1.00 6.84 69 GLN B O 1
ATOM 2952 N N . VAL B 1 70 ? 29.465 60.413 6.962 1.00 6.25 70 VAL B N 1
ATOM 2953 C CA . VAL B 1 70 ? 29.333 61.874 6.975 1.00 6.31 70 VAL B CA 1
ATOM 2954 C C . VAL B 1 70 ? 28.447 62.382 5.840 1.00 6.23 70 VAL B C 1
ATOM 2955 O O . VAL B 1 70 ? 28.683 62.071 4.677 1.00 6.47 70 VAL B O 1
ATOM 2959 N N . PHE B 1 71 ? 27.437 63.172 6.203 1.00 5.76 71 PHE B N 1
ATOM 2960 C CA . PHE B 1 71 ? 26.455 63.690 5.246 1.00 6.25 71 PHE B CA 1
ATOM 2961 C C . PHE B 1 71 ? 26.388 65.218 5.294 1.00 6.44 71 PHE B C 1
ATOM 2962 O O . PHE B 1 71 ? 26.170 65.801 6.352 1.00 6.98 71 PHE B O 1
ATOM 2970 N N . SER B 1 72 ? 26.563 65.858 4.144 1.00 6.08 72 SER B N 1
ATOM 2971 C CA . SER B 1 72 ? 26.516 67.325 4.076 1.00 6.74 72 SER B CA 1
ATOM 2972 C C . SER B 1 72 ? 25.113 67.867 4.332 1.00 6.85 72 SER B C 1
ATOM 2973 O O . SER B 1 72 ? 24.132 67.121 4.323 1.00 7.05 72 SER B O 1
ATOM 2976 N N . ALA B 1 73 ? 25.025 69.171 4.582 1.00 6.82 73 ALA B N 1
ATOM 2977 C CA . ALA B 1 73 ? 23.754 69.822 4.859 1.00 7.49 73 ALA B CA 1
ATOM 2978 C C . ALA B 1 73 ? 22.705 69.488 3.803 1.00 7.74 73 ALA B C 1
ATOM 2979 O O . ALA B 1 73 ? 22.982 69.558 2.611 1.00 7.85 73 ALA B O 1
ATOM 2981 N N . GLY B 1 74 ? 21.505 69.128 4.252 1.00 8.88 74 GLY B N 1
ATOM 2982 C CA . GLY B 1 74 ? 20.414 68.840 3.321 1.00 9.65 74 GLY B CA 1
ATOM 2983 C C . GLY B 1 74 ? 20.333 67.385 2.895 1.00 10.17 74 GLY B C 1
ATOM 2984 O O . GLY B 1 74 ? 19.311 66.946 2.370 1.00 11.08 74 GLY B O 1
ATOM 2985 N N . GLU B 1 75 ? 21.396 66.618 3.119 1.00 9.67 75 GLU B N 1
ATOM 2986 C CA . GLU B 1 75 ? 21.384 65.217 2.686 1.00 10.32 75 GLU B CA 1
ATOM 2987 C C . GLU B 1 75 ? 20.416 64.387 3.510 1.00 10.42 75 GLU B C 1
ATOM 2988 O O . GLU B 1 75 ? 19.594 63.656 2.952 1.00 11.33 75 GLU B O 1
ATOM 2994 N N . LEU B 1 76 ? 20.505 64.507 4.831 1.00 10.08 76 LEU B N 1
ATOM 2995 C CA . LEU B 1 76 ? 19.587 63.800 5.720 1.00 10.73 76 LEU B CA 1
ATOM 2996 C C . LEU B 1 76 ? 18.518 64.733 6.261 1.00 11.43 76 LEU B C 1
ATOM 2997 O O . LEU B 1 76 ? 17.339 64.380 6.297 1.00 12.56 76 LEU B O 1
ATOM 3002 N N . VAL B 1 77 ? 18.952 65.909 6.714 1.00 11.81 77 VAL B N 1
ATOM 3003 C CA . VAL B 1 77 ? 18.068 66.941 7.266 1.00 11.92 77 VAL B CA 1
ATOM 3004 C C . VAL B 1 77 ? 18.632 68.320 6.902 1.00 11.54 77 VAL B C 1
ATOM 3005 O O . VAL B 1 77 ? 19.822 68.432 6.603 1.00 11.08 77 VAL B O 1
ATOM 3009 N N . PRO B 1 78 ? 17.784 69.370 6.904 1.00 11.16 78 PRO B N 1
ATOM 3010 C CA . PRO B 1 78 ? 18.298 70.726 6.681 1.00 11.09 78 PRO B CA 1
ATOM 3011 C C . PRO B 1 78 ? 19.424 71.084 7.654 1.00 10.51 78 PRO B C 1
ATOM 3012 O O . PRO B 1 78 ? 19.395 70.688 8.817 1.00 10.87 78 PRO B O 1
ATOM 3016 N N . GLY B 1 79 ? 20.414 71.825 7.166 1.00 10.43 79 GLY B N 1
ATOM 3017 C CA . GLY B 1 79 ? 21.597 72.148 7.972 1.00 10.33 79 GLY B CA 1
ATOM 3018 C C . GLY B 1 79 ? 21.290 72.839 9.286 1.00 10.41 79 GLY B C 1
ATOM 3019 O O . GLY B 1 79 ? 21.920 72.547 10.310 1.00 10.29 79 GLY B O 1
ATOM 3020 N N . LEU B 1 80 ? 20.315 73.744 9.279 1.00 10.53 80 LEU B N 1
ATOM 3021 C CA . LEU B 1 80 ? 20.000 74.499 10.493 1.00 10.87 80 LEU B CA 1
ATOM 3022 C C . LEU B 1 80 ? 19.222 73.663 11.510 1.00 11.17 80 LEU B C 1
ATOM 3023 O O . LEU B 1 80 ? 18.950 74.130 12.617 1.00 11.86 80 LEU B O 1
ATOM 3028 N N . GLN B 1 81 ? 18.876 72.432 11.136 1.00 11.32 81 GLN B N 1
ATOM 3029 C CA . GLN B 1 81 ? 18.110 71.537 12.001 1.00 11.83 81 GLN B CA 1
ATOM 3030 C C . GLN B 1 81 ? 18.882 70.281 12.380 1.00 11.39 81 GLN B C 1
ATOM 3031 O O . GLN B 1 81 ? 18.292 69.296 12.840 1.00 11.78 81 GLN B O 1
ATOM 3037 N N . ALA B 1 82 ? 20.197 70.302 12.184 1.00 10.26 82 ALA B N 1
ATOM 3038 C CA . ALA B 1 82 ? 21.002 69.096 12.399 1.00 9.71 82 ALA B CA 1
ATOM 3039 C C . ALA B 1 82 ? 20.893 68.554 13.825 1.00 9.71 82 ALA B C 1
ATOM 3040 O O . ALA B 1 82 ? 20.699 67.352 14.019 1.00 9.86 82 ALA B O 1
ATOM 3042 N N . ALA B 1 83 ? 21.012 69.429 14.825 1.00 9.57 83 ALA B N 1
ATOM 3043 C CA . ALA B 1 83 ? 20.959 68.972 16.221 1.00 10.07 83 ALA B CA 1
ATOM 3044 C C . ALA B 1 83 ? 19.603 68.410 16.622 1.00 10.65 83 ALA B C 1
ATOM 3045 O O . ALA B 1 83 ? 19.527 67.509 17.456 1.00 10.30 83 ALA B O 1
ATOM 3047 N N . ASP B 1 84 ? 18.540 68.942 16.026 1.00 11.15 84 ASP B N 1
ATOM 3048 C CA . ASP B 1 84 ? 17.202 68.417 16.293 1.00 12.14 84 ASP B CA 1
ATOM 3049 C C 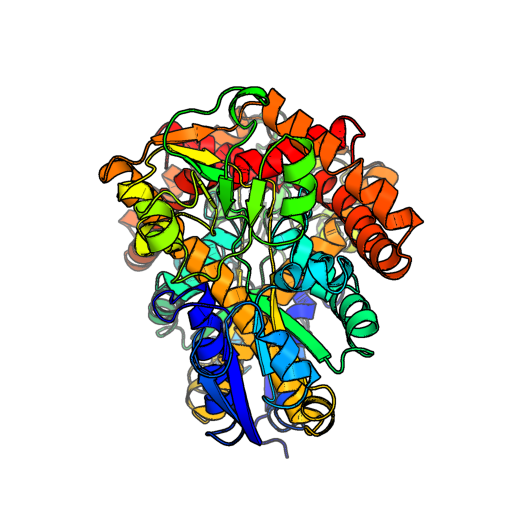. ASP B 1 84 ? 17.115 66.931 15.966 1.00 11.81 84 ASP B C 1
ATOM 3050 O O . ASP B 1 84 ? 16.505 66.166 16.713 1.00 12.10 84 ASP B O 1
ATOM 3055 N N . ALA B 1 85 ? 17.751 66.528 14.869 1.00 11.07 85 ALA B N 1
ATOM 3056 C CA . ALA B 1 85 ? 17.760 65.129 14.439 1.00 10.68 85 ALA B CA 1
ATOM 3057 C C . ALA B 1 85 ? 18.534 64.247 15.416 1.00 10.86 85 ALA B C 1
ATOM 3058 O O . ALA B 1 85 ? 18.233 63.056 15.571 1.00 11.45 85 ALA B O 1
ATOM 3060 N N . VAL B 1 86 ? 19.532 64.834 16.072 1.00 10.33 86 VAL B N 1
ATOM 3061 C CA . VAL B 1 86 ? 20.293 64.124 17.090 1.00 10.55 86 VAL B CA 1
ATOM 3062 C C . VAL B 1 86 ? 19.447 63.894 18.345 1.00 11.28 86 VAL B C 1
ATOM 3063 O O . VAL B 1 86 ? 19.389 62.777 18.872 1.00 11.36 86 VAL B O 1
ATOM 3067 N N . THR B 1 87 ? 18.800 64.954 18.821 1.00 11.70 87 THR B N 1
ATOM 3068 C CA . THR B 1 87 ? 17.909 64.847 19.977 1.00 12.69 87 THR B CA 1
ATOM 3069 C C . THR B 1 87 ? 16.870 63.744 19.766 1.00 13.82 87 THR B C 1
ATOM 3070 O O . THR B 1 87 ? 16.608 62.949 20.676 1.00 14.12 87 THR B O 1
ATOM 3074 N N . GLU B 1 88 ? 16.317 63.696 18.553 1.00 14.98 88 GLU B N 1
ATOM 3075 C CA . GLU B 1 88 ? 15.270 62.732 18.183 1.00 16.64 88 GLU B CA 1
ATOM 3076 C C . GLU B 1 88 ? 15.796 61.316 17.928 1.00 16.85 88 GLU B C 1
ATOM 3077 O O . GLU B 1 88 ? 15.010 60.364 17.851 1.00 17.85 88 GLU B O 1
ATOM 3083 N N . GLY B 1 89 ? 17.110 61.178 17.773 1.00 16.91 89 GLY B N 1
ATOM 3084 C CA . GLY B 1 89 ? 17.728 59.882 17.527 1.00 16.87 89 GLY B CA 1
ATOM 3085 C C . GLY B 1 89 ? 17.621 59.392 16.091 1.00 17.02 89 GLY B C 1
ATOM 3086 O O . GLY B 1 89 ? 17.915 58.230 15.811 1.00 17.80 89 GLY B O 1
ATOM 3087 N N . THR B 1 90 ? 17.216 60.267 15.174 1.00 15.99 90 THR B N 1
ATOM 3088 C CA . THR B 1 90 ? 17.144 59.900 13.757 1.00 15.92 90 THR B CA 1
ATOM 3089 C C . THR B 1 90 ? 18.539 59.752 13.135 1.00 14.26 90 THR B C 1
ATOM 3090 O O . THR B 1 90 ? 18.727 59.002 12.175 1.00 13.91 90 THR B O 1
ATOM 3094 N N . VAL B 1 91 ? 19.503 60.495 13.680 1.00 12.38 91 VAL B N 1
ATOM 3095 C CA . VAL B 1 91 ? 20.934 60.276 13.427 1.00 11.18 91 VAL B CA 1
ATOM 3096 C C . VAL B 1 91 ? 21.646 60.199 14.774 1.00 10.16 91 VAL B C 1
ATOM 3097 O O . VAL B 1 91 ? 21.155 60.740 15.773 1.00 10.62 91 VAL B O 1
ATOM 3101 N N . GLU B 1 92 ? 22.794 59.533 14.806 1.00 9.38 92 GLU B N 1
ATOM 3102 C CA . GLU B 1 92 ? 23.539 59.403 16.051 1.00 8.56 92 GLU B CA 1
ATOM 3103 C C .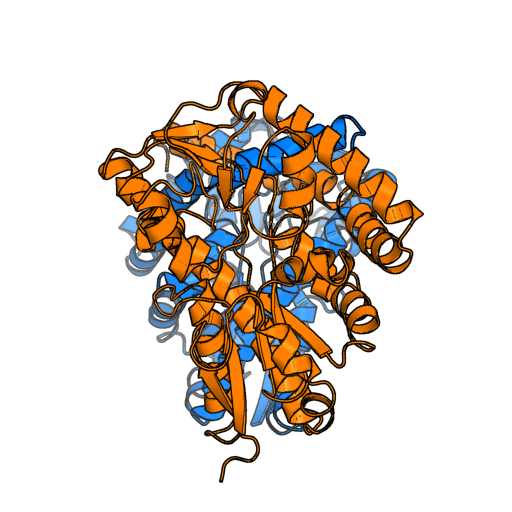 GLU B 1 92 ? 24.326 60.655 16.425 1.00 8.25 92 GLU B C 1
ATOM 3104 O O . GLU B 1 92 ? 24.654 60.855 17.597 1.00 8.47 92 GLU B O 1
ATOM 3110 N N . CYS B 1 93 ? 24.661 61.487 15.441 1.00 7.81 93 CYS B N 1
ATOM 3111 C CA . CYS B 1 93 ? 25.446 62.679 15.749 1.00 7.59 93 CYS B CA 1
ATOM 3112 C C . CYS B 1 93 ? 25.321 63.743 14.681 1.00 6.96 93 CYS B C 1
ATOM 3113 O O . CYS B 1 93 ? 24.764 63.510 13.607 1.00 7.30 93 CYS B O 1
ATOM 3116 N N . CYS B 1 94 ? 25.834 64.927 14.995 1.00 6.59 94 CYS B N 1
ATOM 3117 C CA . CYS B 1 94 ? 25.895 65.995 14.024 1.00 6.61 94 CYS B CA 1
ATOM 3118 C C . CYS B 1 94 ? 27.151 66.820 14.249 1.00 6.28 94 CYS B C 1
ATOM 3119 O O . CYS B 1 94 ? 27.846 66.672 15.264 1.00 6.11 94 CYS B O 1
ATOM 3122 N N . HIS B 1 95 ? 27.448 67.668 13.272 1.00 5.81 95 HIS B N 1
ATOM 3123 C CA . HIS B 1 95 ? 28.542 68.632 13.359 1.00 5.63 95 HIS B CA 1
ATOM 3124 C C . HIS B 1 95 ? 27.902 69.951 12.983 1.00 5.59 95 HIS B C 1
ATOM 3125 O O . HIS B 1 95 ? 27.358 70.103 11.888 1.00 5.72 95 HIS B O 1
ATOM 3132 N N . THR B 1 96 ? 27.921 70.897 13.913 1.00 5.82 96 THR B N 1
ATOM 3133 C CA . THR B 1 96 ? 27.048 72.054 13.799 1.00 5.67 96 THR B CA 1
ATOM 3134 C C . THR B 1 96 ? 27.615 73.202 14.610 1.00 6.08 96 THR B C 1
ATOM 3135 O O . THR B 1 96 ? 28.652 73.046 15.262 1.00 6.07 96 THR B O 1
ATOM 3139 N N . VAL B 1 97 ? 26.970 74.366 14.548 1.00 6.27 97 VAL B N 1
ATOM 3140 C CA A VAL B 1 97 ? 27.289 75.433 15.499 0.50 5.68 97 VAL B CA 1
ATOM 3141 C CA B VAL B 1 97 ? 27.283 75.447 15.476 0.50 6.21 97 VAL B CA 1
ATOM 3142 C C . VAL B 1 97 ? 26.101 75.610 16.429 1.00 6.17 97 VAL B C 1
ATOM 3143 O O . VAL B 1 97 ? 24.961 75.774 15.985 1.00 6.32 97 VAL B O 1
ATOM 3150 N N . GLY B 1 98 ? 26.383 75.546 17.724 1.00 5.81 98 GLY B N 1
ATOM 3151 C CA . GLY B 1 98 ? 25.330 75.559 18.739 1.00 5.98 98 GLY B CA 1
ATOM 3152 C C . GLY B 1 98 ? 24.417 76.763 18.643 1.00 5.98 98 GLY B C 1
ATOM 3153 O O . GLY B 1 98 ? 23.234 76.675 18.983 1.00 6.53 98 GLY B O 1
ATOM 3154 N N . TYR B 1 99 ? 24.936 77.889 18.159 1.00 6.18 99 TYR B N 1
ATOM 3155 C CA . TYR B 1 99 ? 24.097 79.089 18.049 1.00 6.46 99 TYR B CA 1
ATOM 3156 C C . TYR B 1 99 ? 22.960 79.006 17.025 1.00 6.94 99 TYR B C 1
ATOM 3157 O O . TYR B 1 99 ? 22.045 79.835 17.063 1.00 7.24 99 TYR B O 1
ATOM 3166 N N . TYR B 1 100 ? 22.970 78.004 16.145 1.00 6.88 100 TYR B N 1
ATOM 3167 C CA . TYR B 1 100 ? 21.814 77.817 15.246 1.00 7.55 100 TYR B CA 1
ATOM 3168 C C . TYR B 1 100 ? 20.519 77.533 16.006 1.00 8.28 100 TYR B C 1
ATOM 3169 O O . TYR B 1 100 ? 19.423 77.720 15.464 1.00 9.08 100 TYR B O 1
ATOM 3178 N N . TYR B 1 101 ? 20.653 77.069 17.249 1.00 7.79 101 TYR B N 1
ATOM 3179 C CA . TYR B 1 101 ? 19.505 76.623 18.065 1.00 8.23 101 TYR B CA 1
ATOM 3180 C C . TYR B 1 101 ? 19.128 77.650 19.124 1.00 9.28 101 TYR B C 1
ATOM 3181 O O . TYR B 1 101 ? 18.386 77.342 20.058 1.00 9.28 101 TYR B O 1
ATOM 3190 N N . TRP B 1 102 ? 19.613 78.880 18.941 1.00 10.43 102 TRP B N 1
ATOM 3191 C CA . TRP B 1 102 ? 19.320 79.989 19.860 1.00 12.03 102 TRP B CA 1
ATOM 3192 C C . TRP B 1 102 ? 17.807 80.198 20.046 1.00 12.34 102 TRP B C 1
ATOM 3193 O O . TRP B 1 102 ? 17.364 80.625 21.120 1.00 12.43 102 TRP B O 1
ATOM 3204 N N . GLY B 1 103 ? 17.029 79.880 19.010 1.00 12.73 103 GLY B N 1
ATOM 3205 C CA . GLY B 1 103 ? 15.571 80.035 19.041 1.00 13.40 103 GLY B CA 1
ATOM 3206 C C . GLY B 1 103 ? 14.917 79.078 20.010 1.00 13.92 103 GLY B C 1
ATOM 3207 O O . GLY B 1 103 ? 13.862 79.380 20.582 1.00 14.72 103 GLY B O 1
ATOM 3208 N N . LYS B 1 104 ? 15.537 77.917 20.201 1.00 13.68 104 LYS B N 1
ATOM 3209 C CA . LYS B 1 104 ? 15.081 76.960 21.201 1.00 14.37 104 LYS B CA 1
ATOM 3210 C C . LYS B 1 104 ? 15.456 77.471 22.594 1.00 14.24 104 LYS B C 1
ATOM 3211 O O . LYS B 1 104 ? 14.628 77.483 23.500 1.00 14.95 104 LYS B O 1
ATOM 3217 N N . ASP B 1 105 ? 16.710 77.902 22.745 1.00 13.54 105 ASP B N 1
ATOM 3218 C CA . ASP B 1 105 ? 17.243 78.415 24.016 1.00 12.94 105 ASP B CA 1
ATOM 3219 C C . ASP B 1 105 ? 18.567 79.102 23.689 1.00 12.66 105 ASP B C 1
ATOM 3220 O O . ASP B 1 105 ? 19.475 78.451 23.163 1.00 12.02 105 ASP B O 1
ATOM 3225 N N . PRO B 1 106 ? 18.676 80.422 23.947 1.00 12.37 106 PRO B N 1
ATOM 3226 C CA . PRO B 1 106 ? 19.941 81.111 23.679 1.00 11.86 106 PRO B CA 1
ATOM 3227 C C . PRO B 1 106 ? 21.175 80.498 24.366 1.00 11.01 106 PRO B C 1
ATOM 3228 O O . PRO B 1 106 ? 22.295 80.725 23.915 1.00 10.72 106 PRO B O 1
ATOM 3232 N N . THR B 1 107 ? 20.974 79.728 25.435 1.00 10.26 107 THR B N 1
ATOM 3233 C CA . THR B 1 107 ? 22.068 79.002 26.086 1.00 9.83 107 THR B CA 1
ATOM 3234 C C . THR B 1 107 ? 22.842 78.124 25.089 1.00 9.15 107 THR B C 1
ATOM 3235 O O . THR B 1 107 ? 24.054 77.975 25.215 1.00 8.65 107 THR B O 1
ATOM 3239 N N . PHE B 1 108 ? 22.147 77.569 24.094 1.00 8.38 108 PHE B N 1
ATOM 3240 C CA . PHE B 1 108 ? 22.806 76.782 23.040 1.00 8.33 108 PHE B CA 1
ATOM 3241 C C . PHE B 1 108 ? 23.983 77.533 22.414 1.00 7.85 108 PHE B C 1
ATOM 3242 O O . PHE B 1 108 ? 24.967 76.921 21.981 1.00 7.66 108 PHE B O 1
ATOM 3250 N N . ALA B 1 109 ? 23.860 78.852 22.318 1.00 6.85 109 ALA B N 1
ATOM 3251 C CA . ALA B 1 109 ? 24.853 79.667 21.619 1.00 6.89 109 ALA B CA 1
ATOM 3252 C C . ALA B 1 109 ? 26.147 79.839 22.385 1.00 6.75 109 ALA B C 1
ATOM 3253 O O . ALA B 1 109 ? 27.197 80.052 21.791 1.00 6.98 109 ALA B O 1
ATOM 3255 N N . LEU B 1 110 ? 26.084 79.765 23.708 1.00 6.55 110 LEU B N 1
ATOM 3256 C CA . LEU B 1 110 ? 27.188 80.284 24.521 1.00 6.55 110 LEU B CA 1
ATOM 3257 C C . LEU B 1 110 ? 28.512 79.558 24.339 1.00 6.50 110 LEU B C 1
ATOM 3258 O O . LEU B 1 110 ? 29.565 80.192 24.286 1.00 6.79 110 LEU B O 1
ATOM 3263 N N . ALA B 1 111 ? 28.460 78.232 24.258 1.00 6.54 111 ALA B N 1
ATOM 3264 C CA . ALA B 1 111 ? 29.680 77.445 24.094 1.00 6.67 111 ALA B CA 1
ATOM 3265 C C . ALA B 1 111 ? 30.146 77.378 22.633 1.00 6.62 111 ALA B C 1
ATOM 3266 O O . ALA B 1 111 ? 31.222 76.850 22.339 1.00 7.24 111 ALA B O 1
ATOM 3268 N N . ALA B 1 112 ? 29.317 77.909 21.737 1.00 6.74 112 ALA B N 1
ATOM 3269 C CA . ALA B 1 112 ? 29.666 78.049 20.329 1.00 6.31 112 ALA B CA 1
ATOM 3270 C C . ALA B 1 112 ? 30.269 79.441 20.188 1.00 6.28 112 ALA B C 1
ATOM 3271 O O . ALA B 1 112 ? 31.495 79.588 20.155 1.00 5.90 112 ALA B O 1
ATOM 3273 N N . ALA B 1 113 ? 29.407 80.460 20.174 1.00 6.09 113 ALA B N 1
ATOM 3274 C CA . ALA B 1 113 ? 29.815 81.857 20.284 1.00 6.48 113 ALA B CA 1
ATOM 3275 C C . ALA B 1 113 ? 28.583 82.714 20.463 1.00 6.73 113 ALA B C 1
ATOM 3276 O O . ALA B 1 113 ? 27.531 82.413 19.909 1.00 7.36 113 ALA B O 1
ATOM 3278 N N . VAL B 1 114 ? 28.749 83.782 21.238 1.00 6.75 114 VAL B N 1
ATOM 3279 C CA . VAL B 1 114 ? 27.867 84.954 21.209 1.00 7.09 114 VAL B CA 1
ATOM 3280 C C . VAL B 1 114 ? 28.770 86.156 20.929 1.00 6.95 114 VAL B C 1
ATOM 3281 O O . VAL B 1 114 ? 29.981 86.072 21.126 1.00 7.25 114 VAL B O 1
ATOM 3285 N N . PRO B 1 115 ? 28.198 87.274 20.443 1.00 7.10 115 PRO B N 1
ATOM 3286 C CA . PRO B 1 115 ? 29.012 88.469 20.196 1.00 7.09 115 PRO B CA 1
ATOM 3287 C C . PRO B 1 115 ? 29.901 88.892 21.370 1.00 7.07 115 PRO B C 1
ATOM 3288 O O . PRO B 1 115 ? 29.490 88.825 22.544 1.00 7.78 115 PRO B O 1
ATOM 3292 N N . PHE B 1 116 ? 31.119 89.311 21.045 1.00 7.08 116 PHE B N 1
ATOM 3293 C CA . PHE B 1 116 ? 32.046 89.866 22.028 1.00 7.00 116 PHE B CA 1
ATOM 3294 C C . PHE B 1 116 ? 32.460 88.870 23.111 1.00 7.00 116 PHE B C 1
ATOM 3295 O O . PHE B 1 116 ? 32.646 89.229 24.281 1.00 7.87 116 PHE B O 1
ATOM 3303 N N . SER B 1 117 ? 32.632 87.617 22.696 1.00 7.29 117 SER B N 1
ATOM 3304 C CA . SER B 1 117 ? 33.105 86.571 23.579 1.00 7.01 117 SER B CA 1
ATOM 3305 C C . SER B 1 117 ? 34.597 86.301 23.330 1.00 7.65 117 SER B C 1
ATOM 3306 O O . SER B 1 117 ? 35.315 87.156 22.792 1.00 7.44 117 SER B O 1
ATOM 3309 N N . LEU B 1 118 ? 35.066 85.127 23.740 1.00 7.09 118 LEU B N 1
ATOM 3310 C CA . LEU B 1 118 ? 36.494 84.813 23.682 1.00 7.50 118 LEU B CA 1
ATOM 3311 C C . LEU B 1 118 ? 37.023 84.510 22.275 1.00 7.42 118 LEU B C 1
ATOM 3312 O O . LEU B 1 118 ? 36.270 84.118 21.381 1.00 8.01 118 LEU B O 1
ATOM 3317 N N . SER B 1 119 ? 38.326 84.708 22.102 1.00 7.20 119 SER B N 1
ATOM 3318 C CA . SER B 1 119 ? 39.082 84.229 20.947 1.00 7.49 119 SER B CA 1
ATOM 3319 C C . SER B 1 119 ? 39.104 82.704 20.928 1.00 7.29 119 SER B C 1
ATOM 3320 O O . SER B 1 119 ? 38.703 82.064 21.895 1.00 7.40 119 SER B O 1
ATOM 3323 N N . ALA B 1 120 ? 39.611 82.123 19.843 1.00 6.39 120 ALA B N 1
ATOM 3324 C CA . ALA B 1 120 ? 39.717 80.676 19.748 1.00 5.38 120 ALA B CA 1
ATOM 3325 C C . ALA B 1 120 ? 40.547 80.076 20.890 1.00 5.39 120 ALA B C 1
ATOM 3326 O O . ALA B 1 120 ? 40.121 79.129 21.556 1.00 5.61 120 ALA B O 1
ATOM 3328 N N . ARG B 1 121 ? 41.732 80.625 21.124 1.00 5.12 121 ARG B N 1
ATOM 3329 C CA . ARG B 1 121 ? 42.567 80.093 22.186 1.00 5.17 121 ARG B CA 1
ATOM 3330 C C . ARG B 1 121 ? 41.902 80.307 23.539 1.00 5.45 121 ARG B C 1
ATOM 3331 O O . ARG B 1 121 ? 41.972 79.442 24.408 1.00 5.61 121 ARG B O 1
ATOM 3339 N N . GLY B 1 122 ? 41.242 81.448 23.708 1.00 5.37 122 GLY B N 1
ATOM 3340 C CA . GLY B 1 122 ? 40.532 81.732 24.958 1.00 5.69 122 GLY B CA 1
ATOM 3341 C C . GLY B 1 122 ? 39.396 80.769 25.235 1.00 5.49 122 GLY B C 1
ATOM 3342 O O . GLY B 1 122 ? 39.302 80.206 26.346 1.00 5.19 122 GLY B O 1
ATOM 3343 N N . ILE B 1 123 ? 38.517 80.571 24.250 1.00 5.26 123 ILE B N 1
ATOM 3344 C CA . ILE B 1 123 ? 37.388 79.684 24.485 1.00 5.38 123 ILE B CA 1
ATOM 3345 C C . ILE B 1 123 ? 37.875 78.244 24.697 1.00 5.10 123 ILE B C 1
ATOM 3346 O O . ILE B 1 123 ? 37.316 77.510 25.505 1.00 5.40 123 ILE B O 1
ATOM 3351 N N . ASN B 1 124 ? 38.923 77.839 23.984 1.00 4.99 124 ASN B N 1
ATOM 3352 C CA . ASN B 1 124 ? 39.440 76.486 24.147 1.00 4.71 124 ASN B CA 1
ATOM 3353 C C . ASN B 1 124 ? 40.052 76.263 25.529 1.00 4.75 124 ASN B C 1
ATOM 3354 O O . ASN B 1 124 ? 39.877 75.192 26.122 1.00 5.18 124 ASN B O 1
ATOM 3359 N N . ALA B 1 125 ? 40.750 77.271 26.051 1.00 4.87 125 ALA B N 1
ATOM 3360 C CA . ALA B 1 125 ? 41.215 77.221 27.439 1.00 4.86 125 ALA B CA 1
ATOM 3361 C C . ALA B 1 125 ? 40.044 76.919 28.374 1.00 5.03 125 ALA B C 1
ATOM 3362 O O . ALA B 1 125 ? 40.120 76.043 29.241 1.00 5.27 125 ALA B O 1
ATOM 3364 N N . TRP B 1 126 ? 38.944 77.644 28.170 1.00 4.96 126 TRP B N 1
ATOM 3365 C CA . TRP B 1 126 ? 37.749 77.467 28.983 1.00 5.47 126 TRP B CA 1
ATOM 3366 C C . TRP B 1 126 ? 37.112 76.088 28.758 1.00 5.37 126 TRP B C 1
ATOM 3367 O O . TRP B 1 126 ? 36.753 75.397 29.719 1.00 5.73 126 TRP B O 1
ATOM 3378 N N . HIS B 1 127 ? 36.990 75.668 27.499 1.00 5.54 127 HIS B N 1
ATOM 3379 C CA . HIS B 1 127 ? 36.406 74.355 27.197 1.00 5.31 127 HIS B CA 1
ATOM 3380 C C . HIS B 1 127 ? 37.117 73.235 27.933 1.00 5.24 127 HIS B C 1
ATOM 3381 O O . HIS B 1 127 ? 36.496 72.433 28.636 1.00 5.53 127 HIS B O 1
ATOM 3388 N N . TYR B 1 128 ? 38.427 73.169 27.724 1.00 4.88 128 TYR B N 1
ATOM 3389 C CA . TYR B 1 128 ? 39.186 71.990 28.099 1.00 5.39 128 TYR B CA 1
ATOM 3390 C C . TYR B 1 128 ? 39.779 72.050 29.495 1.00 5.72 128 TYR B C 1
ATOM 3391 O O . TYR B 1 128 ? 40.113 71.007 30.066 1.00 6.76 128 TYR B O 1
ATOM 3400 N N . HIS B 1 129 ? 39.903 73.252 30.055 1.00 5.88 129 HIS B N 1
ATOM 3401 C CA . HIS B 1 129 ? 40.531 73.386 31.373 1.00 6.35 129 HIS B CA 1
ATOM 3402 C C . HIS B 1 129 ? 39.812 74.295 32.334 1.00 6.41 129 HIS B C 1
ATOM 3403 O O . HIS B 1 129 ? 40.234 74.406 33.488 1.00 7.53 129 HIS B O 1
ATOM 3410 N N . GLY B 1 130 ? 38.745 74.940 31.876 1.00 6.57 130 GLY B N 1
ATOM 3411 C CA . GLY B 1 130 ? 37.954 75.815 32.736 1.00 6.59 130 GLY B CA 1
ATOM 3412 C C . GLY B 1 130 ? 36.579 75.273 33.072 1.00 6.68 130 GLY B C 1
ATOM 3413 O O . GLY B 1 130 ? 35.718 76.012 33.572 1.00 7.98 130 GLY B O 1
ATOM 3414 N N . GLY B 1 131 ? 36.361 73.990 32.791 1.00 6.61 131 GLY B N 1
ATOM 3415 C CA . GLY B 1 131 ? 35.081 73.339 33.099 1.00 7.05 131 GLY B CA 1
ATOM 3416 C C . GLY B 1 131 ? 34.000 73.574 32.058 1.00 6.92 131 GLY B C 1
ATOM 3417 O O . GLY B 1 131 ? 32.831 73.234 32.274 1.00 7.72 131 GLY B O 1
ATOM 3418 N N . GLY B 1 132 ? 34.379 74.171 30.933 1.00 6.47 132 GLY B N 1
ATOM 3419 C CA . GLY B 1 132 ? 33.402 74.516 29.904 1.00 6.17 132 GLY B CA 1
ATOM 3420 C C . GLY B 1 132 ? 32.684 73.343 29.252 1.00 6.04 132 GLY B C 1
ATOM 3421 O O . GLY B 1 132 ? 31.476 73.398 29.029 1.00 7.24 132 GLY B O 1
ATOM 3422 N N . ILE B 1 133 ? 33.417 72.278 28.953 1.00 6.23 133 ILE B N 1
ATOM 3423 C CA . ILE B 1 133 ? 32.799 71.105 28.328 1.00 6.45 133 ILE B CA 1
ATOM 3424 C C . ILE B 1 133 ? 31.725 70.530 29.256 1.00 6.74 133 ILE B C 1
ATOM 3425 O O . ILE B 1 133 ? 30.623 70.215 28.797 1.00 7.22 133 ILE B O 1
ATOM 3430 N N . ASP B 1 134 ? 32.034 70.422 30.550 1.00 7.22 134 ASP B N 1
ATOM 3431 C CA . ASP B 1 134 ? 31.043 69.905 31.502 1.00 8.27 134 ASP B CA 1
ATOM 3432 C C . ASP B 1 134 ? 29.859 70.841 31.667 1.00 7.92 134 ASP B C 1
ATOM 3433 O O . ASP B 1 134 ? 28.728 70.376 31.759 1.00 7.85 134 ASP B O 1
ATOM 3438 N N . LEU B 1 135 ? 30.102 72.153 31.713 1.00 7.72 135 LEU B N 1
ATOM 3439 C CA . LEU B 1 135 ? 28.982 73.092 31.863 1.00 7.92 135 LEU B CA 1
ATOM 3440 C C . LEU B 1 135 ? 28.018 72.959 30.692 1.00 8.27 135 LEU B C 1
ATOM 3441 O O . LEU B 1 135 ? 26.808 72.922 30.876 1.00 8.26 135 LEU B O 1
ATOM 3446 N N . TYR B 1 136 ? 28.550 72.891 29.478 1.00 7.40 136 TYR B N 1
ATOM 3447 C CA . TYR B 1 136 ? 27.691 72.795 28.296 1.00 7.03 136 TYR B CA 1
ATOM 3448 C C . TYR B 1 136 ? 26.959 71.457 28.261 1.00 7.08 136 TYR B C 1
ATOM 3449 O O . TYR B 1 136 ? 25.777 71.412 27.929 1.00 7.23 136 TYR B O 1
ATOM 3458 N N . ASN B 1 137 ? 27.649 70.379 28.623 1.00 7.21 137 ASN B N 1
ATOM 3459 C CA . ASN B 1 137 ? 27.003 69.065 28.678 1.00 7.33 137 ASN B CA 1
ATOM 3460 C C . ASN B 1 137 ? 25.936 68.942 29.754 1.00 8.37 137 ASN B C 1
ATOM 3461 O O . ASN B 1 137 ? 24.952 68.222 29.571 1.00 8.20 137 ASN B O 1
ATOM 3466 N N . GLU B 1 138 ? 26.113 69.666 30.857 1.00 8.55 138 GLU B N 1
ATOM 3467 C CA . GLU B 1 138 ? 25.075 69.701 31.886 1.00 9.70 138 GLU B CA 1
ATOM 3468 C C . GLU B 1 138 ? 23.800 70.326 31.333 1.00 9.76 138 GLU B C 1
ATOM 3469 O O . GLU B 1 138 ? 22.692 69.846 31.608 1.00 10.69 138 GLU B O 1
ATOM 3475 N N . PHE B 1 139 ? 23.956 71.380 30.538 1.00 9.21 139 PHE B N 1
ATOM 3476 C CA . PHE B 1 139 ? 22.823 71.995 29.861 1.00 9.26 139 PHE B CA 1
ATOM 3477 C C . PHE B 1 139 ? 22.236 71.078 28.792 1.00 9.51 139 PHE B C 1
ATOM 3478 O O . PHE B 1 139 ? 21.018 70.989 28.644 1.00 9.76 139 PHE B O 1
ATOM 3486 N N . LEU B 1 140 ? 23.100 70.401 28.045 1.00 9.07 140 LEU B N 1
ATOM 3487 C CA . LEU B 1 140 ? 22.664 69.613 26.897 1.00 9.32 140 LEU B CA 1
ATOM 3488 C C . LEU B 1 140 ? 22.015 68.285 27.266 1.00 9.82 140 LEU B C 1
ATOM 3489 O O . LEU B 1 140 ? 21.336 67.680 26.430 1.00 10.09 140 LEU B O 1
ATOM 3494 N N . SER B 1 141 ? 22.242 67.823 28.493 1.00 10.51 141 SER B N 1
ATOM 3495 C CA . SER B 1 141 ? 21.726 66.522 28.933 1.00 11.64 141 SER B CA 1
ATOM 3496 C C . SER B 1 141 ? 20.215 66.379 28.721 1.00 11.86 141 SER B C 1
ATOM 3497 O O . SER B 1 141 ? 19.750 65.361 28.204 1.00 12.32 141 SER B O 1
ATOM 3500 N N . GLN B 1 142 ? 19.468 67.417 29.095 1.00 12.38 142 GLN B N 1
ATOM 3501 C CA . GLN B 1 142 ? 18.006 67.438 28.956 1.00 13.16 142 GLN B CA 1
ATOM 3502 C C . GLN B 1 142 ? 17.571 67.370 27.497 1.00 12.90 142 GLN B C 1
ATOM 3503 O O . GLN B 1 142 ? 16.423 67.028 27.199 1.00 13.67 142 GLN B O 1
ATOM 3509 N N . HIS B 1 143 ? 18.490 67.721 26.597 1.00 12.42 143 HIS B N 1
ATOM 3510 C CA . HIS B 1 143 ? 18.224 67.714 25.161 1.00 12.08 143 HIS B CA 1
ATOM 3511 C C . HIS B 1 143 ? 18.767 66.446 24.502 1.00 11.58 143 HIS B C 1
ATOM 3512 O O . HIS B 1 143 ? 18.818 66.352 23.278 1.00 11.91 143 HIS B O 1
ATOM 3519 N N . ASN B 1 144 ? 19.174 65.481 25.326 1.00 11.57 144 ASN B N 1
ATOM 3520 C CA . ASN B 1 144 ? 19.606 64.166 24.859 1.00 11.56 144 ASN B CA 1
ATOM 3521 C C . ASN B 1 144 ? 20.886 64.230 24.019 1.00 10.47 144 ASN B C 1
ATOM 3522 O O . ASN B 1 144 ? 21.072 63.432 23.102 1.00 10.64 144 ASN B O 1
ATOM 3527 N N . ILE B 1 145 ? 21.762 65.175 24.361 1.00 9.88 145 ILE B N 1
ATOM 3528 C CA . ILE B 1 145 ? 23.000 65.401 23.623 1.00 8.86 145 ILE B CA 1
ATOM 3529 C C . ILE B 1 145 ? 24.194 65.420 24.568 1.00 8.24 145 ILE B C 1
ATOM 3530 O O . ILE B 1 145 ? 24.111 65.963 25.678 1.00 8.21 145 ILE B O 1
ATOM 3535 N N . VAL B 1 146 ? 25.296 64.825 24.114 1.00 8.26 146 VAL B N 1
ATOM 3536 C CA . VAL B 1 146 ? 26.618 65.000 24.722 1.00 8.17 146 VAL B CA 1
ATOM 3537 C C . VAL B 1 146 ? 27.469 65.589 23.605 1.00 7.48 146 VAL B C 1
ATOM 3538 O O . VAL B 1 146 ? 27.513 65.035 22.502 1.00 7.79 146 VAL B O 1
ATOM 3542 N N . ALA B 1 147 ? 28.124 66.712 23.879 1.00 6.89 147 ALA B N 1
ATOM 3543 C CA . ALA B 1 147 ? 28.858 67.435 22.842 1.00 6.93 147 ALA B CA 1
ATOM 3544 C C . ALA B 1 147 ? 30.307 67.669 23.216 1.00 6.50 147 ALA B C 1
ATOM 3545 O O . ALA B 1 147 ? 30.644 67.804 24.389 1.00 6.16 147 ALA B O 1
ATOM 3547 N N . PHE B 1 148 ? 31.162 67.718 22.195 1.00 6.22 148 PHE B N 1
ATOM 3548 C CA . PHE B 1 148 ? 32.577 68.081 22.348 1.00 6.28 148 PHE B CA 1
ATOM 3549 C C . PHE B 1 148 ? 32.969 69.040 21.243 1.00 5.85 148 PHE B C 1
ATOM 3550 O O . PHE B 1 148 ? 32.460 68.928 20.120 1.00 5.97 148 PHE B O 1
ATOM 3558 N N . PRO B 1 149 ? 33.864 69.992 21.548 1.00 4.97 149 PRO B N 1
ATOM 3559 C CA . PRO B 1 149 ? 34.350 70.889 20.498 1.00 4.78 149 PRO B CA 1
ATOM 3560 C C . PRO B 1 149 ? 34.827 70.122 19.264 1.00 4.76 149 PRO B C 1
ATOM 3561 O O . PRO B 1 149 ? 35.480 69.078 19.372 1.00 4.97 149 PRO B O 1
ATOM 3565 N N . GLY B 1 150 ? 34.493 70.667 18.093 1.00 4.30 150 GLY B N 1
ATOM 3566 C CA . GLY B 1 150 ? 34.793 70.016 16.812 1.00 4.95 150 GLY B CA 1
ATOM 3567 C C . GLY B 1 150 ? 35.306 70.961 15.741 1.00 4.80 150 GLY B C 1
ATOM 3568 O O . GLY B 1 150 ? 35.142 70.705 14.546 1.00 5.42 150 GLY B O 1
ATOM 3569 N N . GLY B 1 151 ? 35.926 72.058 16.178 1.00 4.45 151 GLY B N 1
ATOM 3570 C CA . GLY B 1 151 ? 36.537 73.024 15.274 1.00 4.40 151 GLY B CA 1
ATOM 3571 C C . GLY B 1 151 ? 36.376 74.432 15.799 1.00 4.41 151 GLY B C 1
ATOM 3572 O O . GLY B 1 151 ? 35.581 74.699 16.694 1.00 5.00 151 GLY B O 1
ATOM 3573 N N . ASN B 1 152 ? 37.158 75.336 15.225 1.00 4.20 152 ASN B N 1
ATOM 3574 C CA . ASN B 1 152 ? 37.020 76.757 15.471 1.00 4.01 152 ASN B CA 1
ATOM 3575 C C . ASN B 1 152 ? 37.404 77.470 14.198 1.00 4.84 152 ASN B C 1
ATOM 3576 O O . ASN B 1 152 ? 38.229 76.962 13.440 1.00 5.19 152 ASN B O 1
ATOM 3581 N N . THR B 1 153 ? 36.809 78.640 13.959 1.00 4.76 153 THR B N 1
ATOM 3582 C CA . THR B 1 153 ? 37.140 79.412 12.760 1.00 5.06 153 THR B CA 1
ATOM 3583 C C . THR B 1 153 ? 38.126 80.541 13.042 1.00 4.97 153 THR B C 1
ATOM 3584 O O . THR B 1 153 ? 38.580 81.198 12.111 1.00 4.88 153 THR B O 1
ATOM 3588 N N . GLY B 1 154 ? 38.442 80.781 14.314 1.00 4.93 154 GLY B N 1
ATOM 3589 C CA . GLY B 1 154 ? 39.141 82.005 14.686 1.00 4.82 154 GLY B CA 1
ATOM 3590 C C . GLY B 1 154 ? 38.230 83.210 14.497 1.00 4.51 154 GLY B C 1
ATOM 3591 O O . GLY B 1 154 ? 37.043 83.062 14.193 1.00 4.57 154 GLY B O 1
ATOM 3592 N N . VAL B 1 155 ? 38.781 84.409 14.670 1.00 5.08 155 VAL B N 1
ATOM 3593 C CA . VAL B 1 155 ? 37.988 85.629 14.533 1.00 5.41 155 VAL B CA 1
ATOM 3594 C C . VAL B 1 155 ? 37.383 85.710 13.135 1.00 5.30 155 VAL B C 1
ATOM 3595 O O . VAL B 1 155 ? 38.097 85.639 12.123 1.00 5.43 155 VAL B O 1
ATOM 3599 N N . GLN B 1 156 ? 36.064 85.839 13.082 1.00 5.06 156 GLN B N 1
ATOM 3600 C CA . GLN B 1 156 ? 35.392 85.925 11.797 1.00 5.37 156 GLN B CA 1
ATOM 3601 C C . GLN B 1 156 ? 35.550 87.285 11.151 1.00 5.63 156 GLN B C 1
ATOM 3602 O O . GLN B 1 156 ? 35.910 88.279 11.801 1.00 5.83 156 GLN B O 1
ATOM 3608 N N . MET B 1 157 ? 35.326 87.308 9.849 1.00 5.80 157 MET B N 1
ATOM 3609 C CA . MET B 1 157 ? 35.264 88.570 9.126 1.00 6.13 157 MET B CA 1
ATOM 3610 C C . MET B 1 157 ? 33.935 89.264 9.379 1.00 6.68 157 MET B C 1
ATOM 3611 O O . MET B 1 157 ? 33.003 88.678 9.933 1.00 6.77 157 MET B O 1
ATOM 3616 N N . GLY B 1 158 ? 33.861 90.517 8.946 1.00 6.38 158 GLY B N 1
ATOM 3617 C CA . GLY B 1 158 ? 32.727 91.382 9.244 1.00 6.97 158 GLY B CA 1
ATOM 3618 C C . GLY B 1 158 ? 31.637 91.390 8.189 1.00 6.96 158 GLY B C 1
ATOM 3619 O O . GLY B 1 158 ? 30.748 92.232 8.232 1.00 8.59 158 GLY B O 1
ATOM 3620 N N . GLY B 1 159 ? 31.696 90.447 7.256 1.00 6.73 159 GLY B N 1
ATOM 3621 C CA . GLY B 1 159 ? 30.654 90.289 6.250 1.00 6.55 159 GLY B CA 1
ATOM 3622 C C . GLY B 1 159 ? 30.804 91.113 4.979 1.00 5.83 159 GLY B C 1
ATOM 3623 O O . GLY B 1 159 ? 31.759 91.882 4.803 1.00 6.31 159 GLY B O 1
ATOM 3624 N N . TRP B 1 160 ? 29.809 90.945 4.112 1.00 5.36 160 TRP B N 1
ATOM 3625 C CA . TRP B 1 160 ? 29.845 91.360 2.720 1.00 5.21 160 TRP B CA 1
ATOM 3626 C C . TRP B 1 160 ? 28.704 92.314 2.465 1.00 5.49 160 TRP B C 1
ATOM 3627 O O . TRP B 1 160 ? 27.553 91.971 2.725 1.00 6.18 160 TRP B O 1
ATOM 3638 N N . PHE B 1 161 ? 29.044 93.490 1.943 1.00 5.90 161 PHE B N 1
ATOM 3639 C CA . PHE B 1 161 ? 28.085 94.587 1.760 1.00 6.12 161 PHE B CA 1
ATOM 3640 C C . PHE B 1 161 ? 28.211 95.183 0.365 1.00 6.47 161 PHE B C 1
ATOM 3641 O O . PHE B 1 161 ? 29.281 95.160 -0.244 1.00 6.61 161 PHE B O 1
ATOM 3649 N N . ARG B 1 162 ? 27.106 95.734 -0.130 1.00 6.79 162 ARG B N 1
ATOM 3650 C CA . ARG B 1 162 ? 27.087 96.378 -1.441 1.00 7.48 162 ARG B CA 1
ATOM 3651 C C . ARG B 1 162 ? 27.463 97.848 -1.371 1.00 8.18 162 ARG B C 1
ATOM 3652 O O . ARG B 1 162 ? 27.713 98.482 -2.404 1.00 8.21 162 ARG B O 1
ATOM 3660 N N . ARG B 1 163 ? 27.503 98.380 -0.153 1.00 8.77 163 ARG B N 1
ATOM 3661 C CA . ARG B 1 163 ? 27.782 99.797 0.101 1.00 9.94 163 ARG B CA 1
ATOM 3662 C C . ARG B 1 163 ? 28.698 99.931 1.309 1.00 9.88 163 ARG B C 1
ATOM 3663 O O . ARG B 1 163 ? 28.799 99.009 2.127 1.00 9.46 163 ARG B O 1
ATOM 3671 N N . GLU B 1 164 ? 29.348 101.086 1.435 1.00 10.04 164 GLU B N 1
ATOM 3672 C CA . GLU B 1 164 ? 30.169 101.390 2.605 1.00 10.41 164 GLU B CA 1
ATOM 3673 C C . GLU B 1 164 ? 29.327 101.406 3.867 1.00 10.83 164 GLU B C 1
ATOM 3674 O O . GLU B 1 164 ? 28.175 101.860 3.857 1.00 10.75 164 GLU B O 1
ATOM 3680 N N . ILE B 1 165 ? 29.927 100.919 4.950 1.00 10.66 165 ILE B N 1
ATOM 3681 C CA . ILE B 1 165 ? 29.325 100.960 6.274 1.00 11.43 165 ILE B CA 1
ATOM 3682 C C . ILE B 1 165 ? 30.257 101.790 7.161 1.00 11.97 165 ILE B C 1
ATOM 3683 O O . ILE B 1 165 ? 31.282 101.300 7.644 1.00 12.41 165 ILE B O 1
ATOM 3688 N N . ASN B 1 166 ? 29.908 103.060 7.346 1.00 12.64 166 ASN B N 1
ATOM 3689 C CA . ASN B 1 166 ? 30.746 103.994 8.097 1.00 13.73 166 ASN B CA 1
ATOM 3690 C C . ASN B 1 166 ? 30.173 104.371 9.456 1.00 14.20 166 ASN B C 1
ATOM 3691 O O . ASN B 1 166 ? 30.916 104.780 10.349 1.00 14.40 166 ASN B O 1
ATOM 3696 N N . THR B 1 167 ? 28.854 104.246 9.593 1.00 14.84 167 THR B N 1
ATOM 3697 C CA . THR B 1 167 ? 28.151 104.548 10.844 1.00 15.94 167 THR B CA 1
ATOM 3698 C C . THR B 1 167 ? 27.114 103.460 11.085 1.00 16.35 167 THR B C 1
ATOM 3699 O O . THR B 1 167 ? 26.832 102.671 10.187 1.00 16.45 167 THR B O 1
ATOM 3703 N N . VAL B 1 168 ? 26.525 103.442 12.280 1.00 17.43 168 VAL B N 1
ATOM 3704 C CA . VAL B 1 168 ? 25.437 102.506 12.582 1.00 18.28 168 VAL B CA 1
ATOM 3705 C C . VAL B 1 168 ? 24.179 102.823 11.751 1.00 18.20 168 VAL B C 1
ATOM 3706 O O . VAL B 1 168 ? 23.407 101.922 11.405 1.00 18.54 168 VAL B O 1
ATOM 3710 N N . ALA B 1 169 ? 24.001 104.100 11.405 1.00 18.22 169 ALA B N 1
ATOM 3711 C CA . ALA B 1 169 ? 22.907 104.516 10.527 1.00 17.84 169 ALA B CA 1
ATOM 3712 C C . ALA B 1 169 ? 22.951 103.781 9.182 1.00 17.35 169 ALA B C 1
ATOM 3713 O O . ALA B 1 169 ? 21.908 103.463 8.608 1.00 17.29 169 ALA B O 1
ATOM 3715 N N . ASP B 1 170 ? 24.161 103.491 8.702 1.00 17.07 170 ASP B N 1
ATOM 3716 C CA . ASP B 1 170 ? 24.355 102.776 7.439 1.00 16.87 170 ASP B CA 1
ATOM 3717 C C . ASP B 1 170 ? 23.864 101.332 7.507 1.00 17.28 170 ASP B C 1
ATOM 3718 O O . ASP B 1 170 ? 23.618 100.711 6.477 1.00 17.62 170 ASP B O 1
ATOM 3723 N N . MET B 1 171 ? 23.740 100.805 8.723 1.00 17.69 171 MET B N 1
ATOM 3724 C CA . MET B 1 171 ? 23.277 99.435 8.933 1.00 18.26 171 MET B CA 1
ATOM 3725 C C . MET B 1 171 ? 21.756 99.333 8.951 1.00 18.03 171 MET B C 1
ATOM 3726 O O . MET B 1 171 ? 21.201 98.253 8.756 1.00 18.18 171 MET B O 1
ATOM 3731 N N . GLN B 1 172 ? 21.084 100.458 9.187 1.00 17.86 172 GLN B N 1
ATOM 3732 C CA . GLN B 1 172 ? 19.639 100.455 9.382 1.00 18.08 172 GLN B CA 1
ATOM 3733 C C . GLN B 1 172 ? 18.888 99.947 8.158 1.00 17.06 172 GLN B C 1
ATOM 3734 O O . GLN B 1 172 ? 19.132 100.393 7.032 1.00 17.12 172 GLN B O 1
ATOM 3740 N N . GLY B 1 173 ? 17.998 98.985 8.393 1.00 15.64 173 GLY B N 1
ATOM 3741 C CA . GLY B 1 173 ? 17.156 98.430 7.335 1.00 14.47 173 GLY B CA 1
ATOM 3742 C C . GLY B 1 173 ? 17.813 97.371 6.458 1.00 13.99 173 GLY B C 1
ATOM 3743 O O . GLY B 1 173 ? 17.163 96.809 5.577 1.00 13.97 173 GLY B O 1
ATOM 3744 N N . LEU B 1 174 ? 19.095 97.086 6.688 1.00 13.29 174 LEU B N 1
ATOM 3745 C CA . LEU B 1 174 ? 19.792 96.079 5.885 1.00 12.93 174 LEU B CA 1
ATOM 3746 C C . LEU B 1 174 ? 19.212 94.693 6.137 1.00 11.63 174 LEU B C 1
ATOM 3747 O O . LEU B 1 174 ? 19.079 94.274 7.283 1.00 11.22 174 LEU B O 1
ATOM 3752 N N . LYS B 1 175 ? 18.844 93.998 5.066 1.00 11.03 175 LYS B N 1
ATOM 3753 C CA . LYS B 1 175 ? 18.460 92.597 5.172 1.00 10.84 175 LYS B CA 1
ATOM 3754 C C . LYS B 1 175 ? 19.753 91.802 5.115 1.00 10.21 175 LYS B C 1
ATOM 3755 O O . LYS B 1 175 ? 20.378 91.682 4.060 1.00 10.62 175 LYS B O 1
ATOM 3761 N N . MET B 1 176 ? 20.168 91.290 6.265 1.00 9.13 176 MET B N 1
ATOM 3762 C CA . MET B 1 176 ? 21.481 90.647 6.364 1.00 8.91 176 MET B CA 1
ATOM 3763 C C . MET B 1 176 ? 21.376 89.227 6.871 1.00 8.90 176 MET B C 1
ATOM 3764 O O . MET B 1 176 ? 20.736 88.975 7.891 1.00 9.37 176 MET B O 1
ATOM 3769 N N . ARG B 1 177 ? 22.031 88.296 6.176 1.00 7.90 177 ARG B N 1
ATOM 3770 C CA . ARG B 1 177 ? 22.146 86.940 6.706 1.00 8.20 177 ARG B CA 1
ATOM 3771 C C . ARG B 1 177 ? 23.207 86.945 7.802 1.00 8.76 177 ARG B C 1
ATOM 3772 O O . ARG B 1 177 ? 24.342 87.379 7.584 1.00 8.84 177 ARG B O 1
ATOM 3780 N N . VAL B 1 178 ? 22.795 86.486 8.987 1.00 10.42 178 VAL B N 1
ATOM 3781 C CA . VAL B 1 178 ? 23.630 86.464 10.188 1.00 12.33 178 VAL B CA 1
ATOM 3782 C C . VAL B 1 178 ? 23.413 85.130 10.916 1.00 12.69 178 VAL B C 1
ATOM 3783 O O . VAL B 1 178 ? 22.288 84.647 10.989 1.00 13.65 178 VAL B O 1
ATOM 3787 N N . GLY B 1 179 ? 24.485 84.541 11.440 1.00 12.87 179 GLY B N 1
ATOM 3788 C CA . GLY B 1 179 ? 24.360 83.302 12.210 1.00 13.00 179 GLY B CA 1
ATOM 3789 C C . GLY B 1 179 ? 24.068 83.539 13.685 1.00 12.74 179 GLY B C 1
ATOM 3790 O O . GLY B 1 179 ? 24.598 84.466 14.300 1.00 13.10 179 GLY B O 1
ATOM 3791 N N . GLY B 1 180 ? 23.190 82.712 14.242 1.00 13.16 180 GLY B N 1
ATOM 3792 C CA . GLY B 1 180 ? 23.043 82.603 15.688 1.00 13.47 180 GLY B CA 1
ATOM 3793 C C . GLY B 1 180 ? 22.400 83.765 16.411 1.00 13.59 180 GLY B C 1
ATOM 3794 O O . GLY B 1 180 ? 21.597 84.503 15.838 1.00 13.75 180 GLY B O 1
ATOM 3795 N N . PHE B 1 181 ? 22.790 83.922 17.676 1.00 13.64 181 PHE B N 1
ATOM 3796 C CA . PHE B 1 181 ? 22.196 84.883 18.600 1.00 13.66 181 PHE B CA 1
ATOM 3797 C C . PHE B 1 181 ? 22.542 86.326 18.227 1.00 13.73 181 PHE B C 1
ATOM 3798 O O . PHE B 1 181 ? 21.933 87.271 18.737 1.00 14.11 181 PHE B O 1
ATOM 3806 N N . ALA B 1 182 ? 23.511 86.485 17.324 1.00 13.34 182 ALA B N 1
ATOM 3807 C CA . ALA B 1 182 ? 23.893 87.791 16.804 1.00 12.96 182 ALA B CA 1
ATOM 3808 C C . ALA B 1 182 ? 22.722 88.474 16.098 1.00 12.96 182 ALA B C 1
ATOM 3809 O O . ALA B 1 182 ? 22.664 89.692 16.047 1.00 12.63 182 ALA B O 1
ATOM 3811 N N . GLY B 1 183 ? 21.788 87.681 15.570 1.00 13.03 183 GLY B N 1
ATOM 3812 C CA . GLY B 1 183 ? 20.567 88.226 14.968 1.00 13.68 183 GLY B CA 1
ATOM 3813 C C . GLY B 1 183 ? 19.816 89.137 15.924 1.00 13.85 183 GLY B C 1
ATOM 3814 O O . GLY B 1 183 ? 19.392 90.233 15.540 1.00 14.03 183 GLY B O 1
ATOM 3815 N N . LYS B 1 184 ? 19.660 88.695 17.173 1.00 14.19 184 LYS B N 1
ATOM 3816 C CA . LYS B 1 184 ? 18.990 89.503 18.202 1.00 14.72 184 LYS B CA 1
ATOM 3817 C C . LYS B 1 184 ? 19.721 90.815 18.473 1.00 14.04 184 LYS B C 1
ATOM 3818 O O . LYS B 1 184 ? 19.103 91.859 18.634 1.00 14.05 184 LYS B O 1
ATOM 3824 N N . VAL B 1 185 ? 21.049 90.766 18.508 1.00 13.00 185 VAL B N 1
ATOM 3825 C CA . VAL B 1 185 ? 21.827 91.983 18.681 1.00 12.78 185 VAL B CA 1
ATOM 3826 C C . VAL B 1 185 ? 21.682 92.899 17.461 1.00 12.66 185 VAL B C 1
ATOM 3827 O O . VAL B 1 185 ? 21.508 94.115 17.604 1.00 12.35 185 VAL B O 1
ATOM 3831 N N . MET B 1 186 ? 21.727 92.305 16.270 1.00 12.92 186 MET B N 1
ATOM 3832 C CA . MET B 1 186 ? 21.564 93.051 15.023 1.00 13.78 186 MET B CA 1
ATOM 3833 C C . MET B 1 186 ? 20.226 93.775 14.951 1.00 14.34 186 MET B C 1
ATOM 3834 O O . MET B 1 186 ? 20.161 94.914 14.483 1.00 13.45 186 MET B O 1
ATOM 3839 N N . GLU B 1 187 ? 19.171 93.113 15.425 1.00 15.80 187 GLU B N 1
ATOM 3840 C CA . GLU B 1 187 ? 17.831 93.717 15.451 1.00 17.52 187 GLU B CA 1
ATOM 3841 C C . GLU B 1 187 ? 17.807 95.052 16.189 1.00 18.26 187 GLU B C 1
ATOM 3842 O O . GLU B 1 187 ? 17.153 95.990 15.748 1.00 17.93 187 GLU B O 1
ATOM 3848 N N . ARG B 1 188 ? 18.523 95.145 17.307 1.00 19.35 188 ARG B N 1
ATOM 3849 C CA . ARG B 1 188 ? 18.542 96.397 18.065 1.00 20.53 188 ARG B CA 1
ATOM 3850 C C . ARG B 1 188 ? 19.331 97.518 17.405 1.00 20.62 188 ARG B C 1
ATOM 3851 O O . ARG B 1 188 ? 19.192 98.688 17.765 1.00 21.01 188 ARG B O 1
ATOM 3859 N N . LEU B 1 189 ? 20.142 97.151 16.419 1.00 20.24 189 LEU B N 1
ATOM 3860 C CA . LEU B 1 189 ? 20.882 98.115 15.628 1.00 20.05 189 LEU B CA 1
ATOM 3861 C C . LEU B 1 189 ? 20.103 98.504 14.363 1.00 19.44 189 LEU B C 1
ATOM 3862 O O . LEU B 1 189 ? 20.575 99.302 13.547 1.00 20.22 189 LEU B O 1
ATOM 3867 N N . GLY B 1 190 ? 18.913 97.925 14.197 1.00 18.21 190 GLY B N 1
ATOM 3868 C CA . GLY B 1 190 ? 18.042 98.263 13.073 1.00 16.57 190 GLY B CA 1
ATOM 3869 C C . GLY B 1 190 ? 18.216 97.379 11.850 1.00 15.34 190 GLY B C 1
ATOM 3870 O O . GLY B 1 190 ? 17.572 97.593 10.821 1.00 15.48 190 GLY B O 1
ATOM 3871 N N . VAL B 1 191 ? 19.092 96.383 11.967 1.00 14.09 191 VAL B N 1
ATOM 3872 C CA . VAL B 1 191 ? 19.304 95.379 10.921 1.00 12.59 191 VAL B CA 1
ATOM 3873 C C . VAL B 1 191 ? 18.150 94.375 10.921 1.00 12.47 191 VAL B C 1
ATOM 3874 O O . VAL B 1 191 ? 17.552 94.115 11.965 1.00 12.34 191 VAL B O 1
ATOM 3878 N N . VAL B 1 192 ? 17.823 93.843 9.744 1.00 11.83 192 VAL B N 1
ATOM 3879 C CA . VAL B 1 192 ? 16.781 92.828 9.612 1.00 12.22 192 VAL B CA 1
ATOM 3880 C C . VAL B 1 192 ? 17.447 91.479 9.330 1.00 12.22 192 VAL B C 1
ATOM 3881 O O . VAL B 1 192 ? 17.728 91.153 8.175 1.00 11.92 192 VAL B O 1
ATOM 3885 N N . PRO B 1 193 ? 17.715 90.698 10.388 1.00 12.55 193 PRO B N 1
ATOM 3886 C CA . PRO B 1 193 ? 18.511 89.484 10.187 1.00 13.29 193 PRO B CA 1
ATOM 3887 C C . PRO B 1 193 ? 17.740 88.348 9.528 1.00 14.61 193 PRO B C 1
ATOM 3888 O O . PRO B 1 193 ? 16.533 88.192 9.760 1.00 14.90 193 PRO B O 1
ATOM 3892 N N . GLN B 1 194 ? 18.441 87.568 8.704 1.00 15.34 194 GLN B N 1
ATOM 3893 C CA . GLN B 1 194 ? 17.872 86.382 8.051 1.00 16.59 194 GLN B CA 1
ATOM 3894 C C . GLN B 1 194 ? 18.686 85.160 8.431 1.00 16.37 194 GLN B C 1
ATOM 3895 O O . GLN B 1 194 ? 19.899 85.250 8.669 1.00 15.47 194 GLN B O 1
ATOM 3901 N N . GLN B 1 195 ? 18.005 84.019 8.458 1.00 16.60 195 GLN B N 1
ATOM 3902 C CA . GLN B 1 195 ? 18.599 82.758 8.869 1.00 16.88 195 GLN B CA 1
ATOM 3903 C C . GLN B 1 195 ? 18.718 81.870 7.639 1.00 15.64 195 GLN B C 1
ATOM 3904 O O . GLN B 1 195 ? 17.699 81.492 7.053 1.00 16.36 195 GLN B O 1
ATOM 3910 N N . ILE B 1 196 ? 19.956 81.576 7.223 1.00 14.25 196 ILE B N 1
ATOM 3911 C CA . ILE B 1 196 ? 20.206 80.729 6.039 1.00 12.80 196 ILE B CA 1
ATOM 3912 C C . ILE B 1 196 ? 21.456 79.854 6.210 1.00 12.30 196 ILE B C 1
ATOM 3913 O O . ILE B 1 196 ? 22.524 80.352 6.583 1.00 12.09 196 ILE B O 1
ATOM 3918 N N . ALA B 1 197 ? 21.322 78.559 5.917 1.00 11.72 197 ALA B N 1
ATOM 3919 C CA . ALA B 1 197 ? 22.453 77.626 5.934 1.00 11.25 197 ALA B CA 1
ATOM 3920 C C . ALA B 1 197 ? 23.486 78.009 4.884 1.00 11.19 197 ALA B C 1
ATOM 3921 O O . ALA B 1 197 ? 23.141 78.538 3.826 1.00 10.84 197 ALA B O 1
ATOM 3923 N N . GLY B 1 198 ? 24.746 77.700 5.176 1.00 11.36 198 GLY B N 1
ATOM 3924 C CA . GLY B 1 198 ? 25.884 78.150 4.379 1.00 12.32 198 GLY B CA 1
ATOM 3925 C C . GLY B 1 198 ? 25.728 78.063 2.883 1.00 13.29 198 GLY B C 1
ATOM 3926 O O . GLY B 1 198 ? 25.933 79.052 2.179 1.00 13.98 198 GLY B O 1
ATOM 3927 N N . GLY B 1 199 ? 25.351 76.886 2.395 1.00 13.19 199 GLY B N 1
ATOM 3928 C CA . GLY B 1 199 ? 25.292 76.635 0.948 1.00 12.74 199 GLY B CA 1
ATOM 3929 C C . GLY B 1 199 ? 24.156 77.308 0.191 1.00 12.30 199 GLY B C 1
ATOM 3930 O O . GLY B 1 199 ? 24.112 77.263 -1.043 1.00 13.16 199 GLY B O 1
ATOM 3931 N N . ASP B 1 200 ? 23.237 77.928 0.928 1.00 11.42 200 ASP B N 1
ATOM 3932 C CA . ASP B 1 200 ? 22.080 78.582 0.318 1.00 11.20 200 ASP B CA 1
ATOM 3933 C C . ASP B 1 200 ? 22.122 80.104 0.429 1.00 10.50 200 ASP B C 1
ATOM 3934 O O . ASP B 1 200 ? 21.165 80.782 0.055 1.00 10.68 200 ASP B O 1
ATOM 3939 N N . ILE B 1 201 ? 23.230 80.648 0.923 1.00 9.24 201 ILE B N 1
ATOM 3940 C CA . ILE B 1 201 ? 23.337 82.102 1.077 1.00 8.68 201 ILE B CA 1
ATOM 3941 C C . ILE B 1 201 ? 23.551 82.792 -0.268 1.00 8.60 201 ILE B C 1
ATOM 3942 O O . ILE B 1 201 ? 22.885 83.786 -0.579 1.00 8.00 201 ILE B O 1
ATOM 3947 N N . TYR B 1 202 ? 24.477 82.276 -1.063 1.00 8.19 202 TYR B N 1
ATOM 3948 C CA . TYR B 1 202 ? 24.858 82.934 -2.301 1.00 8.79 202 TYR B CA 1
ATOM 3949 C C . TYR B 1 202 ? 23.667 83.237 -3.226 1.00 8.69 202 TYR B C 1
ATOM 3950 O O . TYR B 1 202 ? 23.541 84.371 -3.684 1.00 8.26 202 TYR B O 1
ATOM 3959 N N . PRO B 1 203 ? 22.816 82.230 -3.530 1.00 8.99 203 PRO B N 1
ATOM 3960 C CA . PRO B 1 203 ? 21.679 82.536 -4.408 1.00 9.62 203 PRO B CA 1
ATOM 3961 C C . PRO B 1 203 ? 20.785 83.658 -3.893 1.00 9.66 203 PRO B C 1
ATOM 3962 O O . PRO B 1 203 ? 20.298 84.460 -4.696 1.00 10.21 203 PRO B O 1
ATOM 3966 N N . ALA B 1 204 ? 20.567 83.726 -2.583 1.00 9.26 204 ALA B N 1
ATOM 3967 C CA . ALA B 1 204 ? 19.762 84.808 -2.004 1.00 9.54 204 ALA B CA 1
ATOM 3968 C C . ALA B 1 204 ? 20.426 86.172 -2.207 1.00 9.60 204 ALA B C 1
ATOM 3969 O O . ALA B 1 204 ? 19.759 87.166 -2.519 1.00 9.71 204 ALA B O 1
ATOM 3971 N N . LEU B 1 205 ? 21.743 86.221 -2.038 1.00 9.13 205 LEU B N 1
ATOM 3972 C CA . LEU B 1 205 ? 22.502 87.440 -2.292 1.00 8.84 205 LEU B CA 1
ATOM 3973 C C . LEU B 1 205 ? 22.444 87.837 -3.767 1.00 9.22 205 LEU B C 1
ATOM 3974 O O . LEU B 1 205 ? 22.143 88.986 -4.102 1.00 9.54 205 LEU B O 1
ATOM 3979 N N . GLU B 1 206 ? 22.712 86.884 -4.652 1.00 9.50 206 GLU B N 1
ATOM 3980 C CA . GLU B 1 206 ? 22.703 87.177 -6.082 1.00 10.40 206 GLU B CA 1
ATOM 3981 C C . GLU B 1 206 ? 21.328 87.693 -6.527 1.00 10.77 206 GLU B C 1
ATOM 3982 O O . GLU B 1 206 ? 21.237 88.684 -7.254 1.00 10.42 206 GLU B O 1
ATOM 3988 N N . LYS B 1 207 ? 20.268 87.033 -6.076 1.00 11.65 207 LYS B N 1
ATOM 3989 C CA . LYS B 1 207 ? 18.911 87.406 -6.479 1.00 12.66 207 LYS B CA 1
ATOM 3990 C C . LYS B 1 207 ? 18.433 88.685 -5.805 1.00 12.82 207 LYS B C 1
ATOM 3991 O O . LYS B 1 207 ? 17.430 89.270 -6.218 1.00 13.31 207 LYS B O 1
ATOM 3997 N N . GLY B 1 208 ? 19.152 89.120 -4.773 1.00 12.53 208 GLY B N 1
ATOM 3998 C CA . GLY B 1 208 ? 18.838 90.371 -4.094 1.00 12.61 208 GLY B CA 1
ATOM 3999 C C . GLY B 1 208 ? 17.794 90.255 -3.001 1.00 12.91 208 GLY B C 1
ATOM 4000 O O . GLY B 1 208 ? 17.264 91.268 -2.538 1.00 13.33 208 GLY B O 1
ATOM 4001 N N . THR B 1 209 ? 17.489 89.032 -2.572 1.00 13.09 209 THR B N 1
ATOM 4002 C CA . THR B 1 209 ? 16.538 88.853 -1.473 1.00 13.68 209 THR B CA 1
ATOM 4003 C C . THR B 1 209 ? 17.168 89.125 -0.093 1.00 12.91 209 THR B C 1
ATOM 4004 O O . THR B 1 209 ? 16.460 89.360 0.890 1.00 13.60 209 THR B O 1
ATOM 4008 N N . ILE B 1 210 ? 18.501 89.112 -0.032 1.00 11.54 210 ILE B N 1
ATOM 4009 C CA . ILE B 1 210 ? 19.230 89.723 1.081 1.00 10.82 210 ILE B CA 1
ATOM 4010 C C . ILE B 1 210 ? 20.171 90.789 0.519 1.00 10.08 210 ILE B C 1
ATOM 4011 O O . ILE B 1 210 ? 20.598 90.696 -0.631 1.00 10.14 210 ILE B O 1
ATOM 4016 N N . ASP B 1 211 ? 20.468 91.800 1.331 1.00 9.68 211 ASP B N 1
ATOM 4017 C CA . ASP B 1 211 ? 21.335 92.908 0.939 1.00 9.46 211 ASP B CA 1
ATOM 4018 C C . ASP B 1 211 ? 22.798 92.609 1.236 1.00 8.89 211 ASP B C 1
ATOM 4019 O O . ASP B 1 211 ? 23.689 93.081 0.531 1.00 8.49 211 ASP B O 1
ATOM 4024 N N . ALA B 1 212 ? 23.028 91.833 2.294 1.00 7.81 212 ALA B N 1
ATOM 4025 C CA . ALA B 1 212 ? 24.356 91.619 2.860 1.00 7.38 212 ALA B CA 1
ATOM 4026 C C . ALA B 1 212 ? 24.394 90.266 3.530 1.00 6.92 212 ALA B C 1
ATOM 4027 O O . ALA B 1 212 ? 23.358 89.666 3.797 1.00 6.69 212 ALA B O 1
ATOM 4029 N N . THR B 1 213 ? 25.605 89.790 3.804 1.00 6.20 213 THR B N 1
ATOM 4030 C CA . THR B 1 213 ? 25.758 88.521 4.510 1.00 6.30 213 THR B CA 1
ATOM 4031 C C . THR B 1 213 ? 27.068 88.449 5.242 1.00 6.02 213 THR B C 1
ATOM 4032 O O . THR B 1 213 ? 28.063 89.029 4.819 1.00 6.76 213 THR B O 1
ATOM 4036 N N . GLU B 1 214 ? 27.060 87.692 6.328 1.00 6.15 214 GLU B N 1
ATOM 4037 C CA . GLU B 1 214 ? 28.302 87.213 6.903 1.00 6.35 214 GLU B CA 1
ATOM 4038 C C . GLU B 1 214 ? 28.284 85.691 6.864 1.00 6.08 214 GLU B C 1
ATOM 4039 O O . GLU B 1 214 ? 27.217 85.070 6.871 1.00 7.04 214 GLU B O 1
ATOM 4045 N N . TRP B 1 215 ? 29.471 85.105 6.764 1.00 5.60 215 TRP B N 1
ATOM 4046 C CA . TRP B 1 215 ? 29.637 83.661 6.886 1.00 5.26 215 TRP B CA 1
ATOM 4047 C C . TRP B 1 215 ? 30.804 83.375 7.839 1.00 5.33 215 TRP B C 1
ATOM 4048 O O . TRP B 1 215 ? 30.567 83.217 9.032 1.00 6.03 215 TRP B O 1
ATOM 4059 N N . VAL B 1 216 ? 32.046 83.340 7.348 1.00 4.74 216 VAL B N 1
ATOM 4060 C CA . VAL B 1 216 ? 33.164 82.971 8.232 1.00 5.44 216 VAL B CA 1
ATOM 4061 C C . VAL B 1 216 ? 34.432 83.792 8.027 1.00 5.15 216 VAL B C 1
ATOM 4062 O O . VAL B 1 216 ? 34.904 84.463 8.945 1.00 6.17 216 VAL B O 1
ATOM 4066 N N . GLY B 1 217 ? 35.015 83.720 6.835 1.00 4.99 217 GLY B N 1
ATOM 4067 C CA . GLY B 1 217 ? 36.331 84.278 6.623 1.00 4.66 217 GLY B CA 1
ATOM 4068 C C . GLY B 1 217 ? 36.725 84.118 5.172 1.00 4.68 217 GLY B C 1
ATOM 4069 O O . GLY B 1 217 ? 35.944 83.635 4.367 1.00 4.82 217 GLY B O 1
ATOM 4070 N N . PRO B 1 218 ? 37.931 84.564 4.825 1.00 4.86 218 PRO B N 1
ATOM 4071 C CA . PRO B 1 218 ? 38.293 84.656 3.405 1.00 5.17 218 PRO B CA 1
ATOM 4072 C C . PRO B 1 218 ? 38.214 83.355 2.626 1.00 5.33 218 PRO B C 1
ATOM 4073 O O . PRO B 1 218 ? 37.700 83.355 1.505 1.00 5.13 218 PRO B O 1
ATOM 4077 N N . TYR B 1 219 ? 38.709 82.255 3.190 1.00 5.19 219 TYR B N 1
ATOM 4078 C CA . TYR B 1 219 ? 38.700 81.021 2.430 1.00 4.90 219 TYR B CA 1
ATOM 4079 C C . TYR B 1 219 ? 37.284 80.557 2.121 1.00 4.78 219 TYR B C 1
ATOM 4080 O O . TYR B 1 219 ? 36.945 80.330 0.955 1.00 4.73 219 TYR B O 1
ATOM 4089 N N . ASP B 1 220 ? 36.462 80.404 3.154 1.00 4.78 220 ASP B N 1
ATOM 4090 C CA . ASP B 1 220 ? 35.113 79.914 2.934 1.00 5.08 220 ASP B CA 1
ATOM 4091 C C . ASP B 1 220 ? 34.323 80.905 2.104 1.00 5.20 220 ASP B C 1
ATOM 4092 O O . ASP B 1 220 ? 33.576 80.521 1.200 1.00 5.10 220 ASP B O 1
ATOM 4097 N N . ASP B 1 221 ? 34.470 82.189 2.435 1.00 4.84 221 ASP B N 1
ATOM 4098 C CA . ASP B 1 221 ? 33.587 83.198 1.842 1.00 4.95 221 ASP B CA 1
ATOM 4099 C C . ASP B 1 221 ? 33.874 83.320 0.353 1.00 5.38 221 ASP B C 1
ATOM 4100 O O . ASP B 1 221 ? 32.949 83.486 -0.453 1.00 5.63 221 ASP B O 1
ATOM 4105 N N . GLU B 1 222 ? 35.151 83.239 -0.013 1.00 5.50 222 GLU B N 1
ATOM 4106 C CA . GLU B 1 222 ? 35.530 83.222 -1.424 1.00 6.23 222 GLU B CA 1
ATOM 4107 C C . GLU B 1 222 ? 34.908 82.031 -2.149 1.00 6.46 222 GLU B C 1
ATOM 4108 O O . GLU B 1 222 ? 34.325 82.194 -3.226 1.00 6.67 222 GLU B O 1
ATOM 4114 N N . LYS B 1 223 ? 35.006 80.842 -1.550 1.00 6.85 223 LYS B N 1
ATOM 4115 C CA . LYS B 1 223 ? 34.438 79.640 -2.151 1.00 8.20 223 LYS B CA 1
ATOM 4116 C C . LYS B 1 223 ? 32.934 79.785 -2.368 1.00 7.40 223 LYS B C 1
ATOM 4117 O O . LYS B 1 223 ? 32.407 79.350 -3.397 1.00 8.58 223 LYS B O 1
ATOM 4123 N N . LEU B 1 224 ? 32.245 80.423 -1.421 1.00 7.05 224 LEU B N 1
ATOM 4124 C CA . LEU B 1 224 ? 30.794 80.600 -1.539 1.00 6.68 224 LEU B CA 1
ATOM 4125 C C . LEU B 1 224 ? 30.420 81.678 -2.558 1.00 6.90 224 LEU B C 1
ATOM 4126 O O . LEU B 1 224 ? 29.308 81.661 -3.086 1.00 7.64 224 LEU B O 1
ATOM 4131 N N . GLY B 1 225 ? 31.331 82.612 -2.824 1.00 6.01 225 GLY B N 1
ATOM 4132 C CA . GLY B 1 225 ? 31.233 83.427 -4.040 1.00 6.56 225 GLY B CA 1
ATOM 4133 C C . GLY B 1 225 ? 30.647 84.819 -3.878 1.00 6.79 225 GLY B C 1
ATOM 4134 O O . GLY B 1 225 ? 30.401 85.500 -4.878 1.00 6.86 225 GLY B O 1
ATOM 4135 N N . PHE B 1 226 ? 30.457 85.270 -2.641 1.00 5.98 226 PHE B N 1
ATOM 4136 C CA . PHE B 1 226 ? 29.768 86.542 -2.375 1.00 6.13 226 PHE B CA 1
ATOM 4137 C C . PHE B 1 226 ? 30.431 87.736 -3.050 1.00 6.50 226 PHE B C 1
ATOM 4138 O O . PHE B 1 226 ? 29.746 88.687 -3.439 1.00 6.23 226 PHE B O 1
ATOM 4146 N N . PHE B 1 227 ? 31.753 87.688 -3.185 1.00 6.19 227 PHE B N 1
ATOM 4147 C CA . PHE B 1 227 ? 32.551 88.814 -3.688 1.00 6.10 227 PHE B CA 1
ATOM 4148 C C . PHE B 1 227 ? 32.197 89.234 -5.108 1.00 6.66 227 PHE B C 1
ATOM 4149 O O . PHE B 1 227 ? 32.520 90.346 -5.525 1.00 6.86 227 PHE B O 1
ATOM 4157 N N . LYS B 1 228 ? 31.538 88.345 -5.843 1.00 7.13 228 LYS B N 1
ATOM 4158 C CA . LYS B 1 228 ? 31.136 88.647 -7.222 1.00 7.97 228 LYS B CA 1
ATOM 4159 C C . LYS B 1 228 ? 29.863 89.486 -7.255 1.00 8.43 228 LYS B C 1
ATOM 4160 O O . LYS B 1 228 ? 29.452 89.959 -8.319 1.00 7.77 228 LYS B O 1
ATOM 4166 N N . VAL B 1 229 ? 29.250 89.672 -6.088 1.00 7.54 229 VAL B N 1
ATOM 4167 C CA . VAL B 1 229 ? 28.059 90.511 -5.942 1.00 7.65 229 VAL B CA 1
ATOM 4168 C C . VAL B 1 229 ? 28.382 91.709 -5.047 1.00 7.70 229 VAL B C 1
ATOM 4169 O O . VAL B 1 229 ? 28.258 92.851 -5.476 1.00 8.25 229 VAL B O 1
ATOM 4173 N N . ALA B 1 230 ? 28.807 91.438 -3.811 1.00 7.48 230 ALA B N 1
ATOM 4174 C CA . ALA B 1 230 ? 29.074 92.468 -2.811 1.00 7.52 230 ALA B CA 1
ATOM 4175 C C . ALA B 1 230 ? 30.580 92.667 -2.702 1.00 8.13 230 ALA B C 1
ATOM 4176 O O . ALA B 1 230 ? 31.296 91.721 -2.372 1.00 8.97 230 ALA B O 1
ATOM 4178 N N . PRO B 1 231 ? 31.082 93.875 -3.001 1.00 7.75 231 PRO B N 1
ATOM 4179 C CA . PRO B 1 231 ? 32.538 94.068 -2.998 1.00 8.18 231 PRO B CA 1
ATOM 4180 C C . PRO B 1 231 ? 33.178 94.547 -1.695 1.00 7.91 231 PRO B C 1
ATOM 4181 O O . PRO B 1 231 ? 34.417 94.582 -1.614 1.00 8.68 231 PRO B O 1
ATOM 4185 N N . TYR B 1 232 ? 32.368 94.967 -0.724 1.00 7.25 232 TYR B N 1
ATOM 4186 C CA . TYR B 1 232 ? 32.912 95.467 0.534 1.00 6.73 232 TYR B CA 1
ATOM 4187 C C . TYR B 1 232 ? 32.948 94.359 1.570 1.00 6.13 232 TYR B C 1
ATOM 4188 O O . TYR B 1 232 ? 31.912 93.755 1.878 1.00 6.71 232 TYR B O 1
ATOM 4197 N N . TYR B 1 233 ? 34.158 94.082 2.058 1.00 5.71 233 TYR B N 1
ATOM 4198 C CA . TYR B 1 233 ? 34.399 93.016 3.026 1.00 5.06 233 TYR B CA 1
ATOM 4199 C C . TYR B 1 233 ? 34.899 93.683 4.292 1.00 5.28 233 TYR B C 1
ATOM 4200 O O . TYR B 1 233 ? 36.038 94.142 4.350 1.00 5.40 233 TYR B O 1
ATOM 4209 N N . TYR B 1 234 ? 34.027 93.743 5.292 1.00 5.32 234 TYR B N 1
ATOM 4210 C CA . TYR B 1 234 ? 34.339 94.439 6.538 1.00 5.28 234 TYR B CA 1
ATOM 4211 C C . TYR B 1 234 ? 34.994 93.519 7.547 1.00 5.69 234 TYR B C 1
ATOM 4212 O O . TYR B 1 234 ? 35.032 92.299 7.354 1.00 5.63 234 TYR B O 1
ATOM 4221 N N . TYR B 1 235 ? 35.553 94.109 8.598 1.00 6.28 235 TYR B N 1
ATOM 4222 C CA . TYR B 1 235 ? 36.158 93.325 9.679 1.00 6.36 235 TYR B CA 1
ATOM 4223 C C . TYR B 1 235 ? 36.246 94.208 10.914 1.00 6.97 235 TYR B C 1
ATOM 4224 O O . TYR B 1 235 ? 36.270 95.430 10.798 1.00 6.56 235 TYR B O 1
ATOM 4233 N N . PRO B 1 236 ? 36.284 93.601 12.109 1.00 6.77 236 PRO B N 1
ATOM 4234 C CA . PRO B 1 236 ? 36.127 92.178 12.409 1.00 7.27 236 PRO B CA 1
ATOM 4235 C C . PRO B 1 236 ? 34.657 91.791 12.533 1.00 7.32 236 PRO B C 1
ATOM 4236 O O . PRO B 1 236 ? 33.796 92.663 12.759 1.00 7.46 236 PRO B O 1
ATOM 4240 N N . GLY B 1 237 ? 34.369 90.496 12.411 1.00 7.40 237 GLY B N 1
ATOM 4241 C CA . GLY B 1 237 ? 33.052 89.968 12.736 1.00 7.43 237 GLY B CA 1
ATOM 4242 C C . GLY B 1 237 ? 32.945 89.858 14.237 1.00 7.74 237 GLY B C 1
ATOM 4243 O O . GLY B 1 237 ? 33.262 88.810 14.820 1.00 8.13 237 GLY B O 1
ATOM 4244 N N . TRP B 1 238 ? 32.518 90.952 14.862 1.00 7.42 238 TRP B N 1
ATOM 4245 C CA . TRP B 1 238 ? 32.465 91.061 16.322 1.00 7.74 238 TRP B CA 1
ATOM 4246 C C . TRP B 1 238 ? 31.464 90.086 16.929 1.00 7.61 238 TRP B C 1
ATOM 4247 O O . TRP B 1 238 ? 31.482 89.829 18.142 1.00 8.03 238 TRP B O 1
ATOM 4258 N N . TRP B 1 239 ? 30.605 89.543 16.072 1.00 7.70 239 TRP B N 1
ATOM 4259 C CA . TRP B 1 239 ? 29.631 88.535 16.459 1.00 7.61 239 TRP B CA 1
ATOM 4260 C C . TRP B 1 239 ? 30.256 87.194 16.821 1.00 7.63 239 TRP B C 1
ATOM 4261 O O . TRP B 1 239 ? 29.668 86.419 17.580 1.00 7.86 239 TRP B O 1
ATOM 4272 N N . GLU B 1 240 ? 31.426 86.902 16.253 1.00 7.14 240 GLU B N 1
ATOM 4273 C CA . GLU B 1 240 ? 32.053 85.586 16.417 1.00 6.40 240 GLU B CA 1
ATOM 4274 C C . GLU B 1 240 ? 33.568 85.713 16.484 1.00 5.99 240 GLU B C 1
ATOM 4275 O O . GLU B 1 240 ? 34.262 85.559 15.480 1.00 6.04 240 GLU B O 1
ATOM 4281 N N . GLY B 1 241 ? 34.084 86.000 17.677 1.00 5.41 241 GLY B N 1
ATOM 4282 C CA . GLY B 1 241 ? 35.529 86.151 17.878 1.00 5.62 241 GLY B CA 1
ATOM 4283 C C . GLY B 1 241 ? 36.300 84.839 17.868 1.00 5.19 241 GLY B C 1
ATOM 4284 O O . GLY B 1 241 ? 37.504 84.826 17.629 1.00 6.13 241 GLY B O 1
ATOM 4285 N N . GLY B 1 242 ? 35.612 83.737 18.137 1.00 5.84 242 GLY B N 1
ATOM 4286 C CA . GLY B 1 242 ? 36.258 82.426 18.203 1.00 5.70 242 GLY B CA 1
ATOM 4287 C C . GLY B 1 242 ? 35.239 81.326 18.353 1.00 5.47 242 GLY B C 1
ATOM 4288 O O . GLY B 1 242 ? 35.222 80.647 19.376 1.00 5.82 242 GLY B O 1
ATOM 4289 N N . PRO B 1 243 ? 34.383 81.141 17.335 1.00 5.11 243 PRO B N 1
ATOM 4290 C CA . PRO B 1 243 ? 33.263 80.214 17.486 1.00 5.30 243 PRO B CA 1
ATOM 4291 C C . PRO B 1 243 ? 33.690 78.756 17.373 1.00 5.41 243 PRO B C 1
ATOM 4292 O O . PRO B 1 243 ? 34.397 78.370 16.432 1.00 5.72 243 PRO B O 1
ATOM 4296 N N . THR B 1 244 ? 33.243 77.964 18.339 1.00 5.34 244 THR B N 1
ATOM 4297 C CA . THR B 1 244 ? 33.431 76.520 18.312 1.00 5.44 244 THR B CA 1
ATOM 4298 C C . THR B 1 244 ? 32.339 75.852 17.495 1.00 5.66 244 THR B C 1
ATOM 4299 O O . THR B 1 244 ? 31.166 76.242 17.568 1.00 6.09 244 THR B O 1
ATOM 4303 N N . VAL B 1 245 ? 32.751 74.850 16.718 1.00 5.16 245 VAL B N 1
ATOM 4304 C CA . VAL B 1 245 ? 31.855 74.070 15.873 1.00 5.68 245 VAL B CA 1
ATOM 4305 C C . VAL B 1 245 ? 31.737 72.692 16.535 1.00 5.67 245 VAL B C 1
ATOM 4306 O O . VAL B 1 245 ? 32.662 71.885 16.438 1.00 6.47 245 VAL B O 1
ATOM 4310 N N . HIS B 1 246 ? 30.633 72.418 17.229 1.00 4.93 246 HIS B N 1
ATOM 4311 C CA . HIS B 1 246 ? 30.551 71.210 18.046 1.00 5.40 246 HIS B CA 1
ATOM 4312 C C . HIS B 1 246 ? 30.242 69.957 17.254 1.00 5.31 246 HIS B C 1
ATOM 4313 O O . HIS B 1 246 ? 29.465 69.993 16.294 1.00 5.68 246 HIS B O 1
ATOM 4320 N N . PHE B 1 247 ? 30.836 68.847 17.690 1.00 5.52 247 PHE B N 1
ATOM 4321 C CA . PHE B 1 247 ? 30.240 67.541 17.423 1.00 5.57 247 PHE B CA 1
ATOM 4322 C C . PHE B 1 247 ? 29.236 67.277 18.529 1.00 6.28 247 PHE B C 1
ATOM 4323 O O . PHE B 1 247 ? 29.564 67.368 19.707 1.00 6.28 247 PHE B O 1
ATOM 4331 N N . MET B 1 248 ? 28.012 66.956 18.136 1.00 7.03 248 MET B N 1
ATOM 4332 C CA . MET B 1 248 ? 26.967 66.644 19.102 1.00 7.45 248 MET B CA 1
ATOM 4333 C C . MET B 1 248 ? 26.523 65.215 18.902 1.00 7.89 248 MET B C 1
ATOM 4334 O O . MET B 1 248 ? 26.180 64.821 17.789 1.00 7.87 248 MET B O 1
ATOM 4339 N N . PHE B 1 249 ? 26.543 64.448 19.988 1.00 7.51 249 PHE B N 1
ATOM 4340 C CA . PHE B 1 249 ? 26.246 63.021 19.948 1.00 7.91 249 PHE B CA 1
ATOM 4341 C C . PHE B 1 249 ? 24.964 62.735 20.692 1.00 8.67 249 PHE B C 1
ATOM 4342 O O . PHE B 1 249 ? 24.712 63.289 21.763 1.00 8.67 249 PHE B O 1
ATOM 4350 N N . ASN B 1 250 ? 24.141 61.874 20.114 1.00 9.02 250 ASN B N 1
ATOM 4351 C CA . ASN B 1 250 ? 22.966 61.401 20.823 1.00 9.88 250 ASN B CA 1
ATOM 4352 C C . ASN B 1 250 ? 23.420 60.748 22.124 1.00 10.65 250 ASN B C 1
ATOM 4353 O O . ASN B 1 250 ? 24.343 59.933 22.128 1.00 10.17 250 ASN B O 1
ATOM 4358 N N . LYS B 1 251 ? 22.783 61.122 23.236 1.00 11.29 251 LYS B N 1
ATOM 4359 C CA . LYS B 1 251 ? 23.235 60.664 24.545 1.00 13.04 251 LYS B CA 1
ATOM 4360 C C . LYS B 1 251 ? 23.235 59.139 24.679 1.00 13.22 251 LYS B C 1
ATOM 4361 O O . LYS B 1 251 ? 24.198 58.560 25.189 1.00 13.25 251 LYS B O 1
ATOM 4367 N N A SER B 1 252 ? 22.165 58.495 24.222 0.50 13.53 252 SER B N 1
ATOM 4368 N N B SER B 1 252 ? 22.172 58.506 24.184 0.50 13.54 252 SER B N 1
ATOM 4369 C CA A SER B 1 252 ? 22.105 57.039 24.257 0.50 13.80 252 SER B CA 1
ATOM 4370 C CA B SER B 1 252 ? 22.027 57.047 24.211 0.50 13.83 252 SER B CA 1
ATOM 4371 C C A SER B 1 252 ? 23.247 56.436 23.446 0.50 13.63 252 SER B C 1
ATOM 4372 C C B SER B 1 252 ? 23.076 56.325 23.352 0.50 13.69 252 SER B C 1
ATOM 4373 O O A SER B 1 252 ? 23.970 55.568 23.947 0.50 13.78 252 SER B O 1
ATOM 4374 O O B SER B 1 252 ? 23.556 55.252 23.718 0.50 14.03 252 SER B O 1
ATOM 4379 N N . ALA B 1 253 ? 23.421 56.916 22.210 1.00 13.41 253 ALA B N 1
ATOM 4380 C CA . ALA B 1 253 ? 24.462 56.384 21.321 1.00 12.76 253 ALA B CA 1
ATOM 4381 C C . ALA B 1 253 ? 25.846 56.504 21.973 1.00 12.58 253 ALA B C 1
ATOM 4382 O O . ALA B 1 253 ? 26.624 55.546 21.977 1.00 12.61 253 ALA B O 1
ATOM 4384 N N . TYR B 1 254 ? 26.137 57.671 22.546 1.00 12.11 254 TYR B N 1
ATOM 4385 C CA . TYR B 1 254 ? 27.412 57.912 23.222 1.00 12.75 254 TYR B CA 1
ATOM 4386 C C . TYR B 1 254 ? 27.609 56.997 24.441 1.00 13.84 254 TYR B C 1
ATOM 4387 O O . TYR B 1 254 ? 28.671 56.400 24.623 1.00 13.87 254 TYR B O 1
ATOM 4396 N N . GLU B 1 255 ? 26.575 56.892 25.266 1.00 15.28 255 GLU B N 1
ATOM 4397 C CA . GLU B 1 255 ? 26.665 56.086 26.487 1.00 16.70 255 GLU B CA 1
ATOM 4398 C C . GLU B 1 255 ? 26.689 54.588 26.211 1.00 16.78 255 GLU B C 1
ATOM 4399 O O . GLU B 1 255 ? 27.150 53.810 27.053 1.00 17.74 255 GLU B O 1
ATOM 4405 N N . GLY B 1 256 ? 26.218 54.193 25.028 1.00 16.47 256 GLY B N 1
ATOM 4406 C CA . GLY B 1 256 ? 26.331 52.813 24.554 1.00 16.31 256 GLY B CA 1
ATOM 4407 C C . GLY B 1 256 ? 27.711 52.388 24.069 1.00 15.61 256 GLY B C 1
ATOM 4408 O O . GLY B 1 256 ? 27.957 51.198 23.870 1.00 16.48 256 GLY B O 1
ATOM 4409 N N . LEU B 1 257 ? 28.617 53.346 23.860 1.00 14.12 257 LEU B N 1
ATOM 4410 C CA . LEU B 1 257 ? 29.991 53.012 23.492 1.00 12.89 257 LEU B CA 1
ATOM 4411 C C . LEU B 1 257 ? 30.726 52.402 24.680 1.00 12.69 257 LEU B C 1
ATOM 4412 O O . LEU B 1 257 ? 30.412 52.714 25.829 1.00 12.87 257 LEU B O 1
ATOM 4417 N N . THR B 1 258 ? 31.709 51.546 24.400 1.00 12.37 258 THR B N 1
ATOM 4418 C CA . THR B 1 258 ? 32.624 51.071 25.439 1.00 12.50 258 THR B CA 1
ATOM 4419 C C . THR B 1 258 ? 33.435 52.262 25.958 1.00 12.83 258 THR B C 1
ATOM 4420 O O . THR B 1 258 ? 33.632 53.237 25.229 1.00 12.11 258 THR B O 1
ATOM 4424 N N . PRO B 1 259 ? 33.901 52.205 27.220 1.00 12.86 259 PRO B N 1
ATOM 4425 C CA . PRO B 1 259 ? 34.768 53.289 27.708 1.00 12.99 259 PRO B CA 1
ATOM 4426 C C . PRO B 1 259 ? 35.955 53.570 26.776 1.00 12.64 259 PRO B C 1
ATOM 4427 O O . PRO B 1 259 ? 36.350 54.729 26.613 1.00 12.46 259 PRO B O 1
ATOM 4431 N N . THR B 1 260 ? 36.481 52.530 26.140 1.00 11.72 260 THR B N 1
ATOM 4432 C CA . THR B 1 260 ? 37.596 52.657 25.207 1.00 11.39 260 THR B CA 1
ATOM 4433 C C . THR B 1 260 ? 37.225 53.526 24.002 1.00 10.67 260 THR B C 1
ATOM 4434 O O . THR B 1 260 ? 37.959 54.455 23.637 1.00 10.47 260 THR B O 1
ATOM 4438 N N . TYR B 1 261 ? 36.084 53.227 23.385 1.00 10.06 261 TYR B N 1
ATOM 4439 C CA . TYR B 1 261 ? 35.623 54.017 22.246 1.00 9.49 261 TYR B CA 1
ATOM 4440 C C . TYR B 1 261 ? 35.185 55.421 22.667 1.00 9.34 261 TYR B C 1
ATOM 4441 O O . TYR B 1 261 ? 35.360 56.374 21.903 1.00 8.81 261 TYR B O 1
ATOM 4450 N N . GLN B 1 262 ? 34.607 55.562 23.862 1.00 8.89 262 GLN B N 1
ATOM 4451 C CA . GLN B 1 262 ? 34.276 56.893 24.381 1.00 9.25 262 GLN 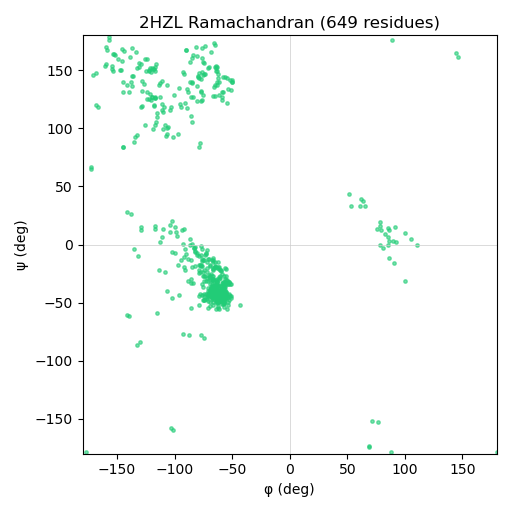B CA 1
ATOM 4452 C C . GLN B 1 262 ? 35.514 57.772 24.520 1.00 8.74 262 GLN B C 1
ATOM 4453 O O . GLN B 1 262 ? 35.495 58.942 24.133 1.00 8.51 262 GLN B O 1
ATOM 4459 N N . SER B 1 263 ? 36.586 57.213 25.074 1.00 8.00 263 SER B N 1
ATOM 4460 C CA . SER B 1 263 ? 37.807 57.981 25.254 1.00 7.76 263 SER B CA 1
ATOM 4461 C C . SER B 1 263 ? 38.434 58.310 23.902 1.00 7.54 263 SER B C 1
ATOM 4462 O O . SER B 1 263 ? 38.862 59.450 23.663 1.00 7.09 263 SER B O 1
ATOM 4465 N N . LEU B 1 264 ? 38.479 57.323 23.012 1.00 6.90 264 LEU B N 1
ATOM 4466 C CA . LEU B 1 264 ? 39.006 57.563 21.675 1.00 6.97 264 LEU B CA 1
ATOM 4467 C C . LEU B 1 264 ? 38.204 58.671 20.986 1.00 7.08 264 LEU B C 1
ATOM 4468 O O . LEU B 1 264 ? 38.782 59.549 20.344 1.00 6.72 264 LEU B O 1
ATOM 4473 N N . LEU B 1 265 ? 36.880 58.654 21.141 1.00 6.59 265 LEU B N 1
ATOM 4474 C CA . LEU B 1 265 ? 36.042 59.681 20.528 1.00 6.23 265 LEU B CA 1
ATOM 4475 C C . LEU B 1 265 ? 36.413 61.071 21.044 1.00 6.13 265 LEU B C 1
ATOM 4476 O O . LEU B 1 265 ? 36.554 62.005 20.251 1.00 5.85 265 LEU B O 1
ATOM 4481 N N . ARG B 1 266 ? 36.586 61.206 22.359 1.00 6.10 266 ARG B N 1
ATOM 4482 C CA . ARG B 1 266 ? 36.973 62.508 22.930 1.00 6.09 266 ARG B CA 1
ATOM 4483 C C . ARG B 1 266 ? 38.339 62.970 22.418 1.00 5.99 266 ARG B C 1
ATOM 4484 O O . ARG B 1 266 ? 38.511 64.133 22.082 1.00 6.20 266 ARG B O 1
ATOM 4492 N N . THR B 1 267 ? 39.306 62.063 22.377 1.00 5.65 267 THR B N 1
ATOM 4493 C CA . THR B 1 267 ? 40.638 62.387 21.882 1.00 5.29 267 THR B CA 1
ATOM 4494 C C . THR B 1 267 ? 40.577 62.836 20.430 1.00 5.53 267 THR B C 1
ATOM 4495 O O . THR B 1 267 ? 41.193 63.848 20.059 1.00 5.25 267 THR B O 1
ATOM 4499 N N . ALA B 1 268 ? 39.837 62.101 19.603 1.00 5.09 268 ALA B N 1
ATOM 4500 C CA . ALA B 1 268 ? 39.740 62.445 18.187 1.00 4.94 268 ALA B CA 1
ATOM 4501 C C . ALA B 1 268 ? 39.010 63.775 17.976 1.00 4.78 268 ALA B C 1
ATOM 4502 O O . ALA B 1 268 ? 39.409 64.559 17.117 1.00 5.12 268 ALA B O 1
ATOM 4504 N N . CYS B 1 269 ? 37.961 64.055 18.752 1.00 4.88 269 CYS B N 1
ATOM 4505 C CA . CYS B 1 269 ? 37.303 65.376 18.657 1.00 4.46 269 CYS B CA 1
ATOM 4506 C C . CYS B 1 269 ? 38.273 66.498 19.019 1.00 4.31 269 CYS B C 1
ATOM 4507 O O . CYS B 1 269 ? 38.274 67.533 18.368 1.00 5.07 269 CYS B O 1
ATOM 4510 N N . HIS B 1 270 ? 39.094 66.278 20.046 1.00 4.55 270 HIS B N 1
ATOM 4511 C CA . HIS B 1 270 ? 40.061 67.263 20.506 1.00 4.67 270 HIS B CA 1
ATOM 4512 C C . HIS B 1 270 ? 41.051 67.565 19.370 1.00 5.18 270 HIS B C 1
ATOM 4513 O O . HIS B 1 270 ? 41.381 68.723 19.100 1.00 5.64 270 HIS B O 1
ATOM 4520 N N . ALA B 1 271 ? 41.515 66.514 18.699 1.00 4.77 271 ALA B N 1
ATOM 4521 C CA . ALA B 1 271 ? 42.437 66.659 17.571 1.00 5.09 271 ALA B CA 1
ATOM 4522 C C . ALA B 1 271 ? 41.768 67.324 16.358 1.00 4.97 271 ALA B C 1
ATOM 4523 O O . ALA B 1 271 ? 42.364 68.184 15.701 1.00 5.15 271 ALA B O 1
ATOM 4525 N N . ALA B 1 272 ? 40.550 66.901 16.031 1.00 4.62 272 ALA B N 1
ATOM 4526 C CA . ALA B 1 272 ? 39.834 67.476 14.892 1.00 5.30 272 ALA B CA 1
ATOM 4527 C C . ALA B 1 272 ? 39.495 68.949 15.122 1.00 5.02 272 ALA B C 1
ATOM 4528 O O . ALA B 1 272 ? 39.514 69.753 14.182 1.00 5.44 272 ALA B O 1
ATOM 4530 N N . ASP B 1 273 ? 39.185 69.295 16.371 1.00 4.79 273 ASP B N 1
ATOM 4531 C CA . ASP B 1 273 ? 38.923 70.672 16.776 1.00 5.14 273 ASP B CA 1
ATOM 4532 C C . ASP B 1 273 ? 40.128 71.550 16.439 1.00 4.65 273 ASP B C 1
ATOM 4533 O O . ASP B 1 273 ? 39.989 72.605 15.813 1.00 4.28 273 ASP B O 1
ATOM 4538 N N . ALA B 1 274 ? 41.318 71.093 16.826 1.00 4.36 274 ALA B N 1
ATOM 4539 C CA . ALA B 1 274 ? 42.544 71.839 16.538 1.00 4.02 274 ALA B CA 1
ATOM 4540 C C . ALA B 1 274 ? 42.786 71.870 15.041 1.00 4.12 274 ALA B C 1
ATOM 4541 O O . ALA B 1 274 ? 43.158 72.904 14.469 1.00 4.07 274 ALA B O 1
ATOM 4543 N N . ASN B 1 275 ? 42.562 70.725 14.400 1.00 3.58 275 ASN B N 1
ATOM 4544 C CA . ASN B 1 275 ? 42.856 70.598 12.985 1.00 4.46 275 ASN B CA 1
ATOM 4545 C C . ASN B 1 275 ? 42.094 71.607 12.138 1.00 4.31 275 ASN B C 1
ATOM 4546 O O . ASN B 1 275 ? 42.643 72.157 11.184 1.00 4.39 275 ASN B O 1
ATOM 4551 N N . MET B 1 276 ? 40.826 71.852 12.469 1.00 3.99 276 MET B N 1
ATOM 4552 C CA . MET B 1 276 ? 40.044 72.784 11.666 1.00 3.62 276 MET B CA 1
ATOM 4553 C C . MET B 1 276 ? 40.588 74.204 11.777 1.00 3.93 276 MET B C 1
ATOM 4554 O O . MET B 1 276 ? 40.751 74.899 10.768 1.00 4.08 276 MET B O 1
ATOM 4559 N N . LEU B 1 277 ? 40.862 74.631 13.008 1.00 4.01 277 LEU B N 1
ATOM 4560 C CA . LEU B 1 277 ? 41.436 75.960 13.228 1.00 3.82 277 LEU B CA 1
ATOM 4561 C C . LEU B 1 277 ? 42.742 76.113 12.438 1.00 3.64 277 LEU B C 1
ATOM 4562 O O . LEU B 1 277 ? 42.989 77.136 11.792 1.00 4.08 277 LEU B O 1
ATOM 4567 N N . GLN B 1 278 ? 43.576 75.078 12.489 1.00 3.53 278 GLN B N 1
ATOM 4568 C CA . GLN B 1 278 ? 44.871 75.094 11.817 1.00 3.78 278 GLN B CA 1
ATOM 4569 C C . GLN B 1 278 ? 44.706 75.168 10.301 1.00 3.72 278 GLN B C 1
ATOM 4570 O O . GLN B 1 278 ? 45.523 75.797 9.614 1.00 3.78 278 GLN B O 1
ATOM 4576 N N . LEU B 1 279 ? 43.666 74.524 9.778 1.00 3.80 279 LEU B N 1
ATOM 4577 C CA . LEU B 1 279 ? 43.391 74.589 8.342 1.00 3.87 279 LEU B CA 1
ATOM 4578 C C . LEU B 1 279 ? 42.955 75.988 7.911 1.00 4.24 279 LEU B C 1
ATOM 4579 O O . LEU B 1 279 ? 43.429 76.500 6.900 1.00 4.14 279 LEU B O 1
ATOM 4584 N N . TYR B 1 280 ? 42.061 76.605 8.680 1.00 3.82 280 TYR B N 1
ATOM 4585 C CA . TYR B 1 280 ? 41.709 78.001 8.427 1.00 3.87 280 TYR B CA 1
ATOM 4586 C C . TYR B 1 280 ? 42.943 78.887 8.486 1.00 4.11 280 TYR B C 1
ATOM 4587 O O . TYR B 1 280 ? 43.139 79.752 7.640 1.00 4.35 280 TYR B O 1
ATOM 4596 N N . ASP B 1 281 ? 43.775 78.686 9.501 1.00 3.71 281 ASP B N 1
ATOM 4597 C CA . ASP B 1 281 ? 44.961 79.530 9.620 1.00 4.47 281 ASP B CA 1
ATOM 4598 C C . ASP B 1 281 ? 45.926 79.366 8.452 1.00 4.27 281 ASP B C 1
ATOM 4599 O O . ASP B 1 281 ? 46.634 80.314 8.106 1.00 5.15 281 ASP B O 1
ATOM 4604 N N . TRP B 1 282 ? 45.975 78.164 7.868 1.00 4.53 282 TRP B N 1
ATOM 4605 C CA . TRP B 1 282 ? 46.783 77.933 6.676 1.00 4.99 282 TRP B CA 1
ATOM 4606 C C . TRP B 1 282 ? 46.155 78.547 5.420 1.00 5.32 282 TRP B C 1
ATOM 4607 O O . TRP B 1 282 ? 46.851 79.165 4.602 1.00 6.28 282 TRP B O 1
ATOM 4618 N N . LYS B 1 283 ? 44.850 78.356 5.259 1.00 5.13 283 LYS B N 1
ATOM 4619 C CA . LYS B 1 283 ? 44.183 78.734 3.999 1.00 5.61 283 LYS B CA 1
ATOM 4620 C C . LYS B 1 283 ? 43.770 80.195 3.913 1.00 5.62 283 LYS B C 1
ATOM 4621 O O . LYS B 1 283 ? 43.797 80.777 2.829 1.00 5.66 283 LYS B O 1
ATOM 4627 N N . ASN B 1 284 ? 43.406 80.798 5.042 1.00 4.62 284 ASN B N 1
ATOM 4628 C CA . ASN B 1 284 ? 42.903 82.179 5.008 1.00 4.77 284 ASN B CA 1
ATOM 4629 C C . ASN B 1 284 ? 43.866 83.221 4.425 1.00 5.16 284 ASN B C 1
ATOM 4630 O O . ASN B 1 284 ? 43.426 84.095 3.677 1.00 5.44 284 ASN B O 1
ATOM 4635 N N . PRO B 1 285 ? 45.167 83.162 4.769 1.00 5.55 285 PRO B N 1
ATOM 4636 C CA . PRO B 1 285 ? 46.061 84.182 4.200 1.00 6.56 285 PRO B CA 1
ATOM 4637 C C . PRO B 1 285 ? 46.127 84.154 2.675 1.00 6.72 285 PRO B C 1
ATOM 4638 O O . PRO B 1 285 ? 46.220 85.206 2.028 1.00 8.40 285 PRO B O 1
ATOM 4642 N N . THR B 1 286 ? 46.069 82.965 2.093 1.00 6.45 286 THR B N 1
ATOM 4643 C CA . THR B 1 286 ? 46.106 82.833 0.633 1.00 6.82 286 THR B CA 1
ATOM 4644 C C . THR B 1 286 ? 44.784 83.345 0.028 1.00 6.10 286 THR B C 1
ATOM 4645 O O . THR B 1 286 ? 44.771 84.032 -1.005 1.00 5.35 286 THR B O 1
ATOM 4649 N N . ALA B 1 287 ? 43.666 83.029 0.684 1.00 5.80 287 ALA B N 1
ATOM 4650 C CA . ALA B 1 287 ? 42.359 83.447 0.187 1.00 5.81 287 ALA B CA 1
ATOM 4651 C C . ALA B 1 287 ? 42.133 84.952 0.270 1.00 5.71 287 ALA B C 1
ATOM 4652 O O . ALA B 1 287 ? 41.542 85.527 -0.636 1.00 6.14 287 ALA B O 1
ATOM 4654 N N A ILE B 1 288 ? 42.593 85.594 1.340 0.50 6.09 288 ILE B N 1
ATOM 4655 N N B ILE B 1 288 ? 42.590 85.608 1.327 0.50 6.23 288 ILE B N 1
ATOM 4656 C CA A ILE B 1 288 ? 42.451 87.050 1.431 0.50 6.67 288 ILE B CA 1
ATOM 4657 C CA B ILE B 1 288 ? 42.392 87.057 1.385 0.50 6.87 288 ILE B CA 1
ATOM 4658 C C A ILE B 1 288 ? 43.171 87.712 0.262 0.50 6.97 288 ILE B C 1
ATOM 4659 C C B ILE B 1 288 ? 43.212 87.777 0.306 0.50 7.21 288 ILE B C 1
ATOM 4660 O O A ILE B 1 288 ? 42.630 88.618 -0.374 0.50 6.97 288 ILE B O 1
ATOM 4661 O O B ILE B 1 288 ? 42.782 88.802 -0.220 0.50 7.38 288 ILE B O 1
ATOM 4670 N N . LYS B 1 289 ? 44.370 87.226 -0.049 1.00 7.30 289 LYS B N 1
ATOM 4671 C CA . LYS B 1 289 ? 45.139 87.754 -1.164 1.00 7.99 289 LYS B CA 1
ATOM 4672 C C . LYS B 1 289 ? 44.398 87.572 -2.488 1.00 7.18 289 LYS B C 1
ATOM 4673 O O . LYS B 1 289 ? 44.392 88.480 -3.323 1.00 7.85 289 LYS B O 1
ATOM 4679 N N . SER B 1 290 ? 43.758 86.416 -2.668 1.00 6.12 290 SER B N 1
ATOM 4680 C CA . SER B 1 290 ? 42.964 86.144 -3.859 1.00 6.41 290 SER B CA 1
ATOM 4681 C C . SER B 1 290 ? 41.809 87.131 -3.978 1.00 6.84 290 SER B C 1
ATOM 4682 O O . SER B 1 290 ? 41.562 87.674 -5.055 1.00 6.59 290 SER B O 1
ATOM 4685 N N . LEU B 1 291 ? 41.101 87.360 -2.878 1.00 6.37 291 LEU B N 1
ATOM 4686 C CA . LEU B 1 291 ? 39.963 88.274 -2.894 1.00 6.79 291 LEU B CA 1
ATOM 4687 C C . LEU B 1 291 ? 40.377 89.691 -3.246 1.00 7.07 291 LEU B C 1
ATOM 4688 O O . LEU B 1 291 ? 39.704 90.363 -4.029 1.00 7.22 291 LEU B O 1
ATOM 4693 N N . VAL B 1 292 ? 41.480 90.148 -2.672 1.00 7.33 292 VAL B N 1
ATOM 4694 C CA . VAL B 1 292 ? 42.006 91.473 -2.975 1.00 8.61 292 VAL B CA 1
ATOM 4695 C C . VAL B 1 292 ? 42.476 91.559 -4.432 1.00 8.43 292 VAL B C 1
ATOM 4696 O O . VAL B 1 292 ? 42.217 92.554 -5.118 1.00 8.37 292 VAL B O 1
ATOM 4700 N N . ALA B 1 293 ? 43.132 90.508 -4.926 1.00 8.54 293 ALA B N 1
ATOM 4701 C CA . ALA B 1 293 ? 43.565 90.498 -6.318 1.00 9.75 293 ALA B CA 1
ATOM 4702 C C . ALA B 1 293 ? 42.370 90.596 -7.263 1.00 9.95 293 ALA B C 1
ATOM 4703 O O . ALA B 1 293 ? 42.476 91.167 -8.352 1.00 10.92 293 ALA B O 1
ATOM 4705 N N . GLN B 1 294 ? 41.225 90.080 -6.830 1.00 10.06 294 GLN B N 1
ATOM 4706 C CA . GLN B 1 294 ? 40.006 90.102 -7.641 1.00 10.37 294 GLN B CA 1
ATOM 4707 C C . GLN B 1 294 ? 39.173 91.376 -7.489 1.00 10.30 294 GLN B C 1
ATOM 4708 O O . GLN B 1 294 ? 38.131 91.515 -8.133 1.00 12.08 294 GLN B O 1
ATOM 4714 N N . GLY B 1 295 ? 39.641 92.293 -6.646 1.00 9.16 295 GLY B N 1
ATOM 4715 C CA . GLY B 1 295 ? 39.064 93.637 -6.563 1.00 8.38 295 GLY B CA 1
ATOM 4716 C C . GLY B 1 295 ? 38.296 93.962 -5.301 1.00 8.00 295 GLY B C 1
ATOM 4717 O O . GLY B 1 295 ? 37.798 95.086 -5.157 1.00 7.91 295 GLY B O 1
ATOM 4718 N N . THR B 1 296 ? 38.199 92.998 -4.390 1.00 6.91 296 THR B N 1
ATOM 4719 C CA . THR B 1 296 ? 37.457 93.167 -3.146 1.00 6.80 296 THR B CA 1
ATOM 4720 C C . THR B 1 296 ? 38.086 94.261 -2.279 1.00 6.59 296 THR B C 1
ATOM 4721 O O . THR B 1 296 ? 39.315 94.366 -2.192 1.00 6.75 296 THR B O 1
ATOM 4725 N N . GLN B 1 297 ? 37.234 95.068 -1.643 1.00 6.63 297 GLN B N 1
ATOM 4726 C CA . GLN B 1 297 ? 37.691 96.160 -0.789 1.00 7.08 297 GLN B CA 1
ATOM 4727 C C . GLN B 1 297 ? 37.537 95.802 0.681 1.00 7.23 297 GLN B C 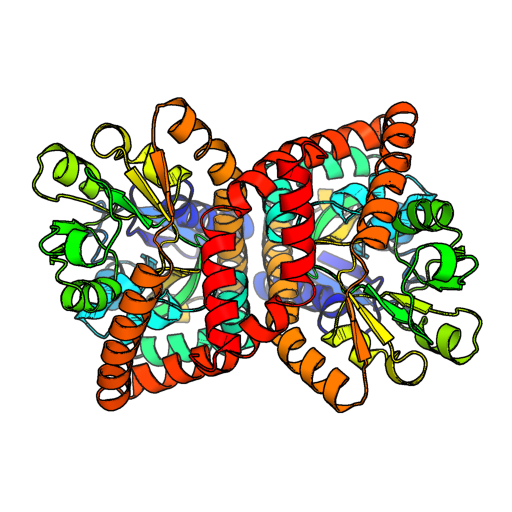1
ATOM 4728 O O . GLN B 1 297 ? 36.414 95.633 1.160 1.00 8.41 297 GLN B O 1
ATOM 4734 N N . LEU B 1 298 ? 38.666 95.708 1.382 1.00 6.91 298 LEU B N 1
ATOM 4735 C CA . LEU B 1 298 ? 38.661 95.393 2.808 1.00 7.11 298 LEU B CA 1
ATOM 4736 C C . LEU B 1 298 ? 38.548 96.678 3.599 1.00 7.01 298 LEU B C 1
ATOM 4737 O O . LEU B 1 298 ? 39.304 97.620 3.356 1.00 7.77 298 LEU B O 1
ATOM 4742 N N . ARG B 1 299 ? 37.626 96.704 4.561 1.00 7.20 299 ARG B N 1
ATOM 4743 C CA . ARG B 1 299 ? 37.415 97.909 5.365 1.00 7.54 299 ARG B CA 1
ATOM 4744 C C . ARG B 1 299 ? 37.145 97.566 6.821 1.00 7.31 299 ARG B C 1
ATOM 4745 O O . ARG B 1 299 ? 36.381 96.646 7.094 1.00 7.24 299 ARG B O 1
ATOM 4753 N N . PRO B 1 300 ? 37.759 98.315 7.757 1.00 7.69 300 PRO B N 1
ATOM 4754 C CA . PRO B 1 300 ? 37.445 98.098 9.169 1.00 8.36 300 PRO B CA 1
ATOM 4755 C C . PRO B 1 300 ? 36.129 98.747 9.581 1.00 8.83 300 PRO B C 1
ATOM 4756 O O . PRO B 1 300 ? 35.802 99.847 9.109 1.00 8.99 300 PRO B O 1
ATOM 4760 N N . PHE B 1 301 ? 35.383 98.084 10.462 1.00 9.01 301 PHE B N 1
ATOM 4761 C CA . PHE B 1 301 ? 34.319 98.759 11.192 1.00 10.03 301 PHE B CA 1
ATOM 4762 C C . PHE B 1 301 ? 34.959 99.806 12.101 1.00 11.13 301 PHE B C 1
ATOM 4763 O O . PHE B 1 301 ? 35.952 99.543 12.783 1.00 11.33 301 PHE B O 1
ATOM 4771 N N . SER B 1 302 ? 34.374 100.998 12.115 1.00 12.38 302 SER B N 1
ATOM 4772 C CA . SER B 1 302 ? 34.870 102.077 12.967 1.00 13.86 302 SER B CA 1
ATOM 4773 C C . SER B 1 302 ? 34.743 101.721 14.456 1.00 14.79 302 SER B C 1
ATOM 4774 O O . SER B 1 302 ? 33.869 100.931 14.828 1.00 14.34 302 SER B O 1
ATOM 4777 N N . PRO B 1 303 ? 35.612 102.307 15.312 1.00 15.47 303 PRO B N 1
ATOM 4778 C CA . PRO B 1 303 ? 35.469 102.130 16.760 1.00 15.83 303 PRO B CA 1
ATOM 4779 C C . PRO B 1 303 ? 34.073 102.506 17.274 1.00 15.76 303 PRO B C 1
ATOM 4780 O O . PRO B 1 303 ? 33.584 101.884 18.221 1.00 15.74 303 PRO B O 1
ATOM 4784 N N . GLU B 1 304 ? 33.447 103.507 16.656 1.00 15.87 304 GLU B N 1
ATOM 4785 C CA . GLU B 1 304 ? 32.085 103.923 17.013 1.00 16.15 304 GLU B CA 1
ATOM 4786 C C . GLU B 1 304 ? 31.057 102.826 16.733 1.00 15.16 304 GLU B C 1
ATOM 4787 O O . GLU B 1 304 ? 30.177 102.571 17.559 1.00 15.39 304 GLU B O 1
ATOM 4793 N N . ILE B 1 305 ? 31.160 102.190 15.565 1.00 13.60 305 ILE B N 1
ATOM 4794 C CA . ILE B 1 305 ? 30.270 101.084 15.233 1.00 12.57 305 ILE B CA 1
ATOM 4795 C C . ILE B 1 305 ? 30.472 99.953 16.242 1.00 11.72 305 ILE B C 1
ATOM 4796 O O . ILE B 1 305 ? 29.500 99.407 16.779 1.00 11.68 305 ILE B O 1
ATOM 4801 N N . LEU B 1 306 ? 31.732 99.629 16.521 1.00 10.99 306 LEU B N 1
ATOM 4802 C CA . LEU B 1 306 ? 32.021 98.540 17.444 1.00 10.81 306 LEU B CA 1
ATOM 4803 C C . LEU B 1 306 ? 31.466 98.830 18.837 1.00 10.97 306 LEU B C 1
ATOM 4804 O O . LEU B 1 306 ? 30.878 97.948 19.468 1.00 10.31 306 LEU B O 1
ATOM 4809 N N . GLN B 1 307 ? 31.608 100.077 19.295 1.00 11.46 307 GLN B N 1
ATOM 4810 C CA . GLN B 1 307 ? 31.055 100.466 20.594 1.00 12.20 307 GLN B CA 1
ATOM 4811 C C . GLN B 1 307 ? 29.537 100.343 20.636 1.00 11.73 307 GLN B C 1
ATOM 4812 O O . GLN B 1 307 ? 28.993 99.840 21.614 1.00 11.85 307 GLN B O 1
ATOM 4818 N N . ALA B 1 308 ? 28.860 100.800 19.579 1.00 11.10 308 ALA B N 1
ATOM 4819 C CA . ALA B 1 308 ? 27.404 100.698 19.491 1.00 10.59 308 ALA B CA 1
ATOM 4820 C C . ALA B 1 308 ? 26.933 99.249 19.519 1.00 10.33 308 ALA B C 1
ATOM 4821 O O . ALA B 1 308 ? 25.971 98.914 20.205 1.00 10.52 308 ALA B O 1
ATOM 4823 N N . CYS B 1 309 ? 27.631 98.387 18.779 1.00 9.72 309 CYS B N 1
ATOM 4824 C CA . CYS B 1 309 ? 27.297 96.965 18.756 1.00 9.65 309 CYS B CA 1
ATOM 4825 C C . CYS B 1 309 ? 27.532 96.306 20.115 1.00 9.04 309 CYS B C 1
ATOM 4826 O O . CYS B 1 309 ? 26.733 95.483 20.551 1.00 9.04 309 CYS B O 1
ATOM 4829 N N . PHE B 1 310 ? 28.625 96.687 20.776 1.00 9.14 310 PHE B N 1
ATOM 4830 C CA . PHE B 1 310 ? 28.935 96.195 22.115 1.00 10.11 310 PHE B CA 1
ATOM 4831 C C . PHE B 1 310 ? 27.824 96.571 23.102 1.00 10.56 310 PHE B C 1
ATOM 4832 O O . PHE B 1 310 ? 27.383 95.745 23.900 1.00 10.55 310 PHE B O 1
ATOM 4840 N N . GLU B 1 311 ? 27.377 97.822 23.038 1.00 11.05 311 GLU B N 1
ATOM 4841 C CA . GLU B 1 311 ? 26.322 98.297 23.932 1.00 12.46 311 GLU B CA 1
ATOM 4842 C C . GLU B 1 311 ? 25.000 97.571 23.686 1.00 12.30 311 GLU B C 1
ATOM 4843 O O . GLU B 1 311 ? 24.305 97.186 24.633 1.00 12.47 311 GLU B O 1
ATOM 4849 N N . ALA B 1 312 ? 24.673 97.335 22.417 1.00 11.93 312 ALA B N 1
ATOM 4850 C CA . ALA B 1 312 ? 23.481 96.558 22.073 1.00 11.80 312 ALA B CA 1
ATOM 4851 C C . ALA B 1 312 ? 23.571 95.125 22.604 1.00 11.99 312 ALA B C 1
ATOM 4852 O O . ALA B 1 312 ? 22.612 94.611 23.186 1.00 12.04 312 ALA B O 1
ATOM 4854 N N . ALA B 1 313 ? 24.733 94.495 22.424 1.00 11.48 313 ALA B N 1
ATOM 4855 C CA . ALA B 1 313 ? 24.962 93.153 22.944 1.00 11.77 313 ALA B CA 1
ATOM 4856 C C . ALA B 1 313 ? 24.809 93.104 24.470 1.00 12.07 313 ALA B C 1
ATOM 4857 O O . ALA B 1 313 ? 24.154 92.195 25.000 1.00 11.54 313 ALA B O 1
ATOM 4859 N N . ASN B 1 314 ? 25.403 94.085 25.151 1.00 13.01 314 ASN B N 1
ATOM 4860 C CA . ASN B 1 314 ? 25.347 94.187 26.612 1.00 14.52 314 ASN B CA 1
ATOM 4861 C C . ASN B 1 314 ? 23.903 94.225 27.119 1.00 14.54 314 ASN B C 1
ATOM 4862 O O . ASN B 1 314 ? 23.552 93.532 28.080 1.00 14.51 314 ASN B O 1
ATOM 4867 N N . GLU B 1 315 ? 23.065 95.008 26.443 1.00 14.63 315 GLU B N 1
ATOM 4868 C CA . GLU B 1 315 ? 21.647 95.125 26.803 1.00 15.43 315 GLU B CA 1
ATOM 4869 C C . GLU B 1 315 ? 20.909 93.805 26.603 1.00 14.80 315 GLU B C 1
ATOM 4870 O O . GLU B 1 315 ? 20.157 93.363 27.477 1.00 15.19 315 GLU B O 1
ATOM 4876 N N . VAL B 1 316 ? 21.147 93.157 25.463 1.00 13.84 316 VAL B N 1
ATOM 4877 C CA . VAL B 1 316 ? 20.560 91.847 25.183 1.00 13.35 316 VAL B CA 1
ATOM 4878 C C . VAL B 1 316 ? 20.960 90.809 26.241 1.00 13.29 316 VAL B C 1
ATOM 4879 O O . VAL B 1 316 ? 20.110 90.051 26.719 1.00 13.01 316 VAL B O 1
ATOM 4883 N N . TYR B 1 317 ? 22.241 90.785 26.615 1.00 12.39 317 TYR B N 1
ATOM 4884 C CA . TYR B 1 317 ? 22.716 89.815 27.603 1.00 12.46 317 TYR B CA 1
ATOM 4885 C C . TYR B 1 317 ? 22.154 90.088 28.992 1.00 13.21 317 TYR B C 1
ATOM 4886 O O . TYR B 1 317 ? 21.872 89.149 29.732 1.00 12.99 317 TYR B O 1
ATOM 4895 N N . ALA B 1 318 ? 22.008 91.365 29.336 1.00 14.44 318 ALA B N 1
ATOM 4896 C CA . ALA B 1 318 ? 21.467 91.748 30.643 1.00 15.64 318 ALA B CA 1
ATOM 4897 C C . ALA B 1 318 ? 20.044 91.216 30.813 1.00 16.53 318 ALA B C 1
ATOM 4898 O O . ALA B 1 318 ? 19.708 90.655 31.863 1.00 17.00 318 ALA B O 1
ATOM 4900 N N . GLU B 1 319 ? 19.230 91.365 29.769 1.00 17.21 319 GLU B N 1
ATOM 4901 C CA . GLU B 1 319 ? 17.870 90.824 29.753 1.00 18.17 319 GLU B CA 1
ATOM 4902 C C . GLU B 1 319 ? 17.885 89.298 29.844 1.00 18.14 319 GLU B C 1
ATOM 4903 O O . GLU B 1 319 ? 17.131 88.698 30.624 1.00 18.31 319 GLU B O 1
ATOM 4909 N N . MET B 1 320 ? 18.760 88.674 29.055 1.00 17.90 320 MET B N 1
ATOM 4910 C CA . MET B 1 320 ? 18.846 87.221 28.982 1.00 17.99 320 MET B CA 1
ATOM 4911 C C . MET B 1 320 ? 19.328 86.571 30.284 1.00 17.51 320 MET B C 1
ATOM 4912 O O . MET B 1 320 ? 18.774 85.551 30.703 1.00 17.55 320 MET B O 1
ATOM 4917 N N . GLU B 1 321 ? 20.351 87.160 30.910 1.00 17.08 321 GLU B N 1
ATOM 4918 C CA . GLU B 1 321 ? 20.885 86.681 32.192 1.00 17.38 321 GLU B CA 1
ATOM 4919 C C . GLU B 1 321 ? 19.819 86.682 33.280 1.00 17.02 321 GLU B C 1
ATOM 4920 O O . GLU B 1 321 ? 19.764 85.773 34.116 1.00 17.04 321 GLU B O 1
ATOM 4926 N N . ALA B 1 322 ? 18.995 87.728 33.273 1.00 16.29 322 ALA B N 1
ATOM 4927 C CA . ALA B 1 322 ? 17.959 87.905 34.287 1.00 15.74 322 ALA B CA 1
ATOM 4928 C C . ALA B 1 322 ? 16.858 86.861 34.138 1.00 15.68 322 ALA B C 1
ATOM 4929 O O . ALA B 1 322 ? 16.376 86.324 35.133 1.00 14.97 322 ALA B O 1
ATOM 4931 N N . SER B 1 323 ? 16.483 86.558 32.897 1.00 15.72 323 SER B N 1
ATOM 4932 C CA . SER B 1 323 ? 15.346 85.676 32.627 1.00 16.22 323 SER B CA 1
ATOM 4933 C C . SER B 1 323 ? 15.694 84.197 32.408 1.00 15.91 323 SER B C 1
ATOM 4934 O O . SER B 1 323 ? 14.813 83.340 32.416 1.00 16.49 323 SER B O 1
ATOM 4937 N N . ASN B 1 324 ? 16.977 83.897 32.218 1.00 15.13 324 ASN B N 1
ATOM 4938 C CA . ASN B 1 324 ? 17.397 82.553 31.823 1.00 14.36 324 ASN B CA 1
ATOM 4939 C C . ASN B 1 324 ? 18.569 82.069 32.689 1.00 14.12 324 ASN B C 1
ATOM 4940 O O . ASN B 1 324 ? 19.731 82.366 32.392 1.00 13.26 324 ASN B O 1
ATOM 4945 N N . PRO B 1 325 ? 18.270 81.334 33.778 1.00 13.65 325 PRO B N 1
ATOM 4946 C CA . PRO B 1 325 ? 19.316 80.901 34.713 1.00 13.45 325 PRO B CA 1
ATOM 4947 C C . PRO B 1 325 ? 20.433 80.067 34.068 1.00 12.96 325 PRO B C 1
ATOM 4948 O O . PRO B 1 325 ? 21.605 80.248 34.423 1.00 12.70 325 PRO B O 1
ATOM 4952 N N . ALA B 1 326 ? 20.090 79.177 33.134 1.00 12.41 326 ALA B N 1
ATOM 4953 C CA . ALA B 1 326 ? 21.118 78.360 32.462 1.00 11.71 326 ALA B CA 1
ATOM 4954 C C . ALA B 1 326 ? 22.064 79.230 31.638 1.00 10.94 326 ALA B C 1
ATOM 4955 O O . ALA B 1 326 ? 23.285 79.011 31.634 1.00 10.78 326 ALA B O 1
ATOM 4957 N N . PHE B 1 327 ? 21.496 80.219 30.957 1.00 10.19 327 PHE B N 1
ATOM 4958 C CA . PHE B 1 327 ? 22.281 81.180 30.202 1.00 9.78 327 PHE B CA 1
ATOM 4959 C C . PHE B 1 327 ? 23.207 81.953 31.132 1.00 9.93 327 PHE B C 1
ATOM 4960 O O . PHE B 1 327 ? 24.392 82.092 30.852 1.00 9.97 327 PHE B O 1
ATOM 4968 N N . LYS B 1 328 ? 22.679 82.450 32.252 1.00 9.65 328 LYS B N 1
ATOM 4969 C CA . LYS B 1 328 ? 23.505 83.215 33.183 1.00 9.58 328 LYS B CA 1
ATOM 4970 C C . LYS B 1 328 ? 24.672 82.401 33.740 1.00 9.28 328 LYS B C 1
ATOM 4971 O O . LYS B 1 328 ? 25.791 82.919 33.859 1.00 8.83 328 LYS B O 1
ATOM 4977 N N . LYS B 1 329 ? 24.417 81.141 34.076 1.00 9.14 329 LYS B N 1
ATOM 4978 C CA . LYS B 1 329 ? 25.461 80.303 34.660 1.00 8.93 329 LYS B CA 1
ATOM 4979 C C . LYS B 1 329 ? 26.640 80.148 33.704 1.00 8.54 329 LYS B C 1
ATOM 4980 O O . LYS B 1 329 ? 27.790 80.323 34.101 1.00 8.56 329 LYS B O 1
ATOM 4986 N N . ILE B 1 330 ? 26.350 79.819 32.450 1.00 8.01 330 ILE B N 1
ATOM 4987 C CA . ILE B 1 330 ? 27.433 79.632 31.485 1.00 7.66 330 ILE B CA 1
ATOM 4988 C C . ILE B 1 330 ? 28.081 80.960 31.071 1.00 7.44 330 ILE B C 1
ATOM 4989 O O . ILE B 1 330 ? 29.308 81.046 30.993 1.00 6.66 330 ILE B O 1
ATOM 4994 N N . TRP B 1 331 ? 27.279 81.995 30.825 1.00 7.23 331 TRP B N 1
ATOM 4995 C CA . TRP B 1 331 ? 27.833 83.274 30.384 1.00 7.46 331 TRP B CA 1
ATOM 4996 C C . TRP B 1 331 ? 28.691 83.901 31.479 1.00 7.37 331 TRP B C 1
ATOM 4997 O O . TRP B 1 331 ? 29.746 84.459 31.186 1.00 7.46 331 TRP B O 1
ATOM 5008 N N . ASP B 1 332 ? 28.263 83.794 32.740 1.00 7.40 332 ASP B N 1
ATOM 5009 C CA . ASP B 1 332 ? 29.078 84.305 33.845 1.00 8.00 332 ASP B CA 1
ATOM 5010 C C . ASP B 1 332 ? 30.423 83.585 33.949 1.00 7.25 332 ASP B C 1
ATOM 5011 O O . ASP B 1 332 ? 31.437 84.202 34.292 1.00 7.65 332 ASP B O 1
ATOM 5016 N N . SER B 1 333 ? 30.433 82.286 33.644 1.00 7.10 333 SER B N 1
ATOM 5017 C CA . SER B 1 333 ? 31.662 81.500 33.686 1.00 6.89 333 SER B CA 1
ATOM 5018 C C . SER B 1 333 ? 32.626 81.952 32.583 1.00 6.75 333 SER B C 1
ATOM 5019 O O . SER B 1 333 ? 33.823 82.152 32.821 1.00 6.95 333 SER B O 1
ATOM 5022 N N . ILE B 1 334 ? 32.084 82.132 31.377 1.00 6.55 334 ILE B N 1
ATOM 5023 C CA . ILE B 1 334 ? 32.876 82.632 30.255 1.00 7.28 334 ILE B CA 1
ATOM 5024 C C . ILE B 1 334 ? 33.403 84.035 30.558 1.00 7.55 334 ILE B C 1
ATOM 5025 O O . ILE B 1 334 ? 34.590 84.300 30.373 1.00 7.73 334 ILE B O 1
ATOM 5030 N N . LYS B 1 335 ? 32.539 84.922 31.056 1.00 7.82 335 LYS B N 1
ATOM 5031 C CA . LYS B 1 335 ? 32.965 86.298 31.332 1.00 8.40 335 LYS B CA 1
ATOM 5032 C C . LYS B 1 335 ? 34.041 86.400 32.402 1.00 8.30 335 LYS B C 1
ATOM 5033 O O . LYS B 1 335 ? 34.922 87.262 32.313 1.00 8.35 335 LYS B O 1
ATOM 5039 N N . ALA B 1 336 ? 33.983 85.523 33.402 1.00 8.69 336 ALA B N 1
ATOM 5040 C CA . ALA B 1 336 ? 34.971 85.532 34.474 1.00 9.15 336 ALA B CA 1
ATOM 5041 C C . ALA B 1 336 ? 36.361 85.290 33.891 1.00 9.58 336 ALA B C 1
ATOM 5042 O O . ALA B 1 336 ? 37.318 85.993 34.232 1.00 11.36 336 ALA B O 1
ATOM 5044 N N . PHE B 1 337 ? 36.461 84.327 32.977 1.00 9.19 337 PHE B N 1
ATOM 5045 C CA . PHE B 1 337 ? 37.733 84.061 32.318 1.00 8.47 337 PHE B CA 1
ATOM 5046 C C . PHE B 1 337 ? 38.075 85.120 31.271 1.00 8.87 337 PHE B C 1
ATOM 5047 O O . PHE B 1 337 ? 39.254 85.465 31.109 1.00 8.79 337 PHE B O 1
ATOM 5055 N N . ARG B 1 338 ? 37.058 85.613 30.563 1.00 8.70 338 ARG B N 1
ATOM 5056 C CA . ARG B 1 338 ? 37.252 86.601 29.493 1.00 9.05 338 ARG B CA 1
ATOM 5057 C C . ARG B 1 338 ? 38.071 87.809 29.939 1.00 9.07 338 ARG B C 1
ATOM 5058 O O . ARG B 1 338 ? 38.959 88.256 29.214 1.00 9.53 338 ARG B O 1
ATOM 5066 N N . SER B 1 339 ? 37.777 88.345 31.122 1.00 8.80 339 SER B N 1
ATOM 5067 C CA A SER B 1 339 ? 38.513 89.502 31.640 0.50 9.54 339 SER B CA 1
ATOM 5068 C CA B SER B 1 339 ? 38.519 89.501 31.614 0.50 9.46 339 SER B CA 1
ATOM 5069 C C . SER B 1 339 ? 39.973 89.162 31.939 1.00 9.49 339 SER B C 1
ATOM 5070 O O . SER B 1 339 ? 40.876 89.961 31.669 1.00 10.19 339 SER B O 1
ATOM 5075 N N . GLU B 1 340 ? 40.202 87.973 32.498 1.00 9.64 340 GLU B N 1
ATOM 5076 C CA . GLU B 1 340 ? 41.553 87.516 32.821 1.00 10.12 340 GLU B CA 1
ATOM 5077 C C . GLU B 1 340 ? 42.345 87.269 31.541 1.00 9.20 340 GLU B C 1
ATOM 5078 O O . GLU B 1 340 ? 43.516 87.654 31.434 1.00 9.02 340 GLU B O 1
ATOM 5084 N N . HIS B 1 341 ? 41.688 86.645 30.568 1.00 8.51 341 HIS B N 1
ATOM 5085 C CA . HIS B 1 341 ? 42.320 86.359 29.290 1.00 8.23 341 HIS B CA 1
ATOM 5086 C C . HIS B 1 341 ? 42.792 87.633 28.586 1.00 8.21 341 HIS B C 1
ATOM 5087 O O . HIS B 1 341 ? 43.937 87.696 28.116 1.00 7.77 341 HIS B O 1
ATOM 5094 N N . TYR B 1 342 ? 41.918 88.637 28.510 1.00 8.52 342 TYR B N 1
ATOM 5095 C CA . TYR B 1 342 ? 42.251 89.868 27.792 1.00 8.98 342 TYR B CA 1
ATOM 5096 C C . TYR B 1 342 ? 43.165 90.791 28.567 1.00 9.78 342 TYR B C 1
ATOM 5097 O O . TYR B 1 342 ? 43.663 91.761 28.008 1.00 11.16 342 TYR B O 1
ATOM 5106 N N . THR B 1 343 ? 43.398 90.477 29.838 1.00 9.21 343 THR B N 1
ATOM 5107 C CA . THR B 1 343 ? 44.456 91.128 30.599 1.00 9.39 343 THR B CA 1
ATOM 5108 C C . THR B 1 343 ? 45.809 90.518 30.226 1.00 8.85 343 THR B C 1
ATOM 5109 O O . THR B 1 343 ? 46.744 91.234 29.867 1.00 9.76 343 THR B O 1
ATOM 5113 N N . TRP B 1 344 ? 45.900 89.192 30.297 1.00 7.69 344 TRP B N 1
ATOM 5114 C CA . TRP B 1 344 ? 47.143 88.486 29.995 1.00 7.31 344 TRP B CA 1
ATOM 5115 C C . TRP B 1 344 ? 47.541 88.627 28.524 1.00 7.39 344 TRP B C 1
ATOM 5116 O O . TRP B 1 344 ? 48.719 88.796 28.223 1.00 6.95 344 TRP B O 1
ATOM 5127 N N . ALA B 1 345 ? 46.569 88.589 27.613 1.00 7.55 345 ALA B N 1
ATOM 5128 C CA . ALA B 1 345 ? 46.875 88.666 26.175 1.00 8.33 345 ALA B CA 1
ATOM 5129 C C . ALA B 1 345 ? 47.599 89.953 25.779 1.00 8.68 345 ALA B C 1
ATOM 5130 O O . ALA B 1 345 ? 48.280 89.990 24.754 1.00 8.82 345 ALA B O 1
ATOM 5132 N N . GLN B 1 346 ? 47.446 90.999 26.591 1.00 8.56 346 GLN B N 1
ATOM 5133 C CA . GLN B 1 346 ? 48.074 92.300 26.331 1.00 9.33 346 GLN B CA 1
ATOM 5134 C C . GLN B 1 346 ? 49.563 92.333 26.616 1.00 9.05 346 GLN B C 1
ATOM 5135 O O . GLN B 1 346 ? 50.242 93.311 26.280 1.00 9.86 346 GLN B O 1
ATOM 5141 N N A ILE B 1 347 ? 50.077 91.276 27.236 0.50 8.65 347 ILE B N 1
ATOM 5142 N N B ILE B 1 347 ? 50.064 91.284 27.260 0.50 8.70 347 ILE B N 1
ATOM 5143 C CA A ILE B 1 347 ? 51.458 91.277 27.699 0.50 8.48 347 ILE B CA 1
ATOM 5144 C CA B ILE B 1 347 ? 51.448 91.254 27.710 0.50 8.56 347 ILE B CA 1
ATOM 5145 C C A ILE B 1 347 ? 52.384 90.661 26.637 0.50 8.33 347 ILE B C 1
ATOM 5146 C C B ILE B 1 347 ? 52.323 90.644 26.609 0.50 8.35 347 ILE B C 1
ATOM 5147 O O A ILE B 1 347 ? 52.792 91.363 25.711 0.50 8.54 347 ILE B O 1
ATOM 5148 O O B ILE B 1 347 ? 52.628 91.329 25.630 0.50 8.40 347 ILE B O 1
ATOM 5157 N N . ALA B 1 348 ? 52.692 89.370 26.736 1.00 8.50 348 ALA B N 1
ATOM 5158 C CA . ALA B 1 348 ? 53.581 88.740 25.750 1.00 8.33 348 ALA B CA 1
ATOM 5159 C C . ALA B 1 348 ? 52.962 88.673 24.351 1.00 8.60 348 ALA B C 1
ATOM 5160 O O . ALA B 1 348 ? 53.595 89.067 23.370 1.00 8.64 348 ALA B O 1
ATOM 5162 N N . GLU B 1 349 ? 51.727 88.187 24.267 1.00 8.17 349 GLU B N 1
ATOM 5163 C CA . GLU B 1 349 ? 51.094 87.922 22.973 1.00 8.98 349 GLU B CA 1
ATOM 5164 C C . GLU B 1 349 ? 50.949 89.182 22.130 1.00 8.75 349 GLU B C 1
ATOM 5165 O O . GLU B 1 349 ? 51.418 89.228 20.997 1.00 8.99 349 GLU B O 1
ATOM 5171 N N . TYR B 1 350 ? 50.298 90.202 22.683 1.00 8.44 350 TYR B N 1
ATOM 5172 C CA . TYR B 1 350 ? 50.059 91.433 21.932 1.00 8.86 350 TYR B CA 1
ATOM 5173 C C . TYR B 1 350 ? 51.367 92.078 21.481 1.00 8.45 350 TYR B C 1
ATOM 5174 O O . TYR B 1 350 ? 51.495 92.531 20.343 1.00 8.26 350 TYR B O 1
ATOM 5183 N N . ASN B 1 351 ? 52.344 92.128 22.372 1.00 8.27 351 ASN B N 1
ATOM 5184 C CA . ASN B 1 351 ? 53.573 92.821 22.044 1.00 8.58 351 ASN B CA 1
ATOM 5185 C C . ASN B 1 351 ? 54.417 92.092 21.008 1.00 8.38 351 ASN B C 1
ATOM 5186 O O . ASN B 1 351 ? 55.000 92.729 20.115 1.00 9.06 351 ASN B O 1
ATOM 5191 N N . TYR B 1 352 ? 54.440 90.761 21.087 1.00 7.63 352 TYR B N 1
ATOM 5192 C CA . TYR B 1 352 ? 55.139 89.980 20.070 1.00 7.26 352 TYR B CA 1
ATOM 5193 C C . TYR B 1 352 ? 54.464 90.083 18.706 1.00 7.82 352 TYR B C 1
ATOM 5194 O O . TYR B 1 352 ? 55.111 90.386 17.697 1.00 7.53 352 TYR B O 1
ATOM 5203 N N . ASP B 1 353 ? 53.163 89.811 18.673 1.00 8.27 353 ASP B N 1
ATOM 5204 C CA . ASP B 1 353 ? 52.449 89.819 17.402 1.00 9.83 353 ASP B CA 1
ATOM 5205 C C . ASP B 1 353 ? 52.475 91.214 16.766 1.00 9.98 353 ASP B C 1
ATOM 5206 O O . ASP B 1 353 ? 52.699 91.333 15.559 1.00 9.75 353 ASP B O 1
ATOM 5211 N N . THR B 1 354 ? 52.308 92.263 17.573 1.00 9.82 354 THR B N 1
ATOM 5212 C CA . THR B 1 354 ? 52.389 93.647 17.068 1.00 10.23 354 THR B CA 1
ATOM 5213 C C . THR B 1 354 ? 53.758 93.932 16.458 1.00 9.50 354 THR B C 1
ATOM 5214 O O . THR B 1 354 ? 53.851 94.494 15.366 1.00 9.32 354 THR B O 1
ATOM 5218 N N . PHE B 1 355 ? 54.814 93.553 17.167 1.00 8.49 355 PHE B N 1
ATOM 5219 C CA . PHE B 1 355 ? 56.164 93.761 16.643 1.00 8.66 355 PHE B CA 1
ATOM 5220 C C . PHE B 1 355 ? 56.319 93.088 15.276 1.00 8.38 355 PHE B C 1
ATOM 5221 O O . PHE B 1 355 ? 56.866 93.678 14.344 1.00 8.61 355 PHE B O 1
ATOM 5229 N N . MET B 1 356 ? 55.845 91.848 15.158 1.00 7.99 356 MET B N 1
ATOM 5230 C CA . MET B 1 356 ? 55.977 91.094 13.903 1.00 8.05 356 MET B CA 1
ATOM 5231 C C . MET B 1 356 ? 55.171 91.722 12.771 1.00 8.57 356 MET B C 1
ATOM 5232 O O . MET B 1 356 ? 55.624 91.751 11.624 1.00 8.53 356 MET B O 1
ATOM 5237 N N . MET B 1 357 ? 53.983 92.231 13.093 1.00 8.71 357 MET B N 1
ATOM 5238 C CA . MET B 1 357 ? 53.168 92.927 12.097 1.00 9.07 357 MET B CA 1
ATOM 5239 C C . MET B 1 357 ? 53.813 94.226 11.628 1.00 9.91 357 MET B C 1
ATOM 5240 O O . MET B 1 357 ? 53.753 94.560 10.445 1.00 9.69 357 MET B O 1
ATOM 5245 N N . VAL B 1 358 ? 54.415 94.962 12.559 1.00 10.13 358 VAL B N 1
ATOM 5246 C CA . VAL B 1 358 ? 55.163 96.169 12.210 1.00 11.03 358 VAL B CA 1
ATOM 5247 C C . VAL B 1 358 ? 56.325 95.815 11.284 1.00 10.92 358 VAL B C 1
ATOM 5248 O O . VAL B 1 358 ? 56.551 96.509 10.295 1.00 11.11 358 VAL B O 1
ATOM 5252 N N . GLN B 1 359 ? 57.055 94.742 11.596 1.00 10.96 359 GLN B N 1
ATOM 5253 C CA . GLN B 1 359 ? 58.156 94.301 10.737 1.00 11.12 359 GLN B CA 1
ATOM 5254 C C . GLN B 1 359 ? 57.648 93.905 9.357 1.00 10.96 359 GLN B C 1
ATOM 5255 O O . GLN B 1 359 ? 58.268 94.220 8.330 1.00 11.11 359 GLN B O 1
ATOM 5261 N N . GLN B 1 360 ? 56.526 93.197 9.322 1.00 10.77 360 GLN B N 1
ATOM 5262 C CA . GLN B 1 360 ? 55.933 92.806 8.050 1.00 11.11 360 GLN B CA 1
ATOM 5263 C C . GLN B 1 360 ? 55.656 94.033 7.188 1.00 11.60 360 GLN B C 1
ATOM 5264 O O . GLN B 1 360 ? 56.057 94.089 6.017 1.00 11.81 360 GLN B O 1
ATOM 5270 N N . ASN B 1 361 ? 54.991 95.021 7.781 1.00 12.01 361 ASN B N 1
ATOM 5271 C CA . ASN B 1 361 ? 54.590 96.219 7.041 1.00 12.64 361 ASN B CA 1
ATOM 5272 C C . ASN B 1 361 ? 55.767 97.073 6.593 1.00 13.52 361 ASN B C 1
ATOM 5273 O O . ASN B 1 361 ? 55.679 97.789 5.586 1.00 14.23 361 ASN B O 1
ATOM 5278 N N . ALA B 1 362 ? 56.864 96.980 7.336 1.00 13.67 362 ALA B N 1
ATOM 5279 C CA . ALA B 1 362 ? 58.108 97.693 7.012 1.00 14.47 362 ALA B CA 1
ATOM 5280 C C . ALA B 1 362 ? 58.958 96.960 5.973 1.00 14.97 362 ALA B C 1
ATOM 5281 O O . ALA B 1 362 ? 60.010 97.458 5.562 1.00 15.78 362 ALA B O 1
ATOM 5283 N N . GLY B 1 363 ? 58.513 95.777 5.562 1.00 14.92 363 GLY B N 1
ATOM 5284 C CA . GLY B 1 363 ? 59.246 94.968 4.590 1.00 15.41 363 GLY B CA 1
ATOM 5285 C C . GLY B 1 363 ? 60.432 94.223 5.174 1.00 15.78 363 GLY B C 1
ATOM 5286 O O . GLY B 1 363 ? 61.322 93.794 4.438 1.00 16.51 363 GLY B O 1
ATOM 5287 N N . LYS B 1 364 ? 60.445 94.057 6.495 1.00 15.54 364 LYS B N 1
ATOM 5288 C CA . LYS B 1 364 ? 61.585 93.441 7.181 1.00 15.83 364 LYS B CA 1
ATOM 5289 C C . LYS B 1 364 ? 61.484 91.919 7.337 1.00 15.38 364 LYS B C 1
ATOM 5290 O O . LYS B 1 364 ? 62.448 91.272 7.736 1.00 15.41 364 LYS B O 1
ATOM 5296 N N . LEU B 1 365 ? 60.330 91.348 7.001 1.00 14.70 365 LEU B N 1
ATOM 5297 C CA . LEU B 1 365 ? 60.169 89.893 7.018 1.00 15.05 365 LEU B CA 1
ATOM 5298 C C . LEU B 1 365 ? 60.420 89.261 5.652 1.00 15.90 365 LEU B C 1
ATOM 5299 O O . LEU B 1 365 ? 60.439 88.035 5.521 1.00 16.61 365 LEU B O 1
#

B-factor: mean 11.16, std 5.71, range [2.0, 51.91]

GO terms:
  GO:0046942 carboxylic acid transport (P, IDA)
  GO:0042803 protein homodimerization activity (F, IDA)
  GO:0043177 organic acid binding (F, IDA)
  GO:0031317 tripartite ATP-independent periplasmic transporter complex (C, IDA)
  GO:0046872 metal ion binding (F, IDA)

Secondary structure (DSSP, 8-state):
-EEEEEESS-TT-TTTTHHHHHHHHHHHHHTTTSSEEEEE-TTTSS-GGGHHHHHHTTSSSEEEE-GGGGTTT-THHHHTT--TT---HHHHHHHHHHSSHHHHHHHHHGGGTEEEEEEEE--SBP--EESS---STGGGTT-EEE--TTHHHHHHTTT-EEE---TTSHHHHHHHTS-SEE--S-HHHHHHHTGGGT--EEEE-BTT-SS-EEEEEEEHHHHHHS-HHHHHHHHHHHHHHHHHHHHHHHHHHHHHHHHHHHTT-EEEEPPHHHHHHHHHHHHHHHHHHHHH-HHHHHHHHHHHHHHHHHHHHTTTHHHHHHHHHHHHHHTT--/--SEEEEEEESS-TT-TTTTHHHHHHHHHHHHHTTTSEEEEEE-TTTSS-GGGHHHHHHHTSSSEEEE-GGGGTTT-THHHHTT--TT---HHHHHHHHHHSSHHHHHHHHHGGGTEEEEEEEE--SBP--EESS---SGGGGTT-EEE--TTHHHHHHHTT-EEE---GGGHHHHHHHTSSSEE--S-HHHHHHHTGGGT--EEEE-BTT-SS-EEEEEEEHHHHHTS-HHHHHHHHHHHHHHHHHHHHHHHHHHHHHHHHHHHTT-EEEEPPHHHHHHHHHHHHHHHHHHHHH-HHHHHHHHHHHHHHHHHHHHTTTHHHHHHHHHHHHHHTT--

Solvent-accessible surface area: 22144 Å² total; per-residue (Å²): 59,103,16,95,0,3,1,0,0,17,158,56,0,59,1,4,15,2,3,0,90,44,0,20,134,20,0,38,67,12,20,124,41,89,0,69,6,86,39,48,11,27,54,104,54,36,71,4,43,93,0,3,44,4,0,31,128,48,73,4,52,0,0,0,0,4,0,15,13,10,83,63,109,28,21,0,4,0,0,0,1,8,1,1,2,4,2,8,0,29,0,3,8,0,1,5,38,50,18,40,0,33,95,30,4,26,111,12,0,47,124,29,67,1,17,3,13,1,0,0,0,6,0,5,2,3,0,1,0,7,92,186,77,6,92,69,47,71,59,5,134,43,36,82,2,4,2,2,2,2,3,5,58,0,4,106,108,18,32,6,77,32,70,44,26,11,4,40,91,1,48,69,14,0,113,176,38,57,0,47,1,0,1,10,8,2,0,35,0,1,38,106,24,10,0,34,152,37,0,40,54,0,4,33,3,0,3,1,3,1,3,2,0,1,3,0,0,0,17,62,88,23,22,103,66,16,81,107,28,35,33,6,2,0,92,8,0,1,13,0,1,2,8,18,3,14,8,21,0,5,67,66,4,0,82,4,4,102,41,0,74,90,96,38,4,61,43,68,78,8,24,93,118,0,15,54,28,0,2,108,8,0,60,94,0,8,65,79,18,26,94,85,25,107,36,0,94,125,4,5,45,32,0,64,66,10,11,31,46,15,0,50,22,6,39,27,0,51,54,47,1,22,30,19,0,17,90,1,41,104,59,64,104,50,142,57,162,19,62,11,93,0,3,1,0,0,19,159,57,0,58,1,5,17,7,2,0,78,45,0,17,130,20,0,24,65,11,17,124,22,44,0,54,4,79,28,53,20,29,53,118,57,34,73,4,49,94,0,4,54,4,0,49,125,46,77,2,53,0,0,0,0,3,0,15,28,13,53,64,131,30,20,0,4,0,0,0,1,7,0,1,3,4,2,8,0,34,0,4,8,0,0,4,40,50,19,39,0,30,94,31,3,25,111,11,0,44,133,25,53,1,18,2,17,0,0,0,0,6,0,9,2,4,0,1,0,2,93,192,93,4,84,53,42,61,60,0,115,48,31,90,0,6,7,4,9,2,3,6,82,0,0,91,115,13,30,4,72,33,40,126,33,14,1,38,92,0,55,56,17,0,97,155,40,81,3,46,0,0,1,9,8,2,0,24,0,1,33,112,22,5,0,27,148,42,0,52,42,0,2,24,2,0,0,1,3,1,2,1,0,0,3,0,0,0,11,59,81,22,21,107,67,18,80,107,30,24,31,7,2,0,92,8,0,0,15,0,1,1,8,17,2,13,10,21,0,6,74,61,4,1,94,4,7,106,39,0,74,91,103,46,7,70,37,86,70,7,33,106,94,0,11,51,26,0,16,98,8,2,81,92,6,12,54,90,36,27,90,88,24,109,39,0,93,127,4,2,52,32,0,54,64,4,11,32,54,17,0,40,10,9,47,21,0,26,72,42,1,22,32,20,0,13,82,1,41,106,60,62,105,47